Protein 2XU0 (pdb70)

Foldseek 3Di:
DLQLPFDCLALQQVLQQLLVVLLCVVPVDDDPQLVLLAAFALFAAQPCVPPTCPAFQPPFDAPLQPLPQDWAFADPFFAPHDPPDLATFTHRSLRLRQRLVNLLPLPDPQQQGSNSVLVSLLRSLLVRLVRLCVNPPCVPPPAQPQVSLLSLLLSLLQSLCLLLVNHGGHNDPPSSSNVSSVNNLVSSLVPGDVVSVVVQADPVSHGVSNVSSNSSCSSCSQSSSLSNLNTQSQRYKHWHAHPVRDIQIQDGGSHVNPPGDHSGSSNLGRSSSSRVLVLLLSCLQSLVVLLVVLCVLQPFLLVQHHEALVQFGLQQDAVLVPRTHHDDSSVSNVVSLVVSLVVLVVSLSVLVNSLVNLLVVLVCLVPDPDDDSCNSSSVVCVVPVNSDSQSVQVSSCSGSSQVPDPDPQQHAGSVCSCSPSDGRPSHHDRQNGGWDRDNVRHIDRDD

Solvent-accessible surface area: 21600 Å² total

Radius of gyration: 25.0 Å; Cα contacts (8 Å, |Δi|>4): 761; chains: 1; bounding box: 75×64×60 Å

Organism: Plasmodium falciparum (NCBI:txid5833)

Nearest PDB structures (foldseek):
  2xu0-assembly1_A  TM=1.002E+00  e=8.295E-76  Plasmodium falciparum Palo Alto/Uganda
  2yk0-assembly1_A  TM=9.536E-01  e=4.096E-59  Plasmodium falciparum
  7b54-assembly1_X  TM=6.587E-01  e=2.864E-10  Plasmodium falciparum
  7z1h-assembly1_A  TM=6.223E-01  e=7.608E-09  Plasmodium falciparum
  7z12-assembly1_A  TM=6.083E-01  e=5.428E-09  Plasmodium falciparum

Secondary structure (DSSP, 8-state):
-HHHHS-TTSHHHHHHHHHHHHHHHHHHS--TTGGGT----------HHHH----SSTT----TTSTTPPPB-SSTTBTT--TT-S----B-HHHHT-S-GGGG---SSS--SHHHHHHHHHHHHHHHHHHHHHH-TTTT-SS--HHHHHHHHHHHHHHHHHHHT---B--STT-HHHHHHHHHHHHHHHHS-HHHHHHTB-TTS-B-HHHHHHHHHHHHHHHHHHHHTTT--SS---EEE-TT--EEE-SSSGGGTTSSS-S--GGGS-HHHHHHHHHHHHHHHHHHHHHHHHHHHHEETTTTEEB-TTS-BTTS-BGGGTB----SSTHHHHHHHHHHHHHHHHHHHHHHHHHHHHHHHHHHHHH--S--TTHHHHHHHHHTTTTSHHHHHHHHHTSHHHH----STT---TT-HHHHTS--GGGSPPPTT-EEE-TTS-EEE--

Structure (mmCIF, N/CA/C/O backbone):
data_2XU0
#
_entry.id   2XU0
#
_cell.length_a   93.248
_cell.length_b   93.248
_cell.length_c   126.980
_cell.angle_alpha   90.00
_cell.angle_beta   90.00
_cell.angle_gamma   90.00
#
_symmetry.space_group_name_H-M   'P 41 21 2'
#
loop_
_entity.id
_entity.type
_entity.pdbx_description
1 polymer 'ERYTHROCYTE MEMBRANE PROTEIN 1'
2 non-polymer PROLINE
3 non-polymer 'MAGNESIUM ION'
4 non-polymer GLYCEROL
5 water water
#
loop_
_atom_site.group_PDB
_atom_site.id
_atom_site.type_symbol
_atom_site.label_atom_id
_atom_site.label_alt_id
_atom_site.label_comp_id
_atom_site.label_asym_id
_atom_site.label_entity_id
_atom_site.label_seq_id
_atom_site.pdbx_PDB_ins_code
_atom_site.Cartn_x
_atom_site.Cartn_y
_atom_site.Cartn_z
_atom_site.occupancy
_atom_site.B_iso_or_equiv
_atom_site.auth_seq_id
_atom_site.auth_comp_id
_atom_site.auth_asym_id
_atom_site.auth_atom_id
_atom_site.pdbx_PDB_model_num
ATOM 1 N N . SER A 1 12 ? 60.670 10.271 16.715 1.00 53.61 12 SER A N 1
ATOM 2 C CA . SER A 1 12 ? 59.833 11.472 16.639 1.00 53.02 12 SER A CA 1
ATOM 3 C C . SER A 1 12 ? 58.512 11.267 17.401 1.00 54.40 12 SER A C 1
ATOM 4 O O . SER A 1 12 ? 57.709 10.423 16.987 1.00 53.37 12 SER A O 1
ATOM 7 N N . PRO A 1 13 ? 58.244 12.017 18.501 1.00 49.74 13 PRO A N 1
ATOM 8 C CA . PRO A 1 13 ? 56.957 11.831 19.207 1.00 48.33 13 PRO A CA 1
ATOM 9 C C . PRO A 1 13 ? 55.754 12.223 18.340 1.00 45.31 13 PRO A C 1
ATOM 10 O O . PRO A 1 13 ? 54.728 11.549 18.389 1.00 42.58 13 PRO A O 1
ATOM 14 N N . THR A 1 14 ? 55.919 13.255 17.488 1.00 39.69 14 THR A N 1
ATOM 15 C CA . THR A 1 14 ? 54.872 13.708 16.582 1.00 38.96 14 THR A CA 1
ATOM 16 C C . THR A 1 14 ? 54.414 12.604 15.624 1.00 40.44 14 THR A C 1
ATOM 17 O O . THR A 1 14 ? 53.226 12.324 15.537 1.00 39.77 14 THR A O 1
ATOM 21 N N . LEU A 1 15 ? 55.359 11.985 14.913 1.00 36.84 15 LEU A N 1
ATOM 22 C CA . LEU A 1 15 ? 55.086 10.968 13.905 1.00 36.25 15 LEU A CA 1
ATOM 23 C C . LEU A 1 15 ? 54.653 9.646 14.484 1.00 38.10 15 LEU A C 1
ATOM 24 O O . LEU A 1 15 ? 53.940 8.894 13.812 1.00 37.51 15 LEU A O 1
ATOM 29 N N . SER A 1 16 ? 55.148 9.318 15.685 1.00 33.76 16 SER A N 1
ATOM 30 C CA . SER A 1 16 ? 54.835 8.051 16.316 1.00 33.97 16 SER A CA 1
ATOM 31 C C . SER A 1 16 ? 53.538 8.038 17.127 1.00 37.74 16 SER A C 1
ATOM 32 O O . SER A 1 16 ? 53.084 6.961 17.503 1.00 37.53 16 SER A O 1
ATOM 35 N N . GLU A 1 17 ? 52.902 9.217 17.348 1.00 34.43 17 GLU A N 1
ATOM 36 C CA . GLU A 1 17 ? 51.637 9.299 18.078 1.00 32.75 17 GLU A CA 1
ATOM 37 C C . GLU A 1 17 ? 50.618 8.345 17.430 1.00 36.19 17 GLU A C 1
ATOM 38 O O . GLU A 1 17 ? 50.411 8.398 16.213 1.00 35.23 17 GLU A O 1
ATOM 44 N N . SER A 1 18 ? 49.979 7.479 18.252 1.00 31.98 18 SER A N 1
ATOM 45 C CA . SER A 1 18 ? 48.973 6.506 17.803 1.00 29.28 18 SER A CA 1
ATOM 46 C C . SER A 1 18 ? 47.819 7.113 17.007 1.00 34.98 18 SER A C 1
ATOM 47 O O . SER A 1 18 ? 47.217 8.119 17.420 1.00 34.18 18 SER A O 1
ATOM 50 N N . HIS A 1 19 ? 47.434 6.439 15.904 1.00 31.91 19 HIS A N 1
ATOM 51 C CA . HIS A 1 19 ? 46.282 6.887 15.104 1.00 31.07 19 HIS A CA 1
ATOM 52 C C . HIS A 1 19 ? 45.005 6.661 15.955 1.00 34.15 19 HIS A C 1
ATOM 53 O O . HIS A 1 19 ? 43.944 7.159 15.614 1.00 33.47 19 HIS A O 1
ATOM 60 N N . LYS A 1 20 ? 45.135 5.905 17.066 1.00 31.43 20 LYS A N 1
ATOM 61 C CA . LYS A 1 20 ? 44.052 5.645 18.020 1.00 31.55 20 LYS A CA 1
ATOM 62 C C . LYS A 1 20 ? 44.201 6.441 19.326 1.00 34.50 20 LYS A C 1
ATOM 63 O O . LYS A 1 20 ? 43.607 6.070 20.342 1.00 34.02 20 LYS A O 1
ATOM 69 N N . SER A 1 21 ? 44.946 7.574 19.300 1.00 28.59 21 SER A N 1
ATOM 70 C CA . SER A 1 21 ? 45.038 8.474 20.463 1.00 27.70 21 SER A CA 1
ATOM 71 C C . SER A 1 21 ? 43.685 9.169 20.514 1.00 30.97 21 SER A C 1
ATOM 72 O O . SER A 1 21 ? 43.018 9.269 19.461 1.00 30.07 21 SER A O 1
ATOM 75 N N . ALA A 1 22 ? 43.246 9.615 21.713 1.00 26.37 22 ALA A N 1
ATOM 76 C CA . ALA A 1 22 ? 41.947 10.292 21.835 1.00 24.87 22 ALA A CA 1
ATOM 77 C C . ALA A 1 22 ? 41.888 11.499 20.966 1.00 29.41 22 ALA A C 1
ATOM 78 O O . ALA A 1 22 ? 40.866 11.707 20.354 1.00 30.74 22 ALA A O 1
ATOM 80 N N . ARG A 1 23 ? 42.984 12.316 20.900 1.00 27.88 23 ARG A N 1
ATOM 81 C CA . ARG A 1 23 ? 43.027 13.484 20.033 1.00 26.24 23 ARG A CA 1
ATOM 82 C C . ARG A 1 23 ? 42.726 13.114 18.582 1.00 27.20 23 ARG A C 1
ATOM 83 O O . ARG A 1 23 ? 41.906 13.769 17.961 1.00 25.97 23 ARG A O 1
ATOM 91 N N . ASN A 1 24 ? 43.391 12.098 18.039 1.00 23.55 24 ASN A N 1
ATOM 92 C CA . ASN A 1 24 ? 43.167 11.661 16.666 1.00 24.85 24 ASN A CA 1
ATOM 93 C C . ASN A 1 24 ? 41.763 11.140 16.437 1.00 30.28 24 ASN A C 1
ATOM 94 O O . ASN A 1 24 ? 41.121 11.517 15.450 1.00 31.01 24 ASN A O 1
ATOM 99 N N . VAL A 1 25 ? 41.262 10.306 17.358 1.00 27.46 25 VAL A N 1
ATOM 100 C CA . VAL A 1 25 ? 39.900 9.757 17.217 1.00 27.18 25 VAL A CA 1
ATOM 101 C C . VAL A 1 25 ? 38.847 10.885 17.303 1.00 32.28 25 VAL A C 1
ATOM 102 O O . VAL A 1 25 ? 37.937 10.916 16.492 1.00 30.96 25 VAL A O 1
ATOM 106 N N . LEU A 1 26 ? 39.018 11.841 18.226 1.00 28.88 26 LEU A N 1
ATOM 107 C CA . LEU A 1 26 ? 38.034 12.918 18.386 1.00 28.25 26 LEU A CA 1
ATOM 108 C C . LEU A 1 26 ? 38.061 13.858 17.196 1.00 33.41 26 LEU A C 1
ATOM 109 O O . LEU A 1 26 ? 36.998 14.290 16.753 1.00 35.03 26 LEU A O 1
ATOM 114 N N . GLU A 1 27 ? 39.265 14.190 16.689 1.00 30.13 27 GLU A N 1
ATOM 115 C CA . GLU A 1 27 ? 39.466 15.042 15.504 1.00 30.84 27 GLU A CA 1
ATOM 116 C C . GLU A 1 27 ? 38.761 14.400 14.284 1.00 34.62 27 GLU A C 1
ATOM 117 O O . GLU A 1 27 ? 38.128 15.096 13.467 1.00 35.44 27 GLU A O 1
ATOM 123 N N . ASN A 1 28 ? 38.845 13.088 14.189 1.00 29.75 28 ASN A N 1
ATOM 124 C CA . ASN A 1 28 ? 38.187 12.388 13.095 1.00 31.17 28 ASN A CA 1
ATOM 125 C C . ASN A 1 28 ? 36.671 12.458 13.166 1.00 35.34 28 ASN A C 1
ATOM 126 O O . ASN A 1 28 ? 36.021 12.601 12.129 1.00 34.27 28 ASN A O 1
ATOM 131 N N . ILE A 1 29 ? 36.112 12.461 14.375 1.00 30.08 29 ILE A N 1
ATOM 132 C CA . ILE A 1 29 ? 34.662 12.626 14.501 1.00 29.38 29 ILE A CA 1
ATOM 133 C C . ILE A 1 29 ? 34.313 14.099 14.289 1.00 34.42 29 ILE A C 1
ATOM 134 O O . ILE A 1 29 ? 33.330 14.381 13.624 1.00 34.09 29 ILE A O 1
ATOM 139 N N . GLY A 1 30 ? 35.180 15.010 14.762 1.00 31.98 30 GLY A N 1
ATOM 140 C CA . GLY A 1 30 ? 35.037 16.453 14.576 1.00 30.96 30 GLY A CA 1
ATOM 141 C C . GLY A 1 30 ? 34.921 16.869 13.118 1.00 33.06 30 GLY A C 1
ATOM 142 O O . GLY A 1 30 ? 34.142 17.770 12.792 1.00 30.08 30 GLY A O 1
ATOM 143 N N . ILE A 1 31 ? 35.711 16.238 12.237 1.00 33.02 31 ILE A N 1
ATOM 144 C CA . ILE A 1 31 ? 35.694 16.466 10.778 1.00 34.46 31 ILE A CA 1
ATOM 145 C C . ILE A 1 31 ? 34.296 16.159 10.258 1.00 39.03 31 ILE A C 1
ATOM 146 O O . ILE A 1 31 ? 33.770 16.929 9.461 1.00 38.87 31 ILE A O 1
ATOM 151 N N . LYS A 1 32 ? 33.725 14.999 10.664 1.00 36.26 32 LYS A N 1
ATOM 152 C CA . LYS A 1 32 ? 32.395 14.593 10.213 1.00 36.84 32 LYS A CA 1
ATOM 153 C C . LYS A 1 32 ? 31.345 15.606 10.665 1.00 39.66 32 LYS A C 1
ATOM 154 O O . LYS A 1 32 ? 30.534 16.021 9.842 1.00 38.61 32 LYS A O 1
ATOM 160 N N . ILE A 1 33 ? 31.409 16.060 11.941 1.00 33.66 33 ILE A N 1
ATOM 161 C CA . ILE A 1 33 ? 30.485 17.067 12.472 1.00 33.68 33 ILE A CA 1
ATOM 162 C C . ILE A 1 33 ? 30.579 18.395 11.681 1.00 39.37 33 ILE A C 1
ATOM 163 O O . ILE A 1 33 ? 29.555 18.963 11.292 1.00 39.21 33 ILE A O 1
ATOM 168 N N . TYR A 1 34 ? 31.808 18.863 11.439 1.00 36.30 34 TYR A N 1
ATOM 169 C CA . TYR A 1 34 ? 32.062 20.091 10.696 1.00 36.11 34 TYR A CA 1
ATOM 170 C C . TYR A 1 34 ? 31.477 19.960 9.281 1.00 40.13 34 TYR A C 1
ATOM 171 O O . TYR A 1 34 ? 30.815 20.884 8.814 1.00 38.31 34 TYR A O 1
ATOM 180 N N . ASN A 1 35 ? 31.729 18.819 8.620 1.00 38.59 35 ASN A N 1
ATOM 181 C CA . ASN A 1 35 ? 31.222 18.512 7.271 1.00 40.50 35 ASN A CA 1
ATOM 182 C C . ASN A 1 35 ? 29.698 18.548 7.194 1.00 45.78 35 ASN A C 1
ATOM 183 O O . ASN A 1 35 ? 29.165 19.146 6.265 1.00 45.07 35 ASN A O 1
ATOM 188 N N . GLN A 1 36 ? 28.999 17.968 8.188 1.00 45.03 36 GLN A N 1
ATOM 189 C CA . GLN A 1 36 ? 27.528 18.003 8.235 1.00 46.23 36 GLN A CA 1
ATOM 190 C C . GLN A 1 36 ? 27.037 19.437 8.330 1.00 52.51 36 GLN A C 1
ATOM 191 O O . GLN A 1 36 ? 26.069 19.801 7.668 1.00 54.10 36 GLN A O 1
ATOM 197 N N . GLU A 1 37 ? 27.704 20.240 9.163 1.00 48.55 37 GLU A N 1
ATOM 198 C CA . GLU A 1 37 ? 27.360 21.624 9.435 1.00 48.29 37 GLU A CA 1
ATOM 199 C C . GLU A 1 37 ? 27.536 22.575 8.258 1.00 51.72 37 GLU A C 1
ATOM 200 O O . GLU A 1 37 ? 26.816 23.566 8.172 1.00 52.30 37 GLU A O 1
ATOM 210 N N . ILE A 1 38 ? 28.483 22.290 7.368 1.00 45.99 38 ILE A N 1
ATOM 211 C CA . ILE A 1 38 ? 28.745 23.133 6.210 1.00 45.13 38 ILE A CA 1
ATOM 212 C C . ILE A 1 38 ? 28.122 22.547 4.935 1.00 51.78 38 ILE A C 1
ATOM 213 O O . ILE A 1 38 ? 28.278 23.135 3.862 1.00 50.98 38 ILE A O 1
ATOM 218 N N . LYS A 1 39 ? 27.433 21.385 5.053 1.00 50.34 39 LYS A N 1
ATOM 219 C CA . LYS A 1 39 ? 26.826 20.707 3.908 1.00 51.17 39 LYS A CA 1
ATOM 220 C C . LYS A 1 39 ? 25.715 21.540 3.296 1.00 57.82 39 LYS A C 1
ATOM 221 O O . LYS A 1 39 ? 25.704 21.731 2.086 1.00 58.56 39 LYS A O 1
ATOM 227 N N . LYS A 1 40 ? 24.792 22.019 4.131 1.00 56.14 40 LYS A N 1
ATOM 228 C CA . LYS A 1 40 ? 23.656 22.833 3.728 1.00 57.18 40 LYS A CA 1
ATOM 229 C C . LYS A 1 40 ? 24.083 24.271 3.441 1.00 62.41 40 LYS A C 1
ATOM 230 O O . LYS A 1 40 ? 24.807 24.883 4.237 1.00 61.78 40 LYS A O 1
ATOM 236 N N . LYS A 1 41 ? 23.627 24.808 2.305 1.00 59.42 41 LYS A N 1
ATOM 237 C CA . LYS A 1 41 ? 23.941 26.175 1.916 1.00 58.93 41 LYS A CA 1
ATOM 238 C C . LYS A 1 41 ? 23.166 27.167 2.773 1.00 61.79 41 LYS A C 1
ATOM 239 O O . LYS A 1 41 ? 21.976 26.983 3.064 1.00 60.51 41 LYS A O 1
ATOM 245 N N . ASN A 1 42 ? 23.888 28.180 3.240 1.00 58.35 42 ASN A N 1
ATOM 246 C CA . ASN A 1 42 ? 23.326 29.258 4.021 1.00 57.36 42 ASN A CA 1
ATOM 247 C C . ASN A 1 42 ? 23.363 30.487 3.100 1.00 61.02 42 ASN A C 1
ATOM 248 O O . ASN A 1 42 ? 24.446 30.990 2.774 1.00 59.68 42 ASN A O 1
ATOM 253 N N . PRO A 1 43 ? 22.182 30.951 2.633 1.00 58.55 43 PRO A N 1
ATOM 254 C CA . PRO A 1 43 ? 22.160 32.109 1.718 1.00 58.30 43 PRO A CA 1
ATOM 255 C C . PRO A 1 43 ? 22.573 33.417 2.374 1.00 61.57 43 PRO A C 1
ATOM 256 O O . PRO A 1 43 ? 22.915 34.364 1.677 1.00 61.90 43 PRO A O 1
ATOM 260 N N . TYR A 1 44 ? 22.575 33.452 3.708 1.00 57.58 44 TYR A N 1
ATOM 261 C CA . TYR A 1 44 ? 22.819 34.653 4.507 1.00 57.34 44 TYR A CA 1
ATOM 262 C C . TYR A 1 44 ? 24.207 34.805 5.124 1.00 61.02 44 TYR A C 1
ATOM 263 O O . TYR A 1 44 ? 24.442 35.769 5.850 1.00 60.92 44 TYR A O 1
ATOM 272 N N . GLU A 1 45 ? 25.140 33.893 4.768 1.00 57.93 45 GLU A N 1
ATOM 273 C CA . GLU A 1 45 ? 26.531 33.804 5.228 1.00 57.21 45 GLU A CA 1
ATOM 274 C C . GLU A 1 45 ? 27.284 35.121 5.300 1.00 60.22 45 GLU A C 1
ATOM 275 O O . GLU A 1 45 ? 27.885 35.437 6.324 1.00 59.27 45 GLU A O 1
ATOM 281 N N . GLN A 1 46 ? 27.212 35.906 4.227 1.00 57.02 46 GLN A N 1
ATOM 282 C CA . GLN A 1 46 ? 27.909 37.186 4.077 1.00 56.36 46 GLN A CA 1
ATOM 283 C C . GLN A 1 46 ? 27.511 38.254 5.089 1.00 59.05 46 GLN A C 1
ATOM 284 O O . GLN A 1 46 ? 28.315 39.149 5.356 1.00 59.80 46 GLN A O 1
ATOM 294 N N . GLN A 1 47 ? 26.307 38.140 5.688 1.00 54.22 47 GLN A N 1
ATOM 295 C CA . GLN A 1 47 ? 25.810 39.087 6.705 1.00 53.82 47 GLN A CA 1
ATOM 296 C C . GLN A 1 47 ? 26.472 38.833 8.072 1.00 57.40 47 GLN A C 1
ATOM 297 O O . GLN A 1 47 ? 26.436 39.701 8.951 1.00 56.56 47 GLN A O 1
ATOM 307 N N . LEU A 1 48 ? 27.042 37.624 8.249 1.00 53.55 48 LEU A N 1
ATOM 308 C CA . LEU A 1 48 ? 27.720 37.173 9.467 1.00 51.89 48 LEU A CA 1
ATOM 309 C C . LEU A 1 48 ? 29.224 37.190 9.262 1.00 56.70 48 LEU A C 1
ATOM 310 O O . LEU A 1 48 ? 29.978 37.131 10.234 1.00 56.12 48 LEU A O 1
ATOM 315 N N . LYS A 1 49 ? 29.660 37.289 7.994 1.00 54.99 49 LYS A N 1
ATOM 316 C CA . LYS A 1 49 ? 31.066 37.352 7.631 1.00 56.38 49 LYS A CA 1
ATOM 317 C C . LYS A 1 49 ? 31.675 38.659 8.117 1.00 64.05 49 LYS A C 1
ATOM 318 O O . LYS A 1 49 ? 31.136 39.736 7.858 1.00 64.09 49 LYS A O 1
ATOM 324 N N . GLY A 1 50 ? 32.759 38.538 8.867 1.00 63.51 50 GLY A N 1
ATOM 325 C CA . GLY A 1 50 ? 33.467 39.678 9.427 1.00 64.45 50 GLY A CA 1
ATOM 326 C C . GLY A 1 50 ? 34.608 40.149 8.552 1.00 71.46 50 GLY A C 1
ATOM 327 O O . GLY A 1 50 ? 35.441 39.349 8.119 1.00 70.80 50 GLY A O 1
ATOM 328 N N . THR A 1 51 ? 34.653 41.452 8.296 1.00 71.13 51 THR A N 1
ATOM 329 C CA . THR A 1 51 ? 35.693 42.095 7.500 1.00 72.10 51 THR A CA 1
ATOM 330 C C . THR A 1 51 ? 36.316 43.232 8.309 1.00 77.18 51 THR A C 1
ATOM 331 O O . THR A 1 51 ? 35.605 44.146 8.745 1.00 76.92 51 THR A O 1
ATOM 335 N N . LEU A 1 52 ? 37.625 43.103 8.600 1.00 74.23 52 LEU A N 1
ATOM 336 C CA . LEU A 1 52 ? 38.405 44.066 9.386 1.00 103.68 52 LEU A CA 1
ATOM 337 C C . LEU A 1 52 ? 38.708 45.339 8.592 1.00 133.42 52 LEU A C 1
ATOM 338 O O . LEU A 1 52 ? 37.877 46.246 8.532 1.00 90.83 52 LEU A O 1
ATOM 343 N N . ASP A 1 72 ? 61.044 31.122 18.528 0.75 83.98 72 ASP A N 1
ATOM 344 C CA . ASP A 1 72 ? 60.459 31.407 17.220 0.75 83.49 72 ASP A CA 1
ATOM 345 C C . ASP A 1 72 ? 59.027 31.973 17.333 0.75 87.41 72 ASP A C 1
ATOM 346 O O . ASP A 1 72 ? 58.297 31.671 18.286 0.75 86.82 72 ASP A O 1
ATOM 351 N N . GLY A 1 73 ? 58.673 32.801 16.349 0.75 83.60 73 GLY A N 1
ATOM 352 C CA . GLY A 1 73 ? 57.397 33.497 16.215 0.75 83.04 73 GLY A CA 1
ATOM 353 C C . GLY A 1 73 ? 57.519 34.625 15.210 0.75 86.23 73 GLY A C 1
ATOM 354 O O . GLY A 1 73 ? 58.637 35.062 14.918 0.75 86.92 73 GLY A O 1
ATOM 355 N N . ASN A 1 74 ? 56.389 35.099 14.650 0.75 81.00 74 ASN A N 1
ATOM 356 C CA . ASN A 1 74 ? 56.428 36.172 13.642 0.75 80.29 74 ASN A CA 1
ATOM 357 C C . ASN A 1 74 ? 55.523 37.378 13.957 0.75 82.18 74 ASN A C 1
ATOM 358 O O . ASN A 1 74 ? 55.071 37.508 15.098 0.75 81.90 74 ASN A O 1
ATOM 363 N N . SER A 1 75 ? 55.303 38.277 12.960 0.75 76.84 75 SER A N 1
ATOM 364 C CA . SER A 1 75 ? 54.512 39.508 13.098 0.75 75.81 75 SER A CA 1
ATOM 365 C C . SER A 1 75 ? 53.048 39.279 13.458 0.75 76.97 75 SER A C 1
ATOM 366 O O . SER A 1 75 ? 52.385 38.415 12.874 0.75 75.66 75 SER A O 1
ATOM 369 N N . CYS A 1 76 ? 52.556 40.087 14.417 0.75 72.12 76 CYS A N 1
ATOM 370 C CA . CYS A 1 76 ? 51.197 40.043 14.954 0.75 70.96 76 CYS A CA 1
ATOM 371 C C . CYS A 1 76 ? 50.367 41.309 14.716 0.75 75.44 76 CYS A C 1
ATOM 372 O O . CYS A 1 76 ? 49.350 41.500 15.384 0.75 74.61 76 CYS A O 1
ATOM 375 N N . ASN A 1 77 ? 50.773 42.160 13.756 0.75 73.13 77 ASN A N 1
ATOM 376 C CA . ASN A 1 77 ? 50.022 43.373 13.439 0.75 73.18 77 ASN A CA 1
ATOM 377 C C . ASN A 1 77 ? 48.737 42.977 12.716 0.75 78.11 77 ASN A C 1
ATOM 378 O O . ASN A 1 77 ? 48.785 42.435 11.606 0.75 77.88 77 ASN A O 1
ATOM 383 N N . LEU A 1 78 ? 47.594 43.206 13.382 0.75 75.17 78 LEU A N 1
ATOM 384 C CA . LEU A 1 78 ? 46.264 42.884 12.872 0.75 75.41 78 LEU A CA 1
ATOM 385 C C . LEU A 1 78 ? 45.902 43.694 11.635 0.75 80.89 78 LEU A C 1
ATOM 386 O O . LEU A 1 78 ? 45.175 43.192 10.781 0.75 80.49 78 LEU A O 1
ATOM 391 N N . ASP A 1 79 ? 46.424 44.929 11.524 0.75 78.74 79 ASP A N 1
ATOM 392 C CA . ASP A 1 79 ? 46.179 45.811 10.380 0.75 79.23 79 ASP A CA 1
ATOM 393 C C . ASP A 1 79 ? 46.909 45.361 9.093 0.75 84.66 79 ASP A C 1
ATOM 394 O O . ASP A 1 79 ? 46.494 45.751 7.999 0.75 84.35 79 ASP A O 1
ATOM 399 N N . HIS A 1 80 ? 47.983 44.546 9.223 0.75 82.81 80 HIS A N 1
ATOM 400 C CA . HIS A 1 80 ? 48.785 44.060 8.091 0.75 83.40 80 HIS A CA 1
ATOM 401 C C . HIS A 1 80 ? 48.201 42.852 7.370 0.75 87.76 80 HIS A C 1
ATOM 402 O O . HIS A 1 80 ? 48.175 42.849 6.137 0.75 87.49 80 HIS A O 1
ATOM 409 N N . LEU A 1 81 ? 47.762 41.818 8.121 0.75 84.43 81 LEU A N 1
ATOM 410 C CA . LEU A 1 8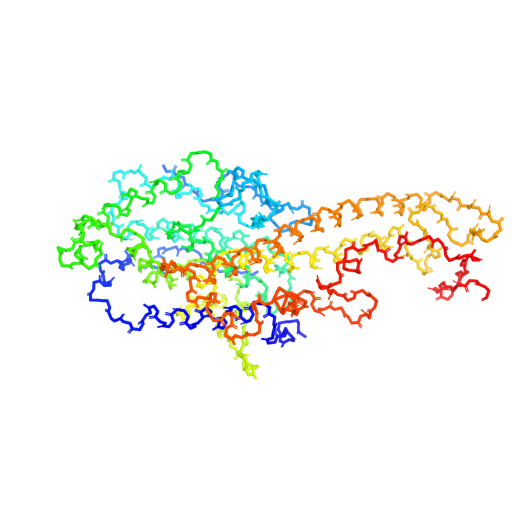1 ? 47.217 40.597 7.518 0.75 83.87 81 LEU A CA 1
ATOM 411 C C . LEU A 1 81 ? 45.705 40.357 7.681 0.75 84.86 81 LEU A C 1
ATOM 412 O O . LEU A 1 81 ? 45.234 39.229 7.502 0.75 84.06 81 LEU A O 1
ATOM 417 N N . PHE A 1 82 ? 44.943 41.436 7.966 0.75 79.71 82 PHE A N 1
ATOM 418 C CA . PHE A 1 82 ? 43.479 41.405 8.088 0.75 74.72 82 PHE A CA 1
ATOM 419 C C . PHE A 1 82 ? 42.852 42.683 7.530 0.75 106.83 82 PHE A C 1
ATOM 420 O O . PHE A 1 82 ? 42.470 42.726 6.361 0.75 66.39 82 PHE A O 1
ATOM 428 N N . GLY A 1 93 ? 36.556 49.608 27.983 1.00 67.45 93 GLY A N 1
ATOM 429 C CA . GLY A 1 93 ? 37.568 48.862 27.238 1.00 66.44 93 GLY A CA 1
ATOM 430 C C . GLY A 1 93 ? 38.680 48.297 28.100 1.00 67.60 93 GLY A C 1
ATOM 431 O O . GLY A 1 93 ? 38.825 48.703 29.260 1.00 68.08 93 GLY A O 1
ATOM 432 N N . ARG A 1 94 ? 39.465 47.335 27.522 1.00 60.96 94 ARG A N 1
ATOM 433 C CA . ARG A 1 94 ? 40.637 46.636 28.094 1.00 59.28 94 ARG A CA 1
ATOM 434 C C . ARG A 1 94 ? 41.268 45.651 27.106 1.00 61.44 94 ARG A C 1
ATOM 435 O O . ARG A 1 94 ? 40.627 45.262 26.132 1.00 62.40 94 ARG A O 1
ATOM 453 N N . LYS A 1 95 ? 42.499 45.196 27.410 1.00 55.31 95 LYS A N 1
ATOM 454 C CA . LYS A 1 95 ? 43.287 44.194 26.670 1.00 54.19 95 LYS A CA 1
ATOM 455 C C . LYS A 1 95 ? 42.855 42.722 27.069 1.00 60.24 95 LYS A C 1
ATOM 456 O O . LYS A 1 95 ? 42.135 42.585 28.072 1.00 59.73 95 LYS A O 1
ATOM 462 N N . PRO A 1 96 ? 43.420 41.626 26.436 1.00 56.71 96 PRO A N 1
ATOM 463 C CA . PRO A 1 96 ? 43.005 40.244 26.777 1.00 54.44 96 PRO A CA 1
ATOM 464 C C . PRO A 1 96 ? 43.638 39.489 27.958 1.00 52.22 96 PRO A C 1
ATOM 465 O O . PRO A 1 96 ? 42.893 38.772 28.629 1.00 49.39 96 PRO A O 1
ATOM 469 N N . CYS A 1 97 ? 44.989 39.569 28.188 1.00 46.55 97 CYS A N 1
ATOM 470 C CA . CYS A 1 97 ? 45.658 38.818 29.282 1.00 45.30 97 CYS A CA 1
ATOM 471 C C . CYS A 1 97 ? 45.731 39.501 30.668 1.00 52.27 97 CYS A C 1
ATOM 472 O O . CYS A 1 97 ? 46.307 38.928 31.601 1.00 53.09 97 CYS A O 1
ATOM 475 N N . TYR A 1 98 ? 45.197 40.709 30.798 1.00 51.13 98 TYR A N 1
ATOM 476 C CA . TYR A 1 98 ? 45.223 41.456 32.058 1.00 52.74 98 TYR A CA 1
ATOM 477 C C . TYR A 1 98 ? 44.373 40.790 33.126 1.00 55.27 98 TYR A C 1
ATOM 478 O O . TYR A 1 98 ? 43.202 40.470 32.890 1.00 52.74 98 TYR A O 1
ATOM 487 N N . GLY A 1 99 ? 44.977 40.627 34.296 1.00 52.53 99 GLY A N 1
ATOM 488 C CA . GLY A 1 99 ? 44.344 40.015 35.454 1.00 52.85 99 GLY A CA 1
ATOM 489 C C . GLY A 1 99 ? 44.490 38.511 35.447 1.00 56.80 99 GLY A C 1
ATOM 490 O O . GLY A 1 99 ? 44.171 37.843 36.434 1.00 56.47 99 GLY A O 1
ATOM 491 N N . ARG A 1 100 ? 45.004 37.968 34.339 1.00 53.51 100 ARG A N 1
ATOM 492 C CA . ARG A 1 100 ? 45.179 36.534 34.219 1.00 52.59 100 ARG A CA 1
ATOM 493 C C . ARG A 1 100 ? 46.526 36.050 34.649 1.00 56.56 100 ARG A C 1
ATOM 494 O O . ARG A 1 100 ? 47.554 36.643 34.318 1.00 56.24 100 ARG A O 1
ATOM 502 N N . GLU A 1 101 ? 46.504 34.965 35.416 1.00 53.36 101 GLU A N 1
ATOM 503 C CA . GLU A 1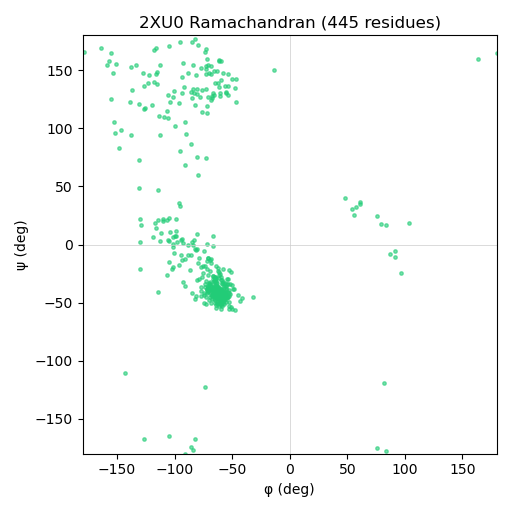 101 ? 47.677 34.280 35.918 1.00 53.85 101 GLU A CA 1
ATOM 504 C C . GLU A 1 101 ? 48.375 33.633 34.732 1.00 59.30 101 GLU A C 1
ATOM 505 O O . GLU A 1 101 ? 47.721 33.232 33.768 1.00 59.69 101 GLU A O 1
ATOM 511 N N . GLN A 1 102 ? 49.696 33.571 34.787 1.00 55.96 102 GLN A N 1
ATOM 512 C CA . GLN A 1 102 ? 50.519 32.928 33.767 1.00 55.94 102 GLN A CA 1
ATOM 513 C C . GLN A 1 102 ? 50.963 31.616 34.385 1.00 57.15 102 GLN A C 1
ATOM 514 O O . GLN A 1 102 ? 50.385 31.224 35.397 1.00 59.48 102 GLN A O 1
ATOM 520 N N . ASN A 1 103 ? 51.966 30.947 33.831 1.00 49.54 103 ASN A N 1
ATOM 521 C CA . ASN A 1 103 ? 52.416 29.647 34.335 1.00 48.90 103 ASN A CA 1
ATOM 522 C C . ASN A 1 103 ? 51.309 28.580 34.271 1.00 48.30 103 ASN A C 1
ATOM 523 O O . ASN A 1 103 ? 51.225 27.695 35.121 1.00 46.35 103 ASN A O 1
ATOM 528 N N . ARG A 1 104 ? 50.490 28.653 33.196 1.00 43.13 104 ARG A N 1
ATOM 529 C CA . ARG A 1 104 ? 49.384 27.729 32.910 1.00 40.49 104 ARG A CA 1
ATOM 530 C C . ARG A 1 104 ? 49.897 26.311 32.781 1.00 40.73 104 ARG A C 1
ATOM 531 O O . ARG A 1 104 ? 49.166 25.370 33.082 1.00 42.67 104 ARG A O 1
ATOM 539 N N . PHE A 1 105 ? 51.162 26.153 32.363 1.00 33.14 105 PHE A N 1
ATOM 540 C CA . PHE A 1 105 ? 51.786 24.853 32.135 1.00 32.39 105 PHE A CA 1
ATOM 541 C C . PHE A 1 105 ? 52.648 24.329 33.244 1.00 36.41 105 PHE A C 1
ATOM 542 O O . PHE A 1 105 ? 53.164 23.223 33.117 1.00 36.68 105 PHE A O 1
ATOM 550 N N . ASP A 1 106 ? 52.749 2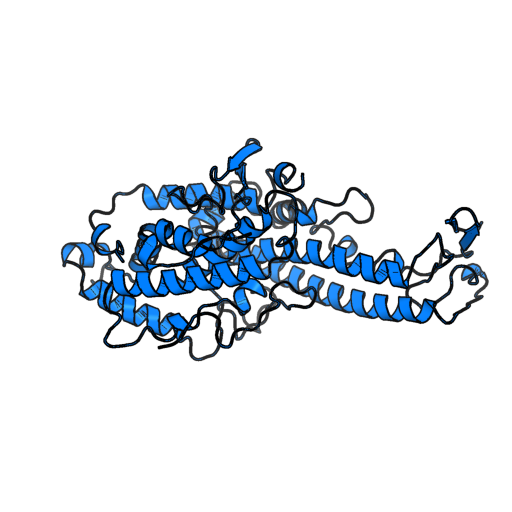5.063 34.370 1.00 35.96 106 ASP A N 1
ATOM 551 C CA . ASP A 1 106 ? 53.561 24.657 35.519 1.00 36.82 106 ASP A CA 1
ATOM 552 C C . ASP A 1 106 ? 53.086 23.329 36.066 1.00 40.16 106 ASP A C 1
ATOM 553 O O . ASP A 1 106 ? 51.885 23.077 36.086 1.00 40.18 106 ASP A O 1
ATOM 558 N N . GLU A 1 107 ? 54.030 22.471 36.493 1.00 36.90 107 GLU A N 1
ATOM 559 C CA . GLU A 1 107 ? 53.765 21.167 37.084 1.00 37.35 107 GLU A CA 1
ATOM 560 C C . GLU A 1 107 ? 52.742 21.181 38.241 1.00 43.31 107 GLU A C 1
ATOM 561 O O . GLU A 1 107 ? 52.102 20.152 38.518 1.00 43.56 107 GLU A O 1
ATOM 567 N N . ASN A 1 108 ? 52.577 22.347 38.901 1.00 38.83 108 ASN A N 1
ATOM 568 C CA . ASN A 1 108 ? 51.643 22.491 40.006 1.00 37.91 108 ASN A CA 1
ATOM 569 C C . ASN A 1 108 ? 50.447 23.392 39.702 1.00 39.43 108 ASN A C 1
ATOM 570 O O . ASN A 1 108 ? 49.670 23.678 40.607 1.00 39.31 108 ASN A O 1
ATOM 575 N N . ALA A 1 109 ? 50.252 23.782 38.420 1.00 33.57 109 ALA A N 1
ATOM 576 C CA . ALA A 1 109 ? 49.067 24.517 37.987 1.00 32.62 109 ALA A CA 1
ATOM 577 C C . ALA A 1 109 ? 47.891 23.519 38.179 1.00 39.53 109 ALA A C 1
ATOM 578 O O . ALA A 1 109 ? 47.981 22.341 37.827 1.00 39.24 109 ALA A O 1
ATOM 580 N N . GLU A 1 110 ? 46.855 23.965 38.857 1.00 37.40 110 GLU A N 1
ATOM 581 C CA . GLU A 1 110 ? 45.749 23.098 39.237 1.00 36.84 110 GLU A CA 1
ATOM 582 C C . GLU A 1 110 ? 44.609 23.114 38.245 1.00 37.74 110 GLU A C 1
ATOM 583 O O . GLU A 1 110 ? 44.253 24.171 37.749 1.00 36.30 110 GLU A O 1
ATOM 593 N N . ALA A 1 111 ? 43.965 21.965 38.041 1.00 36.38 111 ALA A N 1
ATOM 594 C CA . ALA A 1 111 ? 42.724 21.941 37.254 1.00 37.72 111 ALA A CA 1
ATOM 595 C C . ALA A 1 111 ? 41.586 22.316 38.238 1.00 40.67 111 ALA A C 1
ATOM 596 O O . ALA A 1 111 ? 41.733 22.104 39.450 1.00 39.25 111 ALA A O 1
ATOM 598 N N . TYR A 1 112 ? 40.483 22.867 37.728 1.00 37.00 112 TYR A N 1
ATOM 599 C CA . TYR A 1 112 ? 39.304 23.179 38.543 1.00 36.51 112 TYR A CA 1
ATOM 600 C C . TYR A 1 112 ? 38.203 22.146 38.214 1.00 38.34 112 TYR A C 1
ATOM 601 O O . TYR A 1 112 ? 37.707 22.144 37.090 1.00 36.55 112 TYR A O 1
ATOM 610 N N . CYS A 1 113 ? 37.820 21.299 39.200 1.00 34.53 113 CYS A N 1
ATOM 611 C CA . CYS A 1 113 ? 36.816 20.222 39.083 1.00 34.55 113 CYS A CA 1
ATOM 612 C C . CYS A 1 113 ? 35.610 20.425 40.031 1.00 38.85 113 CYS A C 1
ATOM 613 O O . CYS A 1 113 ? 34.763 19.544 40.116 1.00 39.81 113 CYS A O 1
ATOM 616 N N . ASN A 1 114 ? 35.520 21.553 40.726 1.00 36.44 114 ASN A N 1
ATOM 617 C CA . ASN A 1 114 ? 34.401 21.828 41.647 1.00 36.55 114 ASN A CA 1
ATOM 618 C C . ASN A 1 114 ? 33.160 22.394 40.929 1.00 41.86 114 ASN A C 1
ATOM 619 O O . ASN A 1 114 ? 33.159 22.516 39.707 1.00 39.14 114 ASN A O 1
ATOM 624 N N . SER A 1 115 ? 32.102 22.737 41.689 1.00 40.95 115 SER A N 1
ATOM 625 C CA . SER A 1 115 ? 30.830 23.164 41.120 1.00 40.87 115 SER A CA 1
ATOM 626 C C . SER A 1 115 ? 30.526 24.620 40.832 1.00 44.09 115 SER A C 1
ATOM 627 O O . SER A 1 115 ? 29.781 24.869 39.886 1.00 43.22 115 SER A O 1
ATOM 630 N N . ASP A 1 116 ? 30.987 25.572 41.660 1.00 41.53 116 ASP A N 1
ATOM 631 C CA . ASP A 1 116 ? 30.601 26.979 41.460 1.00 41.54 116 ASP A CA 1
ATOM 632 C C . ASP A 1 116 ? 31.047 27.584 40.107 1.00 43.05 116 ASP A C 1
ATOM 633 O O . ASP A 1 116 ? 30.272 28.311 39.469 1.00 40.72 116 ASP A O 1
ATOM 638 N N . LYS A 1 117 ? 32.262 27.226 39.655 1.00 38.11 117 LYS A N 1
ATOM 639 C CA . LYS A 1 117 ? 32.822 27.757 38.405 1.00 37.57 117 LYS A CA 1
ATOM 640 C C . LYS A 1 117 ? 32.567 26.881 37.144 1.00 38.92 117 LYS A C 1
ATOM 641 O O . LYS A 1 117 ? 33.076 27.199 36.063 1.00 38.60 117 LYS A O 1
ATOM 647 N N . ILE A 1 118 ? 31.799 25.791 37.276 1.00 32.07 118 ILE A N 1
ATOM 648 C CA . ILE A 1 118 ? 31.517 24.943 36.114 1.00 31.23 118 ILE A CA 1
ATOM 649 C C . ILE A 1 118 ? 30.052 24.662 36.009 1.00 35.65 118 ILE A C 1
ATOM 650 O O . ILE A 1 118 ? 29.494 24.035 36.909 1.00 35.09 118 ILE A O 1
ATOM 655 N N . ARG A 1 119 ? 29.448 25.057 34.871 1.00 33.15 119 ARG A N 1
ATOM 656 C CA . ARG A 1 119 ? 28.035 24.816 34.544 1.00 33.77 119 ARG A CA 1
ATOM 657 C C . ARG A 1 119 ? 27.850 23.329 34.349 1.00 37.87 119 ARG A C 1
ATOM 658 O O . ARG A 1 119 ? 28.605 22.703 33.608 1.00 37.01 119 ARG A O 1
ATOM 666 N N . GLY A 1 120 ? 26.884 22.750 35.047 1.00 36.86 120 GLY A N 1
ATOM 667 C CA . GLY A 1 120 ? 26.678 21.314 34.966 1.00 36.68 120 GLY A CA 1
ATOM 668 C C . GLY A 1 120 ? 27.354 20.586 36.115 1.00 41.63 120 GLY A C 1
ATOM 669 O O . GLY A 1 120 ? 26.951 19.470 36.448 1.00 42.81 120 GLY A O 1
ATOM 670 N N . ASN A 1 121 ? 28.406 21.180 36.730 1.00 36.38 121 ASN A N 1
ATOM 671 C CA . ASN A 1 121 ? 28.980 20.537 37.916 1.00 36.64 121 ASN A CA 1
ATOM 672 C C . ASN A 1 121 ? 28.120 21.001 39.104 1.00 41.29 121 ASN A C 1
ATOM 673 O O . ASN A 1 121 ? 27.765 22.180 39.183 1.00 38.55 121 ASN A O 1
ATOM 678 N N . GLU A 1 122 ? 27.730 20.064 39.969 1.00 39.85 122 GLU A N 1
ATOM 679 C CA . GLU A 1 122 ? 26.920 20.367 41.151 1.00 39.16 122 GLU A CA 1
ATOM 680 C C . GLU A 1 122 ? 27.509 19.674 42.355 1.00 42.28 122 GLU A C 1
ATOM 681 O O . GLU A 1 122 ? 28.194 18.663 42.210 1.00 41.15 122 GLU A O 1
ATOM 687 N N . ASN A 1 123 ? 27.265 20.214 43.553 1.00 39.66 123 ASN A N 1
ATOM 688 C CA . ASN A 1 123 ? 27.747 19.601 44.797 1.00 39.01 123 ASN A CA 1
ATOM 689 C C . ASN A 1 123 ? 27.089 18.246 45.032 1.00 41.93 123 ASN A C 1
ATOM 690 O O . ASN A 1 123 ? 27.726 17.386 45.622 1.00 43.33 123 ASN A O 1
ATOM 695 N N . ASN A 1 124 ? 25.857 18.030 44.523 1.00 37.66 124 ASN A N 1
ATOM 696 C CA . ASN A 1 124 ? 25.129 16.760 44.701 1.00 38.81 124 ASN A CA 1
ATOM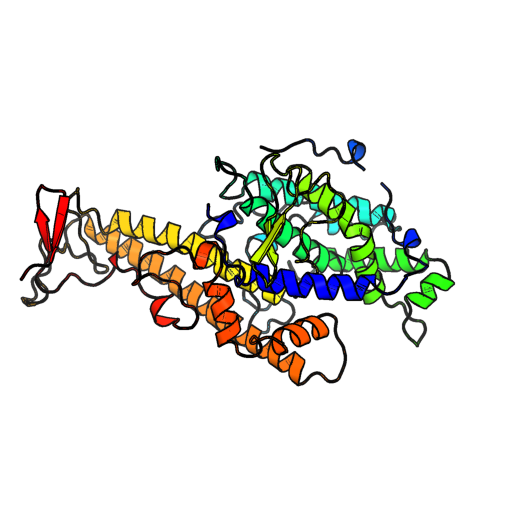 697 C C . ASN A 1 124 ? 25.542 15.631 43.734 1.00 42.95 124 ASN A C 1
ATOM 698 O O . ASN A 1 124 ? 24.865 14.593 43.665 1.00 43.58 124 ASN A O 1
ATOM 703 N N . ALA A 1 125 ? 26.630 15.847 42.977 1.00 36.83 125 ALA A N 1
ATOM 704 C CA . ALA A 1 125 ? 27.134 14.853 42.039 1.00 36.19 125 ALA A CA 1
ATOM 705 C C . ALA A 1 125 ? 28.648 14.721 42.092 1.00 40.04 125 ALA A C 1
ATOM 706 O O . ALA A 1 125 ? 29.373 15.729 42.076 1.00 39.67 125 ALA A O 1
ATOM 708 N N . ASN A 1 126 ? 29.133 13.466 42.157 1.00 36.43 126 ASN A N 1
ATOM 709 C CA . ASN A 1 126 ? 30.580 13.183 42.130 1.00 36.03 126 ASN A CA 1
ATOM 710 C C . ASN A 1 126 ? 31.134 13.381 40.712 1.00 38.73 126 ASN A C 1
ATOM 711 O O . ASN A 1 126 ? 32.232 13.912 40.573 1.00 37.61 126 ASN A O 1
ATOM 716 N N . GLY A 1 127 ? 30.345 13.023 39.695 1.00 33.44 127 GLY A N 1
ATOM 717 C CA . GLY A 1 127 ? 30.715 13.196 38.291 1.00 32.87 127 GLY A CA 1
ATOM 718 C C . GLY A 1 127 ? 30.946 14.657 37.970 1.00 37.52 127 GLY A C 1
ATOM 719 O O . GLY A 1 127 ? 30.104 15.500 38.302 1.00 37.02 127 GLY A O 1
ATOM 720 N N . ALA A 1 128 ? 32.109 14.982 37.367 1.00 33.37 128 ALA A N 1
ATOM 721 C CA . ALA A 1 128 ? 32.459 16.386 37.119 1.00 32.31 128 ALA A CA 1
ATOM 722 C C . ALA A 1 128 ? 33.390 16.604 35.950 1.00 34.79 128 ALA A C 1
ATOM 723 O O . ALA A 1 128 ? 34.264 15.782 35.682 1.00 33.00 128 ALA A O 1
ATOM 725 N N . ALA A 1 129 ? 33.233 17.741 35.277 1.00 32.00 129 ALA A N 1
ATOM 726 C CA . ALA A 1 129 ? 34.154 18.139 34.201 1.00 31.64 129 ALA A CA 1
ATOM 727 C C . ALA A 1 129 ? 35.300 18.925 34.902 1.00 36.23 129 ALA A C 1
ATOM 728 O O . ALA A 1 129 ? 35.062 19.529 35.964 1.00 35.54 129 ALA A O 1
ATOM 730 N N . CYS A 1 130 ? 36.547 18.835 34.376 1.00 33.89 130 CYS A N 1
ATOM 731 C CA . CYS A 1 130 ? 37.720 19.519 34.954 1.00 34.51 130 CYS A CA 1
ATOM 732 C C . CYS A 1 130 ? 38.214 20.564 34.007 1.00 34.67 130 CYS A C 1
ATOM 733 O O . CYS A 1 130 ? 38.750 20.219 32.965 1.00 34.74 130 CYS A O 1
ATOM 736 N N . ALA A 1 131 ? 38.059 21.832 34.363 1.00 30.43 131 ALA A N 1
ATOM 737 C CA . ALA A 1 131 ? 38.573 22.932 33.533 1.00 30.92 131 ALA A CA 1
ATOM 738 C C . ALA A 1 131 ? 40.088 22.922 33.676 1.00 33.57 131 ALA A C 1
ATOM 739 O O . ALA A 1 131 ? 40.573 22.954 34.803 1.00 31.08 131 ALA A O 1
ATOM 741 N N . PRO A 1 132 ? 40.841 22.730 32.561 1.00 30.43 132 PRO A N 1
ATOM 742 C CA . PRO A 1 132 ? 42.308 22.689 32.669 1.00 29.44 132 PRO A CA 1
ATOM 743 C C . PRO A 1 132 ? 42.893 24.069 32.969 1.00 29.46 132 PRO A C 1
ATOM 744 O O . PRO A 1 132 ? 42.266 25.080 32.649 1.00 28.11 132 PRO A O 1
ATOM 748 N N . PRO A 1 133 ? 44.080 24.142 33.589 1.00 28.36 133 PRO A N 1
ATOM 749 C CA . PRO A 1 133 ? 44.687 25.475 33.862 1.00 29.56 133 PRO A CA 1
ATOM 750 C C . PRO A 1 133 ? 44.839 26.364 32.623 1.00 31.99 133 PRO A C 1
ATOM 751 O O . PRO A 1 133 ? 44.642 27.574 32.736 1.00 31.13 133 PRO A O 1
ATOM 755 N N . ARG A 1 134 ? 45.021 25.752 31.396 1.00 29.34 134 ARG A N 1
ATOM 756 C CA . ARG A 1 134 ? 45.072 26.526 30.156 1.00 28.77 134 ARG A CA 1
ATOM 757 C C . ARG A 1 134 ? 43.738 27.270 29.975 1.00 32.72 134 ARG A C 1
ATOM 758 O O . ARG A 1 134 ? 43.741 28.418 29.573 1.00 31.67 134 ARG A O 1
ATOM 766 N N . ARG A 1 135 ? 42.595 26.635 30.318 1.00 30.55 135 ARG A N 1
ATOM 767 C CA . ARG A 1 135 ? 41.293 27.283 30.185 1.00 29.99 135 ARG A CA 1
ATOM 768 C C . ARG A 1 135 ? 41.080 28.314 31.266 1.00 32.50 135 ARG A C 1
ATOM 769 O O . ARG A 1 135 ? 40.576 29.385 30.965 1.00 33.74 135 ARG A O 1
ATOM 777 N N . ARG A 1 136 ? 41.310 27.940 32.525 1.00 32.48 136 ARG A N 1
ATOM 778 C CA . ARG A 1 136 ? 41.086 28.806 33.696 1.00 34.15 136 ARG A CA 1
ATOM 779 C C . ARG A 1 136 ? 41.626 30.241 33.506 1.00 41.06 136 ARG A C 1
ATOM 780 O O . ARG A 1 136 ? 40.934 31.219 33.803 1.00 42.35 136 ARG A O 1
ATOM 788 N N . HIS A 1 137 ? 42.829 30.358 32.954 1.00 36.96 137 HIS A N 1
ATOM 789 C CA . HIS A 1 137 ? 43.485 31.655 32.798 1.00 36.31 137 HIS A CA 1
ATOM 790 C C . HIS A 1 137 ? 43.533 32.194 31.381 1.00 41.00 137 HIS A C 1
ATOM 791 O O . HIS A 1 137 ? 44.330 33.078 31.100 1.00 40.48 137 HIS A O 1
ATOM 798 N N . ILE A 1 138 ? 42.632 31.710 30.503 1.00 38.39 138 ILE A N 1
ATOM 799 C CA . ILE A 1 138 ? 42.515 32.142 29.108 1.00 38.57 138 ILE A CA 1
ATOM 800 C C . ILE A 1 138 ? 42.443 33.683 28.981 1.00 44.70 138 ILE A C 1
ATOM 801 O O . ILE A 1 138 ? 41.815 34.349 29.820 1.00 43.57 138 ILE A O 1
ATOM 806 N N . CYS A 1 139 ? 43.079 34.234 27.934 1.00 40.86 139 CYS A N 1
ATOM 807 C CA . CYS A 1 139 ? 43.105 35.685 27.697 1.00 41.02 139 CYS A CA 1
ATOM 808 C C . CYS A 1 139 ? 41.838 36.201 27.030 1.00 43.58 139 CYS A C 1
ATOM 809 O O . CYS A 1 139 ? 41.867 36.545 25.847 1.00 44.03 139 CYS A O 1
ATOM 812 N N . ASP A 1 140 ? 40.733 36.305 27.805 1.00 39.08 140 ASP A N 1
ATOM 813 C CA . ASP A 1 140 ? 39.397 36.709 27.349 1.00 38.86 140 ASP A CA 1
ATOM 814 C C . ASP A 1 140 ? 38.921 38.074 27.903 1.00 41.93 140 ASP A C 1
ATOM 815 O O . ASP A 1 140 ? 37.786 38.488 27.647 1.00 38.16 140 ASP A O 1
ATOM 820 N N . GLN A 1 141 ? 39.779 38.752 28.671 1.00 43.35 141 GLN A N 1
ATOM 821 C CA . GLN A 1 141 ? 39.471 40.019 29.338 1.00 43.75 141 GLN A CA 1
ATOM 822 C C . GLN A 1 141 ? 38.814 41.129 28.519 1.00 48.45 141 GLN A C 1
ATOM 823 O O . GLN A 1 141 ? 37.875 41.762 29.008 1.00 48.64 141 GLN A O 1
ATOM 829 N N . ASN A 1 142 ? 39.213 41.291 27.244 1.00 44.80 142 ASN A N 1
ATOM 830 C CA . ASN A 1 142 ? 38.650 42.292 26.334 1.00 43.42 142 ASN A CA 1
ATOM 831 C C . ASN A 1 142 ? 37.203 42.021 25.989 1.00 49.46 142 ASN A C 1
ATOM 832 O O . ASN A 1 142 ? 36.451 42.968 25.690 1.00 50.45 142 ASN A O 1
ATOM 837 N N . LEU A 1 143 ? 36.793 40.724 26.035 1.00 46.07 143 LEU A N 1
ATOM 838 C CA . LEU A 1 143 ? 35.415 40.321 25.761 1.00 45.79 143 LEU A CA 1
ATOM 839 C C . LEU A 1 143 ? 34.474 40.680 26.923 1.00 48.65 143 LEU A C 1
ATOM 840 O O . LEU A 1 143 ? 33.266 40.553 26.760 1.00 47.01 143 LEU A O 1
ATOM 845 N N . GLU A 1 144 ? 35.014 41.186 28.063 1.00 47.53 144 GLU A N 1
ATOM 846 C CA . GLU A 1 144 ? 34.200 41.653 29.214 1.00 48.90 144 GLU A CA 1
ATOM 847 C C . GLU A 1 144 ? 33.719 43.106 28.992 1.00 54.73 144 GLU A C 1
ATOM 848 O O . GLU A 1 144 ? 33.060 43.678 29.858 1.00 55.59 144 GLU A O 1
ATOM 854 N N . PHE A 1 145 ? 34.026 43.678 27.806 1.00 51.63 145 PHE A N 1
ATOM 855 C CA . PHE A 1 145 ? 33.745 45.056 27.402 1.00 51.35 145 PHE A CA 1
ATOM 856 C C . PHE A 1 145 ? 33.096 45.110 26.026 1.00 57.17 145 PHE A C 1
ATOM 857 O O . PHE A 1 145 ? 33.502 45.888 25.155 1.00 57.34 145 PHE A O 1
ATOM 865 N N . LEU A 1 146 ? 32.070 44.275 25.841 1.00 54.51 146 LEU A N 1
ATOM 866 C CA . LEU A 1 146 ? 31.319 44.157 24.602 1.00 54.71 146 LEU A CA 1
ATOM 867 C C . LEU A 1 146 ? 29.981 44.883 24.711 1.00 61.53 146 LEU A C 1
ATOM 868 O O . LEU A 1 146 ? 29.392 45.225 23.685 1.00 61.62 146 LEU A O 1
ATOM 873 N N . ASP A 1 147 ? 29.494 45.110 25.945 1.00 59.97 147 ASP A N 1
ATOM 874 C CA . ASP A 1 147 ? 28.239 45.815 26.172 1.00 61.12 147 ASP A CA 1
ATOM 875 C C . ASP A 1 147 ? 28.551 47.315 26.192 1.00 67.44 147 ASP A C 1
ATOM 876 O O . ASP A 1 147 ? 28.860 47.886 27.244 1.00 66.76 147 ASP A O 1
ATOM 881 N N . ASN A 1 148 ? 28.545 47.916 24.989 1.00 66.13 148 ASN A N 1
ATOM 882 C CA . ASN A 1 148 ? 28.815 49.330 24.715 1.00 66.97 148 ASN A CA 1
ATOM 883 C C . ASN A 1 148 ? 28.143 49.766 23.408 1.00 72.87 148 ASN A C 1
ATOM 884 O O . ASN A 1 148 ? 27.753 48.917 22.602 1.00 72.84 148 ASN A O 1
ATOM 889 N N . LYS A 1 149 ? 28.030 51.091 23.195 1.00 70.44 149 LYS A N 1
ATOM 890 C CA . LYS A 1 149 ? 27.384 51.703 22.029 1.00 70.48 149 LYS A CA 1
ATOM 891 C C . LYS A 1 149 ? 28.172 51.533 20.723 1.00 73.71 149 LYS A C 1
ATOM 892 O O . LYS A 1 149 ? 27.630 51.802 19.652 1.00 73.96 149 LYS A O 1
ATOM 898 N N . ASN A 1 150 ? 29.433 51.077 20.810 1.00 69.46 150 ASN A N 1
ATOM 899 C CA . ASN A 1 150 ? 30.338 50.884 19.671 1.00 68.74 150 ASN A CA 1
ATOM 900 C C . ASN A 1 150 ? 30.326 49.474 19.059 1.00 70.88 150 ASN A C 1
ATOM 901 O O . ASN A 1 150 ? 30.552 49.350 17.853 1.00 71.09 150 ASN A O 1
ATOM 906 N N . THR A 1 151 ? 30.091 48.419 19.875 1.00 64.86 151 THR A N 1
ATOM 907 C CA . THR A 1 151 ? 30.086 47.019 19.414 1.00 63.00 151 THR A CA 1
ATOM 908 C C . THR A 1 151 ? 28.669 46.61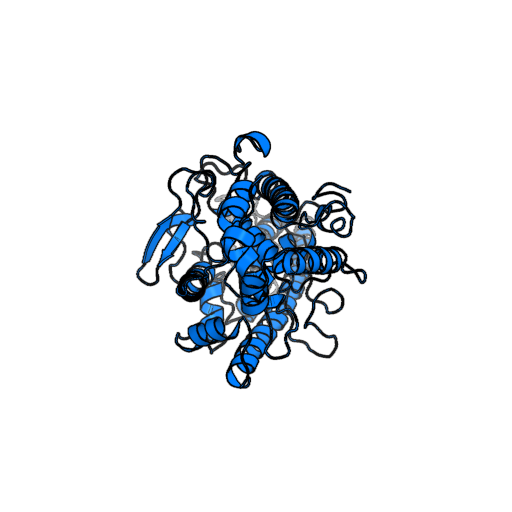8 18.976 1.00 63.47 151 THR A C 1
ATOM 909 O O . THR A 1 151 ? 27.861 46.237 19.821 1.00 63.03 151 THR A O 1
ATOM 913 N N . ASN A 1 152 ? 28.366 46.713 17.658 1.00 57.81 152 ASN A N 1
ATOM 914 C CA . ASN A 1 152 ? 27.025 46.460 17.117 1.00 57.08 152 ASN A CA 1
ATOM 915 C C . ASN A 1 152 ? 26.935 45.508 15.927 1.00 60.27 152 ASN A C 1
ATOM 916 O O . ASN A 1 152 ? 25.838 45.017 15.637 1.00 61.33 152 ASN A O 1
ATOM 921 N N . THR A 1 153 ? 28.028 45.310 15.185 1.00 54.20 153 THR A N 1
ATOM 922 C CA . THR A 1 153 ? 27.993 44.457 13.989 1.00 52.85 153 THR A CA 1
ATOM 923 C C . THR A 1 153 ? 28.885 43.226 14.122 1.00 54.75 153 THR A C 1
ATOM 924 O O . THR A 1 153 ? 29.738 43.165 15.015 1.00 54.07 153 THR A O 1
ATOM 928 N N . ALA A 1 154 ? 28.732 42.287 13.166 1.00 51.32 154 ALA A N 1
ATOM 929 C CA . ALA A 1 154 ? 29.536 41.073 13.018 1.00 50.62 154 ALA A CA 1
ATOM 930 C C . ALA A 1 154 ? 31.011 41.428 12.842 1.00 54.97 154 ALA A C 1
ATOM 931 O O . ALA A 1 154 ? 31.875 40.700 13.337 1.00 54.93 154 ALA A O 1
ATOM 933 N N . HIS A 1 155 ? 31.302 42.570 12.174 1.00 52.34 155 HIS A N 1
ATOM 934 C CA . HIS A 1 155 ? 32.670 43.055 11.969 1.00 52.60 155 HIS A CA 1
ATOM 935 C C . HIS A 1 155 ? 33.240 43.572 13.270 1.00 53.03 155 HIS A C 1
ATOM 936 O O . HIS A 1 155 ? 34.415 43.341 13.542 1.00 51.81 155 HIS A O 1
ATOM 943 N N . ASP A 1 156 ? 32.413 44.264 14.089 1.00 49.11 156 ASP A N 1
ATOM 944 C CA . ASP A 1 156 ? 32.863 44.785 15.390 1.00 48.13 156 ASP A CA 1
ATOM 945 C C . ASP A 1 156 ? 33.233 43.646 16.321 1.00 48.75 156 ASP A C 1
ATOM 946 O O . ASP A 1 156 ? 34.226 43.742 17.023 1.00 48.04 156 ASP A O 1
ATOM 951 N N . LEU A 1 157 ? 32.443 42.563 16.316 1.00 45.24 157 LEU A N 1
ATOM 952 C CA . LEU A 1 157 ? 32.687 41.382 17.147 1.00 43.77 157 LEU A CA 1
ATOM 953 C C . LEU A 1 157 ? 33.954 40.657 16.692 1.00 45.13 157 LEU A C 1
ATOM 954 O O . LEU A 1 157 ? 34.814 40.366 17.523 1.00 44.53 157 LEU A O 1
ATOM 959 N N . LEU A 1 158 ? 34.102 40.432 15.372 1.00 42.14 158 LEU A N 1
ATOM 960 C CA . LEU A 1 158 ? 35.289 39.769 14.834 1.00 42.08 158 LEU A CA 1
ATOM 961 C C . LEU A 1 158 ? 36.550 40.461 15.295 1.00 46.21 158 LEU A C 1
ATOM 962 O O . LEU A 1 158 ? 37.469 39.778 15.754 1.00 47.27 158 LEU A O 1
ATOM 967 N N . GLY A 1 159 ? 36.554 41.802 15.234 1.00 41.47 159 GLY A N 1
ATOM 968 C CA . GLY A 1 159 ? 37.673 42.634 15.666 1.00 40.65 159 GLY A CA 1
ATOM 969 C C . GLY A 1 159 ? 38.130 42.259 17.056 1.00 43.24 159 GLY A C 1
ATOM 970 O O . GLY A 1 159 ? 39.282 41.877 17.238 1.00 43.94 159 GLY A O 1
ATOM 971 N N . ASN A 1 160 ? 37.197 42.273 18.022 1.00 39.59 160 ASN A N 1
ATOM 972 C CA . ASN A 1 160 ? 37.450 41.872 19.416 1.00 39.07 160 ASN A CA 1
ATOM 973 C C . ASN A 1 160 ? 37.970 40.441 19.566 1.00 38.68 160 ASN A C 1
ATOM 974 O O . ASN A 1 160 ? 38.950 40.219 20.277 1.00 37.41 160 ASN A O 1
ATOM 979 N N . VAL A 1 161 ? 37.336 39.482 18.859 1.00 36.91 161 VAL A N 1
ATOM 980 C CA . VAL A 1 161 ? 37.714 38.064 18.885 1.00 36.34 161 VAL A CA 1
ATOM 981 C C . VAL A 1 161 ? 39.107 37.834 18.305 1.00 39.86 161 VAL A C 1
ATOM 982 O O . VAL A 1 161 ? 39.870 37.033 18.841 1.00 39.51 161 VAL A O 1
ATOM 986 N N . LEU A 1 162 ? 39.469 38.576 17.243 1.00 39.61 162 LEU A N 1
ATOM 987 C CA . LEU A 1 162 ? 40.819 38.469 16.655 1.00 39.47 162 LEU A CA 1
ATOM 988 C C . LEU A 1 162 ? 41.851 38.965 17.649 1.00 39.27 162 LEU A C 1
ATOM 989 O O . LEU A 1 162 ? 42.900 38.342 17.797 1.00 38.26 162 LEU A O 1
ATOM 994 N N . VAL A 1 163 ? 41.512 40.034 18.405 1.00 35.56 163 VAL A N 1
ATOM 995 C CA . VAL A 1 163 ? 42.386 40.596 19.461 1.00 34.80 163 VAL A CA 1
ATOM 996 C C . VAL A 1 163 ? 42.591 39.523 20.548 1.00 38.41 163 VAL A C 1
ATOM 997 O O . VAL A 1 163 ? 43.725 39.310 20.983 1.00 37.80 163 VAL A O 1
ATOM 1001 N N . THR A 1 164 ? 41.498 38.792 20.939 1.00 35.51 164 THR A N 1
ATOM 1002 C CA . THR A 1 164 ? 41.593 37.716 21.947 1.00 34.40 164 THR A CA 1
ATOM 1003 C C . THR A 1 164 ? 42.550 36.615 21.430 1.00 37.98 164 THR A C 1
ATOM 1004 O O . THR A 1 164 ? 43.478 36.203 22.136 1.00 38.93 164 THR A O 1
ATOM 1008 N N . ALA A 1 165 ? 42.318 36.161 20.186 1.00 35.18 165 ALA A N 1
ATOM 1009 C CA . ALA A 1 165 ? 43.116 35.114 19.536 1.00 34.87 165 ALA A CA 1
ATOM 1010 C C . ALA A 1 165 ? 44.595 35.463 19.468 1.00 38.90 165 ALA A C 1
ATOM 1011 O O . ALA A 1 165 ? 45.433 34.679 19.930 1.00 37.67 165 ALA A O 1
ATOM 1013 N N . LYS A 1 166 ? 44.924 36.675 18.960 1.00 37.80 166 LYS A N 1
ATOM 1014 C CA . LYS A 1 166 ? 46.313 37.148 18.893 1.00 38.18 166 LYS A CA 1
ATOM 1015 C C . LYS A 1 166 ? 47.015 37.016 20.257 1.00 39.34 166 LYS A C 1
ATOM 1016 O O . LYS A 1 166 ? 48.060 36.346 20.371 1.00 37.30 166 LYS A O 1
ATOM 1022 N N . TYR A 1 167 ? 46.391 37.585 21.305 1.00 35.87 167 TYR A N 1
ATOM 1023 C CA . TYR A 1 167 ? 46.984 37.555 22.643 1.00 36.82 167 TYR A CA 1
ATOM 1024 C C . TYR A 1 167 ? 47.049 36.217 23.272 1.00 38.82 167 TYR A C 1
ATOM 1025 O O . TYR A 1 167 ? 48.115 35.850 23.781 1.00 38.86 167 TYR A O 1
ATOM 1034 N N . GLU A 1 168 ? 45.951 35.428 23.168 1.00 34.12 168 GLU A N 1
ATOM 1035 C CA . GLU A 1 168 ? 45.933 34.052 23.705 1.00 32.64 168 GLU A CA 1
ATOM 1036 C C . GLU A 1 168 ? 47.065 33.216 23.069 1.00 32.46 168 GLU A C 1
ATOM 1037 O O . GLU A 1 168 ? 47.809 32.533 23.782 1.00 31.47 168 GLU A O 1
ATOM 1043 N N . GLY A 1 169 ? 47.176 33.300 21.735 1.00 31.11 169 GLY A N 1
ATOM 1044 C CA . GLY A 1 169 ? 48.223 32.637 20.962 1.00 31.30 169 GLY A CA 1
ATOM 1045 C C . GLY A 1 169 ? 49.604 33.069 21.406 1.00 38.01 169 GLY A C 1
ATOM 1046 O O . GLY A 1 169 ? 50.493 32.234 21.612 1.00 36.60 169 GLY A O 1
ATOM 1047 N N . ASN A 1 170 ? 49.780 34.404 21.600 1.00 37.15 170 ASN A N 1
ATOM 1048 C CA . ASN A 1 170 ? 51.054 34.927 22.090 1.00 36.49 170 ASN A CA 1
ATOM 1049 C C . ASN A 1 170 ? 51.407 34.336 23.425 1.00 39.05 170 ASN A C 1
ATOM 1050 O O . ASN A 1 170 ? 52.529 33.851 23.581 1.00 39.89 170 ASN A O 1
ATOM 1055 N N . TYR A 1 171 ? 50.429 34.245 24.370 1.00 35.81 171 TYR A N 1
ATOM 1056 C CA . TYR A 1 171 ? 50.756 33.630 25.658 1.00 34.66 171 TYR A CA 1
ATOM 1057 C C . TYR A 1 171 ? 51.170 32.189 25.447 1.00 36.76 171 TYR A C 1
ATOM 1058 O O . TYR A 1 171 ? 52.211 31.786 25.957 1.00 33.95 171 TYR A O 1
ATOM 1067 N N . ILE A 1 172 ? 50.313 31.374 24.739 1.00 35.10 172 ILE A N 1
ATOM 1068 C CA . ILE A 1 172 ? 50.595 29.942 24.571 1.00 34.47 172 ILE A CA 1
ATOM 1069 C C . ILE A 1 172 ? 51.974 29.724 24.012 1.00 38.18 172 ILE A C 1
ATOM 1070 O O . ILE A 1 172 ? 52.744 28.938 24.558 1.00 37.88 172 ILE A O 1
ATOM 1075 N N . VAL A 1 173 ? 52.269 30.380 22.887 1.00 38.26 173 VAL A N 1
ATOM 1076 C CA . VAL A 1 173 ? 53.565 30.216 22.205 1.00 37.94 173 VAL A CA 1
ATOM 1077 C C . VAL A 1 173 ? 54.724 30.604 23.114 1.00 43.99 173 VAL A C 1
ATOM 1078 O O . VAL A 1 173 ? 55.739 29.907 23.132 1.00 44.22 173 VAL A O 1
ATOM 1082 N N . ASN A 1 174 ? 54.577 31.702 23.878 1.00 42.73 174 ASN A N 1
ATOM 1083 C CA . ASN A 1 174 ? 55.697 32.159 24.720 1.00 44.09 174 ASN A CA 1
ATOM 1084 C C . ASN A 1 174 ? 55.900 31.500 26.071 1.00 48.72 174 ASN A C 1
ATOM 1085 O O . ASN A 1 174 ? 56.898 31.775 26.736 1.00 48.92 174 ASN A O 1
ATOM 1090 N N . ASP A 1 175 ? 54.998 30.581 26.459 1.00 44.86 175 ASP A N 1
ATOM 1091 C CA . ASP A 1 175 ? 55.140 29.896 27.734 1.00 43.30 175 ASP A CA 1
ATOM 1092 C C . ASP A 1 175 ? 55.029 28.390 27.607 1.00 44.44 175 ASP A C 1
ATOM 1093 O O . ASP A 1 175 ? 55.148 27.668 28.601 1.00 42.44 175 ASP A O 1
ATOM 1098 N N . HIS A 1 176 ? 54.864 27.898 26.360 1.00 40.54 176 HIS A N 1
ATOM 1099 C CA . HIS A 1 176 ? 54.711 26.465 26.101 1.00 38.22 176 HIS A CA 1
ATOM 1100 C C . HIS A 1 176 ? 55.928 25.657 26.521 1.00 41.08 176 HIS A C 1
ATOM 1101 O O . HIS A 1 176 ? 57.032 26.079 26.243 1.00 40.86 176 HIS A O 1
ATOM 1108 N N . PRO A 1 177 ? 55.766 24.466 27.127 1.00 38.54 177 PRO A N 1
ATOM 1109 C CA . PRO A 1 177 ? 56.948 23.664 27.497 1.00 38.99 177 PRO A CA 1
ATOM 1110 C C . PRO A 1 177 ? 57.896 23.291 26.342 1.00 46.72 177 PRO A C 1
ATOM 1111 O O . PRO A 1 177 ? 59.049 22.933 26.588 1.00 47.22 177 PRO A O 1
ATOM 1115 N N . ASP A 1 178 ? 57.412 23.322 25.090 1.00 45.49 178 ASP A N 1
ATOM 1116 C CA . ASP A 1 178 ? 58.218 22.981 23.910 1.00 45.13 178 ASP A CA 1
ATOM 1117 C C . ASP A 1 178 ? 58.770 24.212 23.188 1.00 50.10 178 ASP A C 1
ATOM 1118 O O . ASP A 1 178 ? 59.272 24.075 22.075 1.00 49.11 178 ASP A O 1
ATOM 1123 N N . LYS A 1 179 ? 58.680 25.419 23.812 1.00 49.33 179 LYS A N 1
ATOM 1124 C CA . LYS A 1 179 ? 59.159 26.701 23.251 1.00 49.99 179 LYS A CA 1
ATOM 1125 C C . LYS A 1 179 ? 60.622 26.648 22.776 1.00 55.43 179 LYS A C 1
ATOM 1126 O O . LYS A 1 179 ? 60.953 27.271 21.768 1.00 55.52 179 LYS A O 1
ATOM 1132 N N . ASN A 1 180 ? 61.466 25.865 23.470 1.00 53.22 180 ASN A N 1
ATOM 1133 C CA . ASN A 1 180 ? 62.887 25.737 23.164 1.00 54.18 180 ASN A CA 1
ATOM 1134 C C . ASN A 1 180 ? 63.301 24.385 22.586 1.00 59.41 180 ASN A C 1
ATOM 1135 O O . ASN A 1 180 ? 64.482 24.025 22.624 1.00 59.87 180 ASN A O 1
ATOM 1140 N N . SER A 1 181 ? 62.336 23.655 21.997 1.00 55.88 181 SER A N 1
ATOM 1141 C CA . SER A 1 181 ? 62.611 22.384 21.323 1.00 55.03 181 SER A CA 1
ATOM 1142 C C . SER A 1 181 ? 63.341 22.697 20.000 1.00 57.50 181 SER A C 1
ATOM 1143 O O . SER A 1 181 ? 63.169 23.777 19.421 1.00 56.05 181 SER A O 1
ATOM 1146 N N . ASN A 1 182 ? 64.179 21.763 19.556 1.00 54.44 182 ASN A N 1
ATOM 1147 C CA . ASN A 1 182 ? 64.929 21.883 18.309 1.00 53.64 182 ASN A CA 1
ATOM 1148 C C . ASN A 1 182 ? 64.195 21.207 17.124 1.00 55.19 182 ASN A C 1
ATOM 1149 O O . ASN A 1 182 ? 64.595 21.381 15.970 1.00 54.26 182 ASN A O 1
ATOM 1154 N N . GLY A 1 183 ? 63.119 20.476 17.432 1.00 49.82 183 GLY A N 1
ATOM 1155 C CA . GLY A 1 183 ? 62.266 19.813 16.451 1.00 48.63 183 GLY A CA 1
ATOM 1156 C C . GLY A 1 183 ? 61.127 20.721 16.033 1.00 51.43 183 GLY A C 1
ATOM 1157 O O . GLY A 1 183 ? 61.046 21.856 16.517 1.00 52.09 183 GLY A O 1
ATOM 1158 N N . ASN A 1 184 ? 60.238 20.244 15.118 1.00 44.61 184 ASN A N 1
ATOM 1159 C CA . ASN A 1 184 ? 59.060 21.017 14.719 1.00 43.17 184 ASN A CA 1
ATOM 1160 C C . ASN A 1 184 ? 58.178 21.028 15.983 1.00 44.51 184 ASN A C 1
ATOM 1161 O O . ASN A 1 184 ? 57.909 19.974 16.553 1.00 44.23 184 ASN A O 1
ATOM 1166 N N . LYS A 1 185 ? 57.808 22.211 16.460 1.00 39.28 185 LYS A N 1
ATOM 1167 C CA . LYS A 1 185 ? 57.066 22.365 17.725 1.00 37.25 185 LYS A CA 1
ATOM 1168 C C . LYS A 1 185 ? 55.553 22.076 17.573 1.00 39.16 185 LYS A C 1
ATOM 1169 O O . LYS A 1 185 ? 54.709 22.960 17.779 1.00 38.53 185 LYS A O 1
ATOM 1175 N N . ALA A 1 186 ? 55.224 20.838 17.147 1.00 35.41 186 ALA A N 1
ATOM 1176 C CA . ALA A 1 186 ? 53.844 20.376 16.908 1.00 34.84 186 ALA A CA 1
ATOM 1177 C C . ALA A 1 186 ? 52.995 20.497 18.164 1.00 37.55 186 ALA A C 1
ATOM 1178 O O . ALA A 1 186 ? 51.808 20.787 18.049 1.00 37.27 186 ALA A O 1
ATOM 1180 N N . GLY A 1 187 ? 53.637 20.326 19.332 1.00 34.02 187 GLY A N 1
ATOM 1181 C CA . GLY A 1 187 ? 53.020 20.424 20.656 1.00 33.72 187 GLY A CA 1
ATOM 1182 C C . GLY A 1 187 ? 52.353 21.763 20.905 1.00 36.13 187 GLY A C 1
ATOM 1183 O O . GLY A 1 187 ? 51.312 21.810 21.544 1.00 35.29 187 GLY A O 1
ATOM 1184 N N . ILE A 1 188 ? 52.943 22.855 20.382 1.00 32.39 188 ILE A N 1
ATOM 1185 C CA . ILE A 1 188 ? 52.430 24.225 20.503 1.00 32.68 188 ILE A CA 1
ATOM 1186 C C . ILE A 1 188 ? 51.155 24.365 19.674 1.00 35.09 188 ILE A C 1
ATOM 1187 O O . ILE A 1 188 ? 50.187 24.960 20.143 1.00 34.14 188 ILE A O 1
ATOM 1192 N N . CYS A 1 189 ? 51.173 23.841 18.417 1.00 31.28 189 CYS A N 1
ATOM 1193 C CA . CYS A 1 189 ? 50.016 23.845 17.522 1.00 31.48 189 CYS A CA 1
ATOM 1194 C C . CYS A 1 189 ? 48.818 23.109 18.201 1.00 31.63 189 CYS A C 1
ATOM 1195 O O . CYS A 1 189 ? 47.697 23.592 18.127 1.00 28.40 189 CYS A O 1
ATOM 1198 N N . THR A 1 190 ? 49.080 21.988 18.894 1.00 28.74 190 THR A N 1
ATOM 1199 C CA . THR A 1 190 ? 48.052 21.213 19.655 1.00 30.02 190 THR A CA 1
ATOM 1200 C C . THR A 1 190 ? 47.451 22.107 20.771 1.00 33.98 190 THR A C 1
ATOM 1201 O O . THR A 1 190 ? 46.229 22.174 20.898 1.00 32.11 190 THR A O 1
ATOM 1205 N N . SER A 1 191 ? 48.314 22.822 21.556 1.00 32.30 191 SER A N 1
ATOM 1206 C CA . SER A 1 191 ? 47.804 23.684 22.632 1.00 32.14 191 SER A CA 1
ATOM 1207 C C . SER A 1 191 ? 47.000 24.833 22.085 1.00 33.05 191 SER A C 1
ATOM 1208 O O . SER A 1 191 ? 45.965 25.173 22.662 1.00 33.09 191 SER A O 1
ATOM 1211 N N . LEU A 1 192 ? 47.435 25.400 20.925 1.00 28.69 192 LEU A N 1
ATOM 1212 C CA . LEU A 1 192 ? 46.690 26.436 20.226 1.00 27.87 192 LEU A CA 1
ATOM 1213 C C . LEU A 1 192 ? 45.346 25.895 19.757 1.00 31.53 192 LEU A C 1
ATOM 1214 O O . LEU A 1 192 ? 44.351 26.611 19.830 1.00 33.79 192 LEU A O 1
ATOM 1219 N N . ALA A 1 193 ? 45.300 24.659 19.251 1.00 25.24 193 ALA A N 1
ATOM 1220 C CA . ALA A 1 193 ? 44.016 24.051 18.793 1.00 25.05 193 ALA A CA 1
ATOM 1221 C C . ALA A 1 193 ? 43.054 23.900 19.999 1.00 29.03 193 ALA A C 1
ATOM 1222 O O . ALA A 1 193 ? 41.845 24.098 19.869 1.00 28.46 193 ALA A O 1
ATOM 1224 N N . ARG A 1 194 ? 43.611 23.635 21.188 1.00 26.64 194 ARG A N 1
ATOM 1225 C CA . ARG A 1 194 ? 42.805 23.504 22.401 1.00 26.52 194 ARG A CA 1
ATOM 1226 C C . ARG A 1 194 ? 42.206 24.820 22.830 1.00 29.04 194 ARG A C 1
ATOM 1227 O O . ARG A 1 194 ? 41.054 24.834 23.237 1.00 28.48 194 ARG A O 1
ATOM 1235 N N . SER A 1 195 ? 42.971 25.936 22.712 1.00 26.44 195 SER A N 1
ATOM 1236 C CA . SER A 1 195 ? 42.488 27.275 23.033 1.00 26.19 195 SER A CA 1
ATOM 1237 C C . SER A 1 195 ? 41.501 27.742 21.994 1.00 26.85 195 SER A C 1
ATOM 1238 O O . SER A 1 195 ? 40.509 28.362 22.333 1.00 27.89 195 SER A O 1
ATOM 1241 N N . PHE A 1 196 ? 41.789 27.472 20.707 1.00 25.83 196 PHE A N 1
ATOM 1242 C CA . PHE A 1 196 ? 40.908 27.805 19.576 1.00 24.38 196 PHE A CA 1
ATOM 1243 C C . PHE A 1 196 ? 39.531 27.201 19.830 1.00 28.09 196 PHE A C 1
ATOM 1244 O O . PHE A 1 196 ? 38.498 27.869 19.626 1.00 29.39 196 PHE A O 1
ATOM 1252 N N . ALA A 1 197 ? 39.525 25.934 20.260 1.00 24.23 197 ALA A N 1
ATOM 1253 C CA . ALA A 1 197 ? 38.274 25.200 20.589 1.00 25.79 197 ALA A CA 1
ATOM 1254 C C . ALA A 1 197 ? 37.519 25.823 21.796 1.00 29.91 197 ALA A C 1
ATOM 1255 O O . ALA A 1 197 ? 36.305 25.998 21.725 1.00 28.63 197 ALA A O 1
ATOM 1257 N N . ASP A 1 198 ? 38.244 26.225 22.852 1.00 28.16 198 ASP A N 1
ATOM 1258 C CA . ASP A 1 198 ? 37.626 26.894 24.001 1.00 27.15 198 ASP A CA 1
ATOM 1259 C C . ASP A 1 198 ? 37.045 28.261 23.597 1.00 30.66 198 ASP A C 1
ATOM 1260 O O . ASP A 1 198 ? 35.948 28.603 24.038 1.00 30.01 198 ASP A O 1
ATOM 1265 N N . ILE A 1 199 ? 37.767 29.028 22.726 1.00 27.57 199 ILE A N 1
ATOM 1266 C CA . ILE A 1 199 ? 37.308 30.332 22.215 1.00 25.40 199 ILE A CA 1
ATOM 1267 C C . ILE A 1 199 ? 36.031 30.169 21.440 1.00 29.09 199 ILE A C 1
ATOM 1268 O O . ILE A 1 199 ? 35.082 30.939 21.635 1.00 30.81 199 ILE A O 1
ATOM 1273 N N . GLY A 1 200 ? 35.998 29.173 20.572 1.00 25.87 200 GLY A N 1
ATOM 1274 C CA . GLY A 1 200 ? 34.785 28.848 19.813 1.00 26.65 200 GLY A CA 1
ATOM 1275 C C . GLY A 1 200 ? 33.617 28.537 20.731 1.00 31.40 200 GLY A C 1
ATOM 1276 O O . GLY A 1 200 ? 32.497 29.001 20.485 1.00 29.10 200 GLY A O 1
ATOM 1277 N N . ASP A 1 201 ? 33.882 27.781 21.832 1.00 28.68 201 ASP A N 1
ATOM 1278 C CA . ASP A 1 201 ? 32.798 27.508 22.792 1.00 29.63 201 ASP A CA 1
ATOM 1279 C C . ASP A 1 201 ? 32.359 28.737 23.568 1.00 32.82 201 ASP A C 1
ATOM 1280 O O . ASP A 1 201 ? 31.176 28.865 23.857 1.00 32.10 201 ASP A O 1
ATOM 1285 N N . ILE A 1 202 ? 33.294 29.682 23.841 1.00 30.11 202 ILE A N 1
ATOM 1286 C CA . ILE A 1 202 ? 32.958 30.928 24.542 1.00 29.54 202 ILE A CA 1
ATOM 1287 C C . ILE A 1 202 ? 32.078 31.776 23.609 1.00 33.95 202 ILE A C 1
ATOM 1288 O O . ILE A 1 202 ? 31.000 32.213 24.003 1.00 33.96 202 ILE A O 1
ATOM 1293 N N . VAL A 1 203 ? 32.539 31.958 22.364 1.00 30.08 203 VAL A N 1
ATOM 1294 C CA . VAL A 1 203 ? 31.826 32.697 21.337 1.00 31.00 203 VAL A CA 1
ATOM 1295 C C . VAL A 1 203 ? 30.428 32.127 21.155 1.00 34.41 203 VAL A C 1
ATOM 1296 O O . VAL A 1 203 ? 29.473 32.895 21.107 1.00 35.20 203 VAL A O 1
ATOM 1300 N N . ARG A 1 204 ? 30.299 30.799 21.083 1.00 30.29 204 ARG A N 1
ATOM 1301 C CA . ARG A 1 204 ? 28.999 30.130 20.855 1.00 30.25 204 ARG A CA 1
ATOM 1302 C C . ARG A 1 204 ? 28.100 30.013 22.081 1.00 35.09 204 ARG A C 1
ATOM 1303 O O . ARG A 1 204 ? 26.944 29.627 21.948 1.00 35.02 204 ARG A O 1
ATOM 1311 N N . GLY A 1 205 ? 28.637 30.300 23.260 1.00 32.72 205 GLY A N 1
ATOM 1312 C CA . GLY A 1 205 ? 27.892 30.174 24.504 1.00 32.98 205 GLY A CA 1
ATOM 1313 C C . GLY A 1 205 ? 27.726 28.742 24.984 1.00 39.16 205 GLY A C 1
ATOM 1314 O O . GLY A 1 205 ? 26.815 28.456 25.763 1.00 39.54 205 GLY A O 1
ATOM 1315 N N . ARG A 1 206 ? 28.647 27.839 24.567 1.00 35.51 206 ARG A N 1
ATOM 1316 C CA . ARG A 1 206 ? 28.661 26.419 24.927 1.00 33.69 206 ARG A CA 1
ATOM 1317 C C . ARG A 1 206 ? 29.686 26.152 26.027 1.00 34.80 206 ARG A C 1
ATOM 1318 O O . ARG A 1 206 ? 29.590 25.132 26.696 1.00 33.87 206 ARG A O 1
ATOM 1326 N N . ASP A 1 207 ? 30.665 27.076 26.222 1.00 27.54 207 ASP A N 1
ATOM 1327 C CA . ASP A 1 207 ? 31.706 26.926 27.220 1.00 26.27 207 ASP A CA 1
ATOM 1328 C C . ASP A 1 207 ? 31.130 26.718 28.624 1.00 30.40 207 ASP A C 1
ATOM 1329 O O . ASP A 1 207 ? 30.157 27.386 28.986 1.00 29.67 207 ASP A O 1
ATOM 1334 N N . MET A 1 208 ? 31.702 25.780 29.385 1.00 30.66 208 MET A N 1
ATOM 1335 C CA . MET A 1 208 ? 31.222 25.379 30.730 1.00 34.53 208 MET A CA 1
ATOM 1336 C C . MET A 1 208 ? 31.865 26.176 31.878 1.00 37.65 208 MET A C 1
ATOM 1337 O O . MET A 1 208 ? 31.433 26.048 33.020 1.00 35.80 208 MET A O 1
ATOM 1342 N N . PHE A 1 209 ? 32.930 26.941 31.604 1.00 36.40 209 PHE A N 1
ATOM 1343 C CA . PHE A 1 209 ? 33.616 27.641 32.692 1.00 35.28 209 PHE A CA 1
ATOM 1344 C C . PHE A 1 209 ? 32.965 28.955 33.080 1.00 42.82 209 PHE A C 1
ATOM 1345 O O . PHE A 1 209 ? 32.628 29.770 32.226 1.00 43.87 209 PHE A O 1
ATOM 1353 N N . LEU A 1 210 ? 32.730 29.132 34.377 1.00 40.17 210 LEU A N 1
ATOM 1354 C CA . LEU A 1 210 ? 32.121 30.338 34.893 1.00 40.40 210 LEU A CA 1
ATOM 1355 C C . LEU A 1 210 ? 33.197 31.057 35.720 1.00 44.52 210 LEU A C 1
ATOM 1356 O O . LEU A 1 210 ? 33.413 30.687 36.872 1.00 44.43 210 LEU A O 1
ATOM 1361 N N . PRO A 1 211 ? 33.947 32.020 35.117 1.00 43.15 211 PRO A N 1
ATOM 1362 C CA . PRO A 1 211 ? 35.063 32.674 35.853 1.00 43.06 211 PRO A CA 1
ATOM 1363 C C . PRO A 1 211 ? 34.676 33.255 37.210 1.00 46.61 211 PRO A C 1
ATOM 1364 O O . PRO A 1 211 ? 35.426 33.123 38.171 1.00 46.70 211 PRO A O 1
ATOM 1368 N N . ASN A 1 212 ? 33.484 33.861 37.285 1.00 43.11 212 ASN A N 1
ATOM 1369 C CA . ASN A 1 212 ? 32.896 34.455 38.503 1.00 41.89 212 ASN A CA 1
ATOM 1370 C C . ASN A 1 212 ? 31.391 34.673 38.280 1.00 44.13 212 ASN A C 1
ATOM 1371 O O . ASN A 1 212 ? 30.921 34.600 37.138 1.00 40.84 212 ASN A O 1
ATOM 1376 N N . LYS A 1 213 ? 30.654 34.997 39.357 1.00 41.99 213 LYS A N 1
ATOM 1377 C CA . LYS A 1 213 ? 29.200 35.232 39.346 1.00 41.68 213 LYS A CA 1
ATOM 1378 C C . LYS A 1 213 ? 28.705 36.256 38.310 1.00 44.76 213 LYS A C 1
ATOM 1379 O O . LYS A 1 213 ? 27.521 36.258 37.984 1.00 46.04 213 LYS A O 1
ATOM 1385 N N . ASP A 1 214 ? 29.572 37.153 37.835 1.00 38.82 214 ASP A N 1
ATOM 1386 C CA . ASP A 1 214 ? 29.150 38.200 36.900 1.00 38.42 214 ASP A CA 1
ATOM 1387 C C . ASP A 1 214 ? 28.909 37.783 35.440 1.00 41.06 214 ASP A C 1
ATOM 1388 O O . ASP A 1 214 ? 28.096 38.417 34.760 1.00 39.29 214 ASP A O 1
ATOM 1393 N N . ASP A 1 215 ? 29.604 36.720 34.956 1.00 37.34 215 ASP A N 1
ATOM 1394 C CA . ASP A 1 215 ? 29.462 36.187 33.586 1.00 37.12 215 ASP A CA 1
ATOM 1395 C C . ASP A 1 215 ? 29.513 37.282 32.511 1.00 38.91 215 ASP A C 1
ATOM 1396 O O . ASP A 1 215 ? 28.751 37.230 31.534 1.00 36.97 215 ASP A O 1
ATOM 1401 N N . LYS A 1 216 ? 30.420 38.274 32.703 1.00 36.03 216 LYS A N 1
ATOM 1402 C CA . LYS A 1 216 ? 30.552 39.441 31.813 1.00 35.99 216 LYS A CA 1
ATOM 1403 C C . LYS A 1 216 ? 30.789 39.125 30.357 1.00 35.86 216 LYS A C 1
ATOM 1404 O O . LYS A 1 216 ? 30.159 39.749 29.500 1.00 36.40 216 LYS A O 1
ATOM 1410 N N . VAL A 1 217 ? 31.685 38.148 30.063 1.00 30.53 217 VAL A N 1
ATOM 1411 C CA . VAL A 1 217 ? 31.975 37.766 28.666 1.00 28.49 217 VAL A CA 1
ATOM 1412 C C . VAL A 1 217 ? 30.699 37.329 27.996 1.00 33.02 217 VAL A C 1
ATOM 1413 O O . VAL A 1 217 ? 30.372 37.859 26.947 1.00 36.03 217 VAL A O 1
ATOM 1417 N N . GLN A 1 218 ? 29.931 36.417 28.633 1.00 31.01 218 GLN A N 1
ATOM 1418 C CA . GLN A 1 218 ? 28.675 35.896 28.073 1.00 30.93 218 GLN A CA 1
ATOM 1419 C C . GLN A 1 218 ? 27.585 36.930 27.930 1.00 38.70 218 GLN A C 1
ATOM 1420 O O . GLN A 1 218 ? 26.883 36.956 26.908 1.00 38.91 218 GLN A O 1
ATOM 1426 N N . LYS A 1 219 ? 27.445 37.791 28.947 1.00 37.23 219 LYS A N 1
ATOM 1427 C CA . LYS A 1 219 ? 26.439 38.854 28.929 1.00 38.19 219 LYS A CA 1
ATOM 1428 C C . LYS A 1 219 ? 26.719 39.860 27.821 1.00 43.84 219 LYS A C 1
ATOM 1429 O O . LYS A 1 219 ? 25.785 40.248 27.123 1.00 43.74 219 LYS A O 1
ATOM 1435 N N . GLY A 1 220 ? 28.005 40.184 27.611 1.00 41.56 220 GLY A N 1
ATOM 1436 C CA . GLY A 1 220 ? 28.439 41.060 26.530 1.00 41.34 220 GLY A CA 1
ATOM 1437 C C . GLY A 1 220 ? 28.138 40.454 25.178 1.00 44.83 220 GLY A C 1
ATOM 1438 O O . GLY A 1 220 ? 27.564 41.117 24.309 1.00 45.21 220 GLY A O 1
ATOM 1439 N N . LEU A 1 221 ? 28.445 39.153 25.028 1.00 40.27 221 LEU A N 1
ATOM 1440 C CA . LEU A 1 221 ? 28.203 38.398 23.793 1.00 38.68 221 LEU A CA 1
ATOM 1441 C C . LEU A 1 221 ? 26.732 38.309 23.443 1.00 42.62 221 LEU A C 1
ATOM 1442 O O . LEU A 1 221 ? 26.392 38.498 22.283 1.00 41.59 221 LEU A O 1
ATOM 1447 N N . GLN A 1 222 ? 25.853 38.075 24.428 1.00 41.56 222 GLN A N 1
ATOM 1448 C CA . GLN A 1 222 ? 24.416 38.053 24.138 1.00 43.14 222 GLN A CA 1
ATOM 1449 C C . GLN A 1 222 ? 23.828 39.414 23.719 1.00 47.80 222 GLN A C 1
ATOM 1450 O O . GLN A 1 222 ? 22.912 39.436 22.895 1.00 46.69 222 GLN A O 1
ATOM 1456 N N . VAL A 1 223 ? 24.447 40.534 24.175 1.00 45.45 223 VAL A N 1
ATOM 1457 C CA . VAL A 1 223 ? 24.073 41.907 23.804 1.00 45.93 223 VAL A CA 1
ATOM 1458 C C . VAL A 1 223 ? 24.524 42.152 22.349 1.00 49.84 223 VAL A C 1
ATOM 1459 O O . VAL A 1 223 ? 23.706 42.556 21.514 1.00 48.84 223 VAL A O 1
ATOM 1463 N N . VAL A 1 224 ? 25.810 41.858 22.038 1.00 47.28 224 VAL A N 1
ATOM 1464 C CA . VAL A 1 224 ? 26.368 42.012 20.678 1.00 47.13 224 VAL A CA 1
ATOM 1465 C C . VAL A 1 224 ? 25.580 41.180 19.664 1.00 49.92 224 VAL A C 1
ATOM 1466 O O . VAL A 1 224 ? 25.229 41.686 18.596 1.00 50.10 224 VAL A O 1
ATOM 1470 N N . PHE A 1 225 ? 25.264 39.924 20.017 1.00 44.84 225 PHE A N 1
ATOM 1471 C CA . PHE A 1 225 ? 24.513 39.030 19.134 1.00 43.01 225 PHE A CA 1
ATOM 1472 C C . PHE A 1 225 ? 23.041 39.402 18.914 1.00 49.65 225 PHE A C 1
ATOM 1473 O O . PHE A 1 225 ? 22.475 39.041 17.879 1.00 49.09 225 PHE A O 1
ATOM 1481 N N . LYS A 1 226 ? 22.438 40.169 19.855 1.00 49.24 226 LYS A N 1
ATOM 1482 C CA . LYS A 1 226 ? 21.064 40.694 19.745 1.00 49.02 226 LYS A CA 1
ATOM 1483 C C . LYS A 1 226 ? 21.063 41.832 18.685 1.00 51.18 226 LYS A C 1
ATOM 1484 O O . LYS A 1 226 ? 20.220 41.847 17.786 1.00 50.95 226 LYS A O 1
ATOM 1490 N N . LYS A 1 227 ? 22.071 42.726 18.762 1.00 46.71 227 LYS A N 1
ATOM 1491 C CA . LYS A 1 227 ? 22.329 43.806 17.810 1.00 45.88 227 LYS A CA 1
ATOM 1492 C C . LYS A 1 227 ? 22.546 43.235 16.414 1.00 49.81 227 LYS A C 1
ATOM 1493 O O . LYS A 1 227 ? 21.881 43.679 15.479 1.00 50.48 227 LYS A O 1
ATOM 1499 N N . ILE A 1 228 ? 23.427 42.209 16.274 1.00 46.06 228 ILE A N 1
ATOM 1500 C CA . ILE A 1 228 ? 23.710 41.543 14.988 1.00 44.90 228 ILE A CA 1
ATOM 1501 C C . ILE A 1 228 ? 22.412 41.017 14.388 1.00 50.41 228 ILE A C 1
ATOM 1502 O O . ILE A 1 228 ? 22.146 41.305 13.228 1.00 50.94 228 ILE A O 1
ATOM 1507 N N . TYR A 1 229 ? 21.581 40.309 15.191 1.00 47.83 229 TYR A N 1
ATOM 1508 C CA . TYR A 1 229 ? 20.303 39.756 14.747 1.00 48.83 229 TYR A CA 1
ATOM 1509 C C . TYR A 1 229 ? 19.358 40.825 14.221 1.00 58.07 229 TYR A C 1
ATOM 1510 O O . TYR A 1 229 ? 18.726 40.604 13.187 1.00 58.47 229 TYR A O 1
ATOM 1519 N N . LYS A 1 230 ? 19.241 41.961 14.944 1.00 57.29 230 LYS A N 1
ATOM 1520 C CA . LYS A 1 230 ? 18.383 43.084 14.553 1.00 58.36 230 LYS A CA 1
ATOM 1521 C C . LYS A 1 230 ? 18.894 43.727 13.256 1.00 64.06 230 LYS A C 1
ATOM 1522 O O . LYS A 1 230 ? 18.087 44.112 12.410 1.00 64.36 230 LYS A O 1
ATOM 1528 N N . SER A 1 231 ? 20.231 43.782 13.082 1.00 61.37 231 SER A N 1
ATOM 1529 C CA . SER A 1 231 ? 20.881 44.357 11.902 1.00 61.87 231 SER A CA 1
ATOM 1530 C C . SER A 1 231 ? 20.743 43.506 10.632 1.00 68.99 231 SER A C 1
ATOM 1531 O O . SER A 1 231 ? 21.051 44.003 9.547 1.00 69.17 231 SER A O 1
ATOM 1534 N N . LEU A 1 232 ? 20.317 42.231 10.756 1.00 67.26 232 LEU A N 1
ATOM 1535 C CA . LEU A 1 232 ? 20.172 41.335 9.603 1.00 67.66 232 LEU A CA 1
ATOM 1536 C C . LEU A 1 232 ? 18.974 41.738 8.751 1.00 73.38 232 LEU A C 1
ATOM 1537 O O . LEU A 1 232 ? 18.078 42.413 9.258 1.00 74.07 232 LEU A O 1
ATOM 1542 N N . THR A 1 233 ? 18.945 41.302 7.466 1.00 69.85 233 THR A N 1
ATOM 1543 C CA . THR A 1 233 ? 17.827 41.550 6.546 1.00 69.82 233 THR A CA 1
ATOM 1544 C C . THR A 1 233 ? 16.643 40.693 7.034 1.00 75.94 233 THR A C 1
ATOM 1545 O O . THR A 1 233 ? 16.898 39.615 7.574 1.00 76.48 233 THR A O 1
ATOM 1549 N N . PRO A 1 234 ? 15.362 41.113 6.877 1.00 72.88 234 PRO A N 1
ATOM 1550 C CA . PRO A 1 234 ? 14.248 40.285 7.398 1.00 72.07 234 PRO A CA 1
ATOM 1551 C C . PRO A 1 234 ? 14.259 38.800 7.018 1.00 72.89 234 PRO A C 1
ATOM 1552 O O . PRO A 1 234 ? 13.853 37.969 7.830 1.00 71.81 234 PRO A O 1
ATOM 1556 N N . GLU A 1 235 ? 14.727 38.473 5.799 1.00 68.13 235 GLU A N 1
ATOM 1557 C CA . GLU A 1 235 ? 14.811 37.101 5.279 1.00 67.25 235 GLU A CA 1
ATOM 1558 C C . GLU A 1 235 ? 15.880 36.279 6.020 1.00 68.40 235 GLU A C 1
ATOM 1559 O O . GLU A 1 235 ? 15.701 35.072 6.199 1.00 68.24 235 GLU A O 1
ATOM 1565 N N . ALA A 1 236 ? 16.981 36.929 6.442 1.00 62.67 236 ALA A N 1
ATOM 1566 C CA . ALA A 1 236 ? 18.048 36.301 7.229 1.00 61.83 236 ALA A CA 1
ATOM 1567 C C . ALA A 1 236 ? 17.530 36.116 8.663 1.00 65.04 236 ALA A C 1
ATOM 1568 O O . ALA A 1 236 ? 17.729 35.053 9.261 1.00 64.81 236 ALA A O 1
ATOM 1570 N N . ARG A 1 237 ? 16.814 37.144 9.187 1.00 60.54 237 ARG A N 1
ATOM 1571 C CA . ARG A 1 237 ? 16.202 37.140 10.517 1.00 59.67 237 ARG A CA 1
ATOM 1572 C C . ARG A 1 237 ? 15.240 35.973 10.682 1.00 63.37 237 ARG A C 1
ATOM 1573 O O . ARG A 1 237 ? 15.151 35.442 11.783 1.00 63.85 237 ARG A O 1
ATOM 1581 N N . LYS A 1 238 ? 14.537 35.560 9.606 1.00 59.85 238 LYS A N 1
ATOM 1582 C CA . LYS A 1 238 ? 13.604 34.433 9.684 1.00 60.20 238 LYS A CA 1
ATOM 1583 C C . LYS A 1 238 ? 14.318 33.093 9.611 1.00 63.83 238 LYS A C 1
ATOM 1584 O O . LYS A 1 238 ? 13.862 32.127 10.221 1.00 64.21 238 LYS A O 1
ATOM 1590 N N . HIS A 1 239 ? 15.463 33.044 8.893 1.00 58.72 239 HIS A N 1
ATOM 1591 C CA . HIS A 1 239 ? 16.312 31.856 8.800 1.00 56.87 239 HIS A CA 1
ATOM 1592 C C . HIS A 1 239 ? 16.857 31.545 10.209 1.00 57.72 239 HIS A C 1
ATOM 1593 O O . HIS A 1 239 ? 16.909 30.381 10.603 1.00 57.79 239 HIS A O 1
ATOM 1600 N N . TYR A 1 240 ? 17.208 32.603 10.973 1.00 51.10 240 TYR A N 1
ATOM 1601 C CA . TYR A 1 240 ? 17.703 32.503 12.342 1.00 49.44 240 TYR A CA 1
ATOM 1602 C C . TYR A 1 240 ? 16.595 32.714 13.375 1.00 53.52 240 TYR A C 1
ATOM 1603 O O . TYR A 1 240 ? 16.825 33.274 14.442 1.00 53.41 240 TYR A O 1
ATOM 1612 N N . ALA A 1 241 ? 15.394 32.246 13.070 1.00 51.04 241 ALA A N 1
ATOM 1613 C CA . ALA A 1 241 ? 14.285 32.419 13.995 1.00 50.77 241 ALA A CA 1
ATOM 1614 C C . ALA A 1 241 ? 13.666 31.113 14.398 1.00 51.87 241 ALA A C 1
ATOM 1615 O O . ALA A 1 241 ? 13.564 30.206 13.576 1.00 50.64 241 ALA A O 1
ATOM 1617 N N . HIS A 1 242 ? 13.197 31.038 15.654 1.00 48.15 242 HIS A N 1
ATOM 1618 C CA . HIS A 1 242 ? 12.422 29.915 16.172 1.00 48.13 242 HIS A CA 1
ATOM 1619 C C . HIS A 1 242 ? 11.010 30.014 15.517 1.00 52.29 242 HIS A C 1
ATOM 1620 O O . HIS A 1 242 ? 10.687 31.032 14.891 1.00 50.23 242 HIS A O 1
ATOM 1627 N N . GLY A 1 243 ? 10.194 28.969 15.652 1.00 51.22 243 GLY A N 1
ATOM 1628 C CA . GLY A 1 243 ? 8.843 28.938 15.089 1.00 50.99 243 GLY A CA 1
ATOM 1629 C C . GLY A 1 243 ? 7.977 30.119 15.498 1.00 54.83 243 GLY A C 1
ATOM 1630 O O . GLY A 1 243 ? 7.295 30.708 14.655 1.00 53.84 243 GLY A O 1
ATOM 1631 N N . ASP A 1 244 ? 8.072 30.532 16.785 1.00 51.66 244 ASP A N 1
ATOM 1632 C CA . ASP A 1 244 ? 7.325 31.671 17.348 1.00 52.00 244 ASP A CA 1
ATOM 1633 C C . ASP A 1 244 ? 7.806 33.063 16.878 1.00 57.30 244 ASP A C 1
ATOM 1634 O O . ASP A 1 244 ? 7.264 34.074 17.324 1.00 58.32 244 ASP A O 1
ATOM 1639 N N . GLY A 1 245 ? 8.829 33.101 16.024 1.00 52.79 245 GLY A N 1
ATOM 1640 C CA . GLY A 1 245 ? 9.395 34.340 15.507 1.00 51.81 245 GLY A CA 1
ATOM 1641 C C . GLY A 1 245 ? 10.550 34.887 16.328 1.00 54.91 245 GLY A C 1
ATOM 1642 O O . GLY A 1 245 ? 11.223 35.821 15.884 1.00 54.02 245 GLY A O 1
ATOM 1643 N N . SER A 1 246 ? 10.791 34.326 17.535 1.00 51.00 246 SER A N 1
ATOM 1644 C CA . SER A 1 246 ? 11.901 34.770 18.383 1.00 50.56 246 SER A CA 1
ATOM 1645 C C . SER A 1 246 ? 13.259 34.314 17.817 1.00 54.75 246 SER A C 1
ATOM 1646 O O . SER A 1 246 ? 13.340 33.276 17.156 1.00 53.69 246 SER A O 1
ATOM 1649 N N . GLY A 1 247 ? 14.285 35.141 18.031 1.00 51.86 247 GLY A N 1
ATOM 1650 C CA . GLY A 1 247 ? 15.643 34.915 17.552 1.00 50.96 247 GLY A CA 1
ATOM 1651 C C . GLY A 1 247 ? 16.286 33.642 18.077 1.00 52.15 247 GLY A C 1
ATOM 1652 O O . GLY A 1 247 ? 16.230 33.352 19.281 1.00 49.25 247 GLY A O 1
ATOM 1653 N N . ASN A 1 248 ? 16.859 32.851 17.148 1.00 48.19 248 ASN A N 1
ATOM 1654 C CA . ASN A 1 248 ? 17.556 31.603 17.475 1.00 47.81 248 ASN A CA 1
ATOM 1655 C C . ASN A 1 248 ? 19.027 31.990 17.568 1.00 50.01 248 ASN A C 1
ATOM 1656 O O . ASN A 1 248 ? 19.796 31.858 16.609 1.00 49.97 248 ASN A O 1
ATOM 1661 N N . TYR A 1 249 ? 19.379 32.553 18.724 1.00 45.10 249 TYR A N 1
ATOM 1662 C CA . TYR A 1 249 ? 20.705 33.052 19.021 1.00 44.62 249 TYR A CA 1
ATOM 1663 C C . TYR A 1 249 ? 21.731 31.953 19.073 1.00 46.08 249 TYR A C 1
ATOM 1664 O O . TYR A 1 249 ? 22.853 32.181 18.645 1.00 45.00 249 TYR A O 1
ATOM 1673 N N . ALA A 1 250 ? 21.332 30.737 19.487 1.00 41.31 250 ALA A N 1
ATOM 1674 C CA . ALA A 1 250 ? 22.238 29.590 19.519 1.00 40.60 250 ALA A CA 1
ATOM 1675 C C . ALA A 1 250 ? 22.714 29.225 18.099 1.00 42.76 250 ALA A C 1
ATOM 1676 O O . ALA A 1 250 ? 23.914 29.039 17.897 1.00 42.81 250 ALA A O 1
ATOM 1678 N N . LYS A 1 251 ? 21.796 29.214 17.116 1.00 38.72 251 LYS A N 1
ATOM 1679 C CA . LYS A 1 251 ? 22.096 28.907 15.720 1.00 38.64 251 LYS A CA 1
ATOM 1680 C C . LYS A 1 251 ? 22.900 30.056 15.090 1.00 43.11 251 LYS A C 1
ATOM 1681 O O . LYS A 1 251 ? 23.865 29.825 14.364 1.00 42.46 251 LYS A O 1
ATOM 1687 N N . LEU A 1 252 ? 22.518 31.289 15.414 1.00 41.18 252 LEU A N 1
ATOM 1688 C CA . LEU A 1 252 ? 23.188 32.499 14.947 1.00 40.72 252 LEU A CA 1
ATOM 1689 C C . LEU A 1 252 ? 24.661 32.550 15.396 1.00 42.71 252 LEU A C 1
ATOM 1690 O O . LEU A 1 252 ? 25.530 32.915 14.595 1.00 42.98 252 LEU A O 1
ATOM 1695 N N . ARG A 1 253 ? 24.935 32.196 16.666 1.00 36.32 253 ARG A N 1
ATOM 1696 C CA . ARG A 1 253 ? 26.307 32.196 17.187 1.00 35.43 253 ARG A CA 1
ATOM 1697 C C . ARG A 1 253 ? 27.152 31.059 16.604 1.00 37.20 253 ARG A C 1
ATOM 1698 O O . ARG A 1 253 ? 28.334 31.266 16.346 1.00 37.13 253 ARG A O 1
ATOM 1706 N N . GLU A 1 254 ? 26.536 29.870 16.380 1.00 33.68 254 GLU A N 1
ATOM 1707 C CA . GLU A 1 254 ? 27.145 28.681 15.767 1.00 34.19 254 GLU A CA 1
ATOM 1708 C C . GLU A 1 254 ? 27.646 29.001 14.367 1.00 36.86 254 GLU A C 1
ATOM 1709 O O . GLU A 1 254 ? 28.737 28.560 13.991 1.00 36.68 254 GLU A O 1
ATOM 1715 N N . ASP A 1 255 ? 26.770 29.651 13.550 1.00 32.34 255 ASP A N 1
ATOM 1716 C CA . ASP A 1 255 ? 27.070 30.008 12.162 1.00 32.24 255 ASP A CA 1
ATOM 1717 C C . ASP A 1 255 ? 28.070 31.126 12.129 1.00 37.99 255 ASP A C 1
ATOM 1718 O O . ASP A 1 255 ? 28.989 31.078 11.327 1.00 38.38 255 ASP A O 1
ATOM 1723 N N . TRP A 1 256 ? 27.960 32.090 13.051 1.00 35.74 256 TRP A N 1
ATOM 1724 C CA . TRP A 1 256 ? 28.961 33.134 13.116 1.00 35.79 256 TRP A CA 1
ATOM 1725 C C . TRP A 1 256 ? 30.333 32.493 13.320 1.00 37.86 256 TRP A C 1
ATOM 1726 O O . TRP A 1 256 ? 31.268 32.846 12.613 1.00 36.53 256 TRP A O 1
ATOM 1737 N N . TRP A 1 257 ? 30.450 31.528 14.266 1.00 33.38 257 TRP A N 1
ATOM 1738 C CA . TRP A 1 257 ? 31.724 30.869 14.528 1.00 30.94 257 TRP A CA 1
ATOM 1739 C C . TRP A 1 257 ? 32.237 30.180 13.275 1.00 34.29 257 TRP A C 1
ATOM 1740 O O . TRP A 1 257 ? 33.360 30.423 12.841 1.00 33.24 257 TRP A O 1
ATOM 1751 N N . THR A 1 258 ? 31.408 29.308 12.712 1.00 31.38 258 THR A N 1
ATOM 1752 C CA . THR A 1 258 ? 31.710 28.544 11.513 1.00 30.96 258 THR A CA 1
ATOM 1753 C C . THR A 1 258 ? 32.188 29.426 10.375 1.00 33.49 258 THR A C 1
ATOM 1754 O O . THR A 1 258 ? 33.156 29.067 9.707 1.00 31.36 258 THR A O 1
ATOM 1758 N N . ILE A 1 259 ? 31.533 30.586 10.189 1.00 31.36 259 ILE A N 1
ATOM 1759 C CA . ILE A 1 259 ? 31.850 31.522 9.125 1.00 32.37 259 ILE A CA 1
ATOM 1760 C C . ILE A 1 259 ? 33.178 32.236 9.338 1.00 38.61 259 ILE A C 1
ATOM 1761 O O . ILE A 1 259 ? 33.945 32.390 8.385 1.00 39.90 259 ILE A O 1
ATOM 1766 N N . ASN A 1 260 ? 33.482 32.620 10.585 1.00 34.72 260 ASN A N 1
ATOM 1767 C CA . ASN A 1 260 ? 34.692 33.376 10.871 1.00 34.81 260 ASN A CA 1
ATOM 1768 C C . ASN A 1 260 ? 35.841 32.590 11.438 1.00 38.12 260 ASN A C 1
ATOM 1769 O O . ASN A 1 260 ? 36.892 33.180 11.678 1.00 39.22 260 ASN A O 1
ATOM 1774 N N . ARG A 1 261 ? 35.668 31.278 11.679 1.00 34.26 261 ARG A N 1
ATOM 1775 C CA . ARG A 1 261 ? 36.708 30.450 12.317 1.00 33.87 261 ARG A CA 1
ATOM 1776 C C . ARG A 1 261 ? 38.069 30.485 11.639 1.00 35.47 261 ARG A C 1
ATOM 1777 O O . ARG A 1 261 ? 39.081 30.419 12.318 1.00 34.09 261 ARG A O 1
ATOM 1785 N N . GLU A 1 262 ? 38.090 30.614 10.301 1.00 33.53 262 GLU A N 1
ATOM 1786 C CA . GLU A 1 262 ? 39.321 30.644 9.525 1.00 33.00 262 GLU A CA 1
ATOM 1787 C C . GLU A 1 262 ? 40.201 31.841 9.867 1.00 34.34 262 GLU A C 1
ATOM 1788 O O . GLU A 1 262 ? 41.377 31.635 10.116 1.00 33.65 262 GLU A O 1
ATOM 1794 N N . GLN A 1 263 ? 39.643 33.068 9.883 1.00 33.42 263 GLN A N 1
ATOM 1795 C CA . GLN A 1 263 ? 40.353 34.317 10.252 1.00 35.02 263 GLN A CA 1
ATOM 1796 C C . GLN A 1 263 ? 40.761 34.261 11.721 1.00 38.67 263 GLN A C 1
ATOM 1797 O O . GLN A 1 263 ? 41.888 34.645 12.073 1.00 39.94 263 GLN A O 1
ATOM 1803 N N . ILE A 1 264 ? 39.860 33.747 12.584 1.00 33.60 264 ILE A N 1
ATOM 1804 C CA . ILE A 1 264 ? 40.156 33.580 14.012 1.00 31.85 264 ILE A CA 1
ATOM 1805 C C . ILE A 1 264 ? 41.414 32.691 14.190 1.00 35.37 264 ILE A C 1
ATOM 1806 O O . ILE A 1 264 ? 42.323 33.061 14.944 1.00 36.20 264 ILE A O 1
ATOM 1811 N N . TRP A 1 265 ? 41.497 31.563 13.444 1.00 30.69 265 TRP A N 1
ATOM 1812 C CA . TRP A 1 265 ? 42.669 30.661 13.507 1.00 28.70 265 TRP A CA 1
ATOM 1813 C C . TRP A 1 265 ? 43.926 31.407 13.051 1.00 33.54 265 TRP A C 1
ATOM 1814 O O . TRP A 1 265 ? 44.999 31.164 13.603 1.00 32.91 265 TRP A O 1
ATOM 1825 N N . LYS A 1 266 ? 43.790 32.260 11.986 1.00 31.79 266 LYS A N 1
ATOM 1826 C CA . LYS A 1 266 ? 44.890 33.071 11.433 1.00 31.39 266 LYS A CA 1
ATOM 1827 C C . LYS A 1 266 ? 45.399 34.018 12.522 1.00 36.66 266 LYS A C 1
ATOM 1828 O O . LYS A 1 266 ? 46.577 34.003 12.816 1.00 37.83 266 LYS A O 1
ATOM 1834 N N . ALA A 1 267 ? 44.503 34.762 13.202 1.00 34.86 267 ALA A N 1
ATOM 1835 C CA . ALA A 1 267 ? 44.920 35.632 14.308 1.00 34.00 267 ALA A CA 1
ATOM 1836 C C . ALA A 1 267 ? 45.602 34.834 15.444 1.00 38.24 267 ALA A C 1
ATOM 1837 O O . ALA A 1 267 ? 46.683 35.206 15.916 1.00 37.01 267 ALA A O 1
ATOM 1839 N N . LEU A 1 268 ? 44.994 33.702 15.848 1.00 34.36 268 LEU A N 1
ATOM 1840 C CA . LEU A 1 268 ? 45.537 32.864 16.911 1.00 34.42 268 LEU A CA 1
ATOM 1841 C C . LEU A 1 268 ? 46.967 32.413 16.661 1.00 38.48 268 LEU A C 1
ATOM 1842 O O . LEU A 1 268 ? 47.737 32.256 17.614 1.00 36.37 268 LEU A O 1
ATOM 1847 N N . THR A 1 269 ? 47.305 32.153 15.384 1.00 36.97 269 THR A N 1
ATOM 1848 C CA . THR A 1 269 ? 48.637 31.680 14.991 1.00 37.55 269 THR A CA 1
ATOM 1849 C C . THR A 1 269 ? 49.609 32.811 14.551 1.00 42.82 269 THR A C 1
ATOM 1850 O O . THR A 1 269 ? 50.727 32.488 14.155 1.00 42.12 269 THR A O 1
ATOM 1854 N N . CYS A 1 270 ? 49.210 34.107 14.643 1.00 42.15 270 CYS A N 1
ATOM 1855 C CA . CYS A 1 270 ? 50.075 35.279 14.316 1.00 42.94 270 CYS A CA 1
ATOM 1856 C C . CYS A 1 270 ? 51.522 35.103 14.833 1.00 46.53 270 CYS A C 1
ATOM 1857 O O . CYS A 1 270 ? 52.475 35.320 14.086 1.00 46.97 270 CYS A O 1
ATOM 1861 N N . SER A 1 271 ? 51.672 34.667 16.100 1.00 42.11 271 SER A N 1
ATOM 1862 C CA . SER A 1 271 ? 52.968 34.484 16.774 1.00 41.80 271 SER A CA 1
ATOM 1863 C C . SER A 1 271 ? 53.458 33.058 16.796 1.00 44.72 271 SER A C 1
ATOM 1864 O O . SER A 1 271 ? 54.436 32.768 17.487 1.00 44.34 271 SER A O 1
ATOM 1867 N N . ALA A 1 272 ? 52.773 32.147 16.099 1.00 41.99 272 ALA A N 1
ATOM 1868 C CA . ALA A 1 272 ? 53.168 30.740 16.141 1.00 41.89 272 ALA A CA 1
ATOM 1869 C C . ALA A 1 272 ? 54.547 30.584 15.514 1.00 45.06 272 ALA A C 1
ATOM 1870 O O . ALA A 1 272 ? 54.834 31.282 14.536 1.00 44.31 272 ALA A O 1
ATOM 1872 N N . PRO A 1 273 ? 55.444 29.755 16.095 1.00 41.41 273 PRO A N 1
ATOM 1873 C CA . PRO A 1 273 ? 56.785 29.603 15.504 1.00 41.33 273 PRO A CA 1
ATOM 1874 C C . PRO A 1 273 ? 56.701 29.133 14.066 1.00 47.84 273 PRO A C 1
ATOM 1875 O O . PRO A 1 273 ? 55.776 28.378 13.726 1.00 47.61 273 PRO A O 1
ATOM 1879 N N . TYR A 1 274 ? 57.662 29.571 13.220 1.00 45.10 274 TYR A N 1
ATOM 1880 C CA . TYR A 1 274 ? 57.710 29.137 11.819 1.00 44.94 274 TYR A CA 1
ATOM 1881 C C . TYR A 1 274 ? 57.795 27.624 11.702 1.00 45.44 274 TYR A C 1
ATOM 1882 O O . TYR A 1 274 ? 57.057 27.037 10.931 1.00 45.75 274 TYR A O 1
ATOM 1891 N N . TYR A 1 275 ? 58.676 27.004 12.468 1.00 41.07 275 TYR A N 1
ATOM 1892 C CA . TYR A 1 275 ? 58.872 25.568 12.437 1.00 41.13 275 TYR A CA 1
ATOM 1893 C C . TYR A 1 275 ? 57.965 24.888 13.461 1.00 43.19 275 TYR A C 1
ATOM 1894 O O . TYR A 1 275 ? 58.399 24.403 14.511 1.00 41.88 275 TYR A O 1
ATOM 1903 N N . ALA A 1 276 ? 56.667 24.941 13.166 1.00 39.95 276 ALA A N 1
ATOM 1904 C CA . ALA A 1 276 ? 55.592 24.347 13.973 1.00 38.12 276 ALA A CA 1
ATOM 1905 C C . ALA A 1 276 ? 54.414 24.088 13.060 1.00 39.68 276 ALA A C 1
ATOM 1906 O O . ALA A 1 276 ? 53.947 24.983 12.353 1.00 39.24 276 ALA A O 1
ATOM 1908 N N . ASP A 1 277 ? 53.954 22.852 13.042 1.00 34.94 277 ASP A N 1
ATOM 1909 C CA . ASP A 1 277 ? 52.811 22.500 12.200 1.00 34.88 277 ASP A CA 1
ATOM 1910 C C . ASP A 1 277 ? 51.869 21.586 12.957 1.00 37.47 277 ASP A C 1
ATOM 1911 O O . ASP A 1 277 ? 52.312 20.868 13.858 1.00 36.51 277 ASP A O 1
ATOM 1916 N N . TYR A 1 278 ? 50.577 21.619 12.610 1.00 34.99 278 TYR A N 1
ATOM 1917 C CA . TYR A 1 278 ? 49.610 20.734 13.272 1.00 34.41 278 TYR A CA 1
ATOM 1918 C C . TYR A 1 278 ? 49.604 19.383 12.566 1.00 39.79 278 TYR A C 1
ATOM 1919 O O . TYR A 1 278 ? 49.504 19.326 11.336 1.00 38.74 278 TYR A O 1
ATOM 1928 N N . PHE A 1 279 ? 49.698 18.305 13.334 1.00 34.87 279 PHE A N 1
ATOM 1929 C CA . PHE A 1 279 ? 49.671 16.976 12.745 1.00 34.44 279 PHE A CA 1
ATOM 1930 C C . PHE A 1 279 ? 48.552 16.166 13.354 1.00 36.01 279 PHE A C 1
ATOM 1931 O O . PHE A 1 279 ? 48.364 16.182 14.576 1.00 34.28 279 PHE A O 1
ATOM 1939 N N . ARG A 1 280 ? 47.855 15.400 12.516 1.00 33.00 280 ARG A N 1
ATOM 1940 C CA . ARG A 1 280 ? 46.796 14.479 12.944 1.00 33.38 280 ARG A CA 1
ATOM 1941 C C . ARG A 1 280 ? 46.722 13.316 11.974 1.00 36.09 280 ARG A C 1
ATOM 1942 O O . ARG A 1 280 ? 47.183 13.449 10.835 1.00 37.56 280 ARG A O 1
ATOM 1950 N N . LYS A 1 281 ? 46.216 12.162 12.435 1.00 29.18 281 LYS A N 1
ATOM 1951 C CA . LYS A 1 281 ? 46.112 10.956 11.618 1.00 30.14 281 LYS A CA 1
ATOM 1952 C C . LYS A 1 281 ? 44.687 10.549 11.400 1.00 35.77 281 LYS A C 1
ATOM 1953 O O . LYS A 1 281 ? 43.851 10.747 12.274 1.00 35.52 281 LYS A O 1
ATOM 1959 N N . GLY A 1 282 ? 44.422 9.976 10.232 1.00 33.02 282 GLY A N 1
ATOM 1960 C CA . GLY A 1 282 ? 43.126 9.403 9.914 1.00 31.90 282 GLY A CA 1
ATOM 1961 C C . GLY A 1 282 ? 43.020 8.033 10.541 1.00 35.65 282 GLY A C 1
ATOM 1962 O O . GLY A 1 282 ? 44.008 7.482 11.035 1.00 33.69 282 GLY A O 1
ATOM 1963 N N . SER A 1 283 ? 41.831 7.452 10.476 1.00 35.73 283 SER A N 1
ATOM 1964 C CA . SER A 1 283 ? 41.526 6.122 10.998 1.00 37.19 283 SER A CA 1
ATOM 1965 C C . SER A 1 283 ? 42.373 5.034 10.330 1.00 42.48 283 SER A C 1
ATOM 1966 O O . SER A 1 283 ? 42.605 3.990 10.929 1.00 42.18 283 SER A O 1
ATOM 1969 N N . ASP A 1 284 ? 42.842 5.288 9.094 1.00 38.02 284 ASP A N 1
ATOM 1970 C CA . ASP A 1 284 ? 43.680 4.352 8.354 1.00 37.09 284 ASP A CA 1
ATOM 1971 C C . ASP A 1 284 ? 45.183 4.616 8.573 1.00 38.09 284 ASP A C 1
ATOM 1972 O O . ASP A 1 284 ? 46.022 3.884 8.042 1.00 36.36 284 ASP A O 1
ATOM 1977 N N . GLY A 1 285 ? 45.507 5.608 9.407 1.00 32.95 285 GLY A N 1
ATOM 1978 C CA . GLY A 1 285 ? 46.895 5.964 9.690 1.00 31.78 285 GLY A CA 1
ATOM 1979 C C . GLY A 1 285 ? 47.475 7.030 8.780 1.00 34.59 285 GLY A C 1
ATOM 1980 O O . GLY A 1 285 ? 48.576 7.512 9.038 1.00 35.31 285 GLY A O 1
ATOM 1981 N N . THR A 1 286 ? 46.728 7.459 7.750 1.00 30.28 286 THR A N 1
ATOM 1982 C CA . THR A 1 286 ? 47.137 8.527 6.825 1.00 31.15 286 THR A CA 1
ATOM 1983 C C . THR A 1 286 ? 47.460 9.784 7.636 1.00 36.81 286 THR A C 1
ATOM 1984 O O . THR A 1 286 ? 46.682 10.163 8.509 1.00 36.86 286 THR A O 1
ATOM 1988 N N . LEU A 1 287 ? 48.625 10.397 7.364 1.00 33.66 287 LEU A N 1
ATOM 1989 C CA . LEU A 1 287 ? 49.098 11.617 8.034 1.00 33.00 287 LEU A CA 1
ATOM 1990 C C . LEU A 1 287 ? 48.525 12.880 7.384 1.00 37.95 287 LEU A C 1
ATOM 1991 O O . LEU A 1 287 ? 48.634 13.042 6.165 1.00 37.81 287 LEU A O 1
ATOM 1996 N N . HIS A 1 288 ? 47.887 13.755 8.201 1.00 33.50 288 HIS A N 1
ATOM 1997 C CA . HIS A 1 288 ? 47.334 15.056 7.793 1.00 34.31 288 HIS A CA 1
ATOM 1998 C C . HIS A 1 288 ? 48.118 16.148 8.540 1.00 39.25 288 HIS A C 1
ATOM 1999 O O . HIS A 1 288 ? 48.533 15.948 9.691 1.00 38.27 288 HIS A O 1
ATOM 2006 N N . PHE A 1 289 ? 48.454 17.232 7.843 1.00 35.71 289 PHE A N 1
ATOM 2007 C CA . PHE A 1 289 ? 49.350 18.237 8.419 1.00 35.60 289 PHE A CA 1
ATOM 2008 C C . PHE A 1 289 ? 49.222 19.568 7.752 1.00 39.56 289 PHE A C 1
ATOM 2009 O O . PHE A 1 289 ? 48.919 19.613 6.571 1.00 36.80 289 PHE A O 1
ATOM 2017 N N . SER A 1 290 ? 49.562 20.654 8.484 1.00 36.38 290 SER A N 1
ATOM 2018 C CA . SER A 1 290 ? 49.666 21.989 7.893 1.00 36.39 290 SER A CA 1
ATOM 2019 C C . SER A 1 290 ? 51.021 21.965 7.157 1.00 39.40 290 SER A C 1
ATOM 2020 O O . SER A 1 290 ? 51.890 21.183 7.545 1.00 37.97 290 SER A O 1
ATOM 2023 N N . SER A 1 291 ? 51.184 22.752 6.078 1.00 36.99 291 SER A N 1
ATOM 2024 C CA . SER A 1 291 ? 52.359 22.675 5.203 1.00 37.14 291 SER A CA 1
ATOM 2025 C C . SER A 1 291 ? 53.391 23.796 5.281 1.00 43.18 291 SER A C 1
ATOM 2026 O O . SER A 1 291 ? 54.524 23.593 4.842 1.00 42.35 291 SER A O 1
ATOM 2029 N N . HIS A 1 292 ? 52.980 24.998 5.681 1.00 41.05 292 HIS A N 1
ATOM 2030 C CA . HIS A 1 292 ? 53.858 26.164 5.600 1.00 41.99 292 HIS A CA 1
ATOM 2031 C C . HIS A 1 292 ? 54.268 26.782 6.926 1.00 44.90 292 HIS A C 1
ATOM 2032 O O . HIS A 1 292 ? 54.710 27.934 6.976 1.00 45.80 292 HIS A O 1
ATOM 2039 N N . GLY A 1 293 ? 54.175 25.988 7.984 1.00 38.84 293 GLY A N 1
ATOM 2040 C CA . GLY A 1 293 ? 54.590 26.408 9.314 1.00 37.21 293 GLY A CA 1
ATOM 2041 C C . GLY A 1 293 ? 53.616 27.344 9.996 1.00 38.07 293 GLY A C 1
ATOM 2042 O O . GLY A 1 293 ? 52.513 27.607 9.495 1.00 33.39 293 GLY A O 1
ATOM 2043 N N . LYS A 1 294 ? 54.016 27.841 11.177 1.00 36.50 294 LYS A N 1
ATOM 2044 C CA . LYS A 1 294 ? 53.144 28.725 11.967 1.00 36.71 294 LYS A CA 1
ATOM 2045 C C . LYS A 1 294 ? 51.742 28.067 12.228 1.00 39.01 294 LYS A C 1
ATOM 2046 O O . LYS A 1 294 ? 50.716 28.763 12.266 1.00 40.42 294 LYS A O 1
ATOM 2052 N N . CYS A 1 295 ? 51.711 26.716 12.322 1.00 32.21 295 CYS A N 1
ATOM 2053 C CA . CYS A 1 295 ? 50.497 25.916 12.571 1.00 33.09 295 CYS A CA 1
ATOM 2054 C 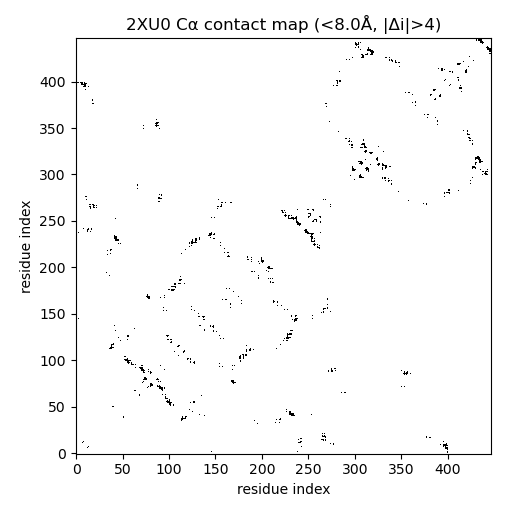C . CYS A 1 295 ? 49.402 26.141 11.521 1.00 37.71 295 CYS A C 1
ATOM 2055 O O . CYS A 1 295 ? 48.213 26.067 11.861 1.00 37.35 295 CYS A O 1
ATOM 2058 N N . GLY A 1 296 ? 49.799 26.417 10.266 1.00 32.67 296 GLY A N 1
ATOM 2059 C CA . GLY A 1 296 ? 48.853 26.671 9.186 1.00 31.15 296 GLY A CA 1
ATOM 2060 C C . GLY A 1 296 ? 48.337 28.088 9.087 1.00 36.10 296 GLY A C 1
ATOM 2061 O O . GLY A 1 296 ? 47.342 28.337 8.397 1.00 36.19 296 GLY A O 1
ATOM 2062 N N . HIS A 1 297 ? 49.027 29.035 9.742 1.00 36.19 297 HIS A N 1
ATOM 2063 C CA . HIS A 1 297 ? 48.707 30.470 9.745 1.00 37.84 297 HIS A CA 1
ATOM 2064 C C . HIS A 1 297 ? 48.486 31.022 8.334 1.00 43.65 297 HIS A C 1
ATOM 2065 O O . HIS A 1 297 ? 47.614 31.878 8.126 1.00 44.74 297 HIS A O 1
ATOM 2072 N N . ASN A 1 298 ? 49.274 30.553 7.369 1.00 40.68 298 ASN A N 1
ATOM 2073 C CA . ASN A 1 298 ? 49.197 31.104 6.001 1.00 41.58 298 ASN A CA 1
ATOM 2074 C C . ASN A 1 298 ? 48.364 30.288 5.031 1.00 44.61 298 ASN A C 1
ATOM 2075 O O . ASN A 1 298 ? 48.355 30.630 3.857 1.00 45.67 298 ASN A O 1
ATOM 2080 N N . GLU A 1 299 ? 47.651 29.240 5.507 1.00 40.70 299 GLU A N 1
ATOM 2081 C CA . GLU A 1 299 ? 46.964 28.243 4.683 1.00 40.44 299 GLU A CA 1
ATOM 2082 C C . GLU A 1 299 ? 45.446 28.234 4.525 1.00 45.14 299 GLU A C 1
ATOM 2083 O O . GLU A 1 299 ? 44.916 27.337 3.864 1.00 44.08 299 GLU A O 1
ATOM 2089 N N . GLY A 1 300 ? 44.754 29.208 5.089 1.00 42.59 300 GLY A N 1
ATOM 2090 C CA . GLY A 1 300 ? 43.302 29.231 4.977 1.00 42.49 300 GLY A CA 1
ATOM 2091 C C . GLY A 1 300 ? 42.673 28.313 6.010 1.00 46.21 300 GLY A C 1
ATOM 2092 O O . GLY A 1 300 ? 42.877 28.529 7.211 1.00 46.48 300 GLY A O 1
ATOM 2093 N N . ALA A 1 301 ? 41.922 27.269 5.550 1.00 40.76 301 ALA A N 1
ATOM 2094 C CA . ALA A 1 301 ? 41.193 26.321 6.403 1.00 40.11 301 ALA A CA 1
ATOM 2095 C C . ALA A 1 301 ? 42.002 25.786 7.575 1.00 37.40 301 ALA A C 1
ATOM 2096 O O . ALA A 1 301 ? 43.060 25.202 7.367 1.00 35.92 301 ALA A O 1
ATOM 2098 N N . PRO A 1 302 ? 41.525 25.968 8.826 1.00 31.76 302 PRO A N 1
ATOM 2099 C CA . PRO A 1 302 ? 42.295 25.473 9.982 1.00 30.03 302 PRO A CA 1
ATOM 2100 C C . PRO A 1 302 ? 42.655 23.989 9.874 1.00 34.30 302 PRO A C 1
ATOM 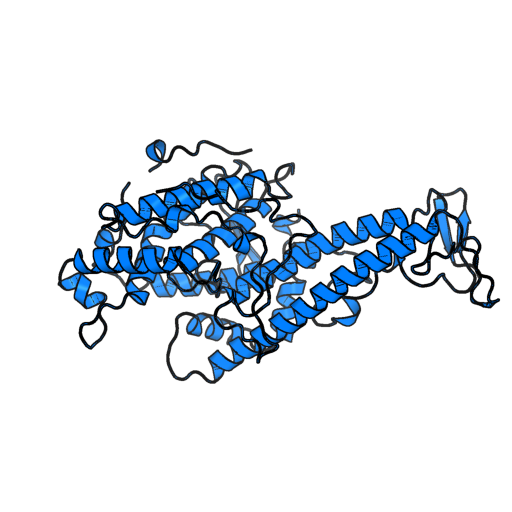2101 O O . PRO A 1 302 ? 41.882 23.200 9.324 1.00 34.07 302 PRO A O 1
ATOM 2105 N N . PRO A 1 303 ? 43.808 23.543 10.389 1.00 32.33 303 PRO A N 1
ATOM 2106 C CA . PRO A 1 303 ? 44.118 22.102 10.284 1.00 32.48 303 PRO A CA 1
ATOM 2107 C C . PRO A 1 303 ? 43.404 21.290 11.368 1.00 33.83 303 PRO A C 1
ATOM 2108 O O . PRO A 1 303 ? 43.541 20.077 11.406 1.00 31.47 303 PRO A O 1
ATOM 2112 N N . THR A 1 304 ? 42.687 21.979 12.272 1.00 29.61 304 THR A N 1
ATOM 2113 C CA . THR A 1 304 ? 42.011 21.352 13.400 1.00 29.19 304 THR A CA 1
ATOM 2114 C C . THR A 1 304 ? 40.501 21.434 13.277 1.00 32.47 304 THR A C 1
ATOM 2115 O O . THR A 1 304 ? 39.942 22.380 12.695 1.00 30.41 304 THR A O 1
ATOM 2119 N N . TYR A 1 305 ? 39.854 20.468 13.929 1.00 30.38 305 TYR A N 1
ATOM 2120 C CA . TYR A 1 305 ? 38.403 20.353 14.061 1.00 29.91 305 TYR A CA 1
ATOM 2121 C C . TYR A 1 305 ? 38.031 20.136 15.534 1.00 33.32 305 TYR A C 1
ATOM 2122 O O . TYR A 1 305 ? 36.939 19.676 15.825 1.00 33.73 305 TYR A O 1
ATOM 2131 N N . LEU A 1 306 ? 38.919 20.532 16.470 1.00 30.22 306 LEU A N 1
ATOM 2132 C CA . LEU A 1 306 ? 38.653 20.398 17.906 1.00 29.62 306 LEU A CA 1
ATOM 2133 C C . LEU A 1 306 ? 37.494 21.279 18.322 1.00 31.43 306 LEU A C 1
ATOM 2134 O O . LEU A 1 306 ? 36.744 20.905 19.221 1.00 30.70 306 LEU A O 1
ATOM 2139 N N . ASP A 1 307 ? 37.276 22.405 17.605 1.00 26.44 307 ASP A N 1
ATOM 2140 C CA . ASP A 1 307 ? 36.137 23.284 17.881 1.00 26.54 307 ASP A CA 1
ATOM 2141 C C . ASP A 1 307 ? 34.773 22.597 17.562 1.00 32.11 307 ASP A C 1
ATOM 2142 O O . ASP A 1 307 ? 33.712 23.185 17.774 1.00 33.42 307 ASP A O 1
ATOM 2147 N N . TYR A 1 308 ? 34.811 21.344 17.072 1.00 27.39 308 TYR A N 1
ATOM 2148 C CA . TYR A 1 308 ? 33.594 20.551 16.818 1.00 26.78 308 TYR A CA 1
ATOM 2149 C C . TYR A 1 308 ? 33.565 19.312 17.711 1.00 28.90 308 TYR A C 1
ATOM 2150 O O . TYR A 1 308 ? 32.773 18.394 17.493 1.00 26.50 308 TYR A O 1
ATOM 2159 N N . VAL A 1 309 ? 34.429 19.306 18.725 1.00 26.56 309 VAL A N 1
ATOM 2160 C CA . VAL A 1 309 ? 34.513 18.204 19.700 1.00 27.26 309 VAL A CA 1
ATOM 2161 C C . VAL A 1 309 ? 33.883 18.684 21.012 1.00 29.81 309 VAL A C 1
ATOM 2162 O O . VAL A 1 309 ? 34.296 19.746 21.493 1.00 30.31 309 VAL A O 1
ATOM 2166 N N . PRO A 1 310 ? 32.920 17.939 21.636 1.00 24.83 310 PRO A N 1
ATOM 2167 C CA . PRO A 1 310 ? 32.397 18.384 22.934 1.00 23.44 310 PRO A CA 1
ATOM 2168 C C . PRO A 1 310 ? 33.514 18.765 23.897 1.00 25.41 310 PRO A C 1
ATOM 2169 O O . PRO A 1 310 ? 34.510 18.048 24.041 1.00 24.85 310 PRO A O 1
ATOM 2173 N N . GLN A 1 311 ? 33.331 19.894 24.562 1.00 23.55 311 GLN A N 1
ATOM 2174 C CA . GLN A 1 311 ? 34.296 20.487 25.496 1.00 25.68 311 GLN A CA 1
ATOM 2175 C C . GLN A 1 311 ? 34.782 19.548 26.604 1.00 30.16 311 GLN A C 1
ATOM 2176 O O . GLN A 1 311 ? 35.985 19.502 26.874 1.00 30.15 311 GLN A O 1
ATOM 2182 N N . PHE A 1 312 ? 33.856 18.798 27.237 1.00 27.39 312 PHE A N 1
ATOM 2183 C CA . PHE A 1 312 ? 34.196 17.844 28.288 1.00 26.37 312 PHE A CA 1
ATOM 2184 C C . PHE A 1 312 ? 35.219 16.807 27.764 1.00 27.17 312 PHE A C 1
ATOM 2185 O O . PHE A 1 312 ? 36.155 16.462 28.471 1.00 28.05 312 PHE A O 1
ATOM 2193 N N . LEU A 1 313 ? 35.010 16.279 26.548 1.00 23.83 313 LEU A N 1
ATOM 2194 C CA . LEU A 1 313 ? 35.926 15.298 25.947 1.00 24.51 313 LEU A CA 1
ATOM 2195 C C . LEU A 1 313 ? 37.321 15.905 25.680 1.00 29.26 313 LEU A C 1
ATOM 2196 O O . LEU A 1 313 ? 38.344 15.244 25.891 1.00 29.29 313 LEU A O 1
ATOM 2201 N N . ARG A 1 314 ? 37.350 17.145 25.212 1.00 25.59 314 ARG A N 1
ATOM 2202 C CA . ARG A 1 314 ? 38.594 17.885 24.970 1.00 26.07 314 ARG A CA 1
ATOM 2203 C C . ARG A 1 314 ? 39.314 18.104 26.292 1.00 29.46 314 ARG A C 1
ATOM 2204 O O . ARG A 1 314 ? 40.502 17.904 26.345 1.00 30.41 314 ARG A O 1
ATOM 2212 N N . TRP A 1 315 ? 38.590 18.493 27.359 1.00 25.35 315 TRP A N 1
ATOM 2213 C CA . TRP A 1 315 ? 39.217 18.737 28.657 1.00 26.26 315 TRP A CA 1
ATOM 2214 C C . TRP A 1 315 ? 39.770 17.496 29.308 1.00 28.68 315 TRP A C 1
ATOM 2215 O O . TRP A 1 315 ? 40.823 17.569 29.930 1.00 26.67 315 TRP A O 1
ATOM 2226 N N . PHE A 1 316 ? 39.068 16.355 29.164 1.00 25.78 316 PHE A N 1
ATOM 2227 C CA . PHE A 1 316 ? 39.498 15.096 29.733 1.00 24.83 316 PHE A CA 1
ATOM 2228 C C . PHE A 1 316 ? 40.739 14.604 28.954 1.00 26.39 316 PHE A C 1
ATOM 2229 O O . PHE A 1 316 ? 41.653 14.060 29.559 1.00 26.24 316 PHE A O 1
ATOM 2237 N N . GLU A 1 317 ? 40.779 14.810 27.623 1.00 21.88 317 GLU A N 1
ATOM 2238 C CA . GLU A 1 317 ? 41.934 14.410 26.805 1.00 22.21 317 GLU A CA 1
ATOM 2239 C C . GLU A 1 317 ? 43.155 15.273 27.216 1.00 26.44 317 GLU A C 1
ATOM 2240 O O . GLU A 1 317 ? 44.252 14.751 27.363 1.00 25.39 317 GLU A O 1
ATOM 2246 N N . GLU A 1 318 ? 42.958 16.567 27.436 1.00 25.05 318 GLU A N 1
ATOM 2247 C CA . GLU A 1 318 ? 44.066 17.431 27.884 1.00 26.18 318 GLU A CA 1
ATOM 2248 C C . GLU A 1 318 ? 44.459 17.089 29.325 1.00 31.57 318 GLU A C 1
ATOM 2249 O O . GLU A 1 318 ? 45.645 17.127 29.677 1.00 31.63 318 GLU A O 1
ATOM 2255 N N . TRP A 1 319 ? 43.468 16.696 30.154 1.00 30.00 319 TRP A N 1
ATOM 2256 C CA . TRP A 1 319 ? 43.748 16.318 31.539 1.00 27.74 319 TRP A CA 1
ATOM 2257 C C . TRP A 1 319 ? 44.722 15.156 31.541 1.00 30.85 319 TRP A C 1
ATOM 2258 O O . TRP A 1 319 ? 45.718 15.184 32.264 1.00 30.57 319 TRP A O 1
ATOM 2269 N N . SER A 1 320 ? 44.413 14.122 30.763 1.00 28.99 320 SER A N 1
ATOM 2270 C CA . SER A 1 320 ? 45.219 12.899 30.703 1.00 29.64 320 SER A CA 1
ATOM 2271 C C . SER A 1 320 ? 46.629 13.103 30.135 1.00 31.00 320 SER A C 1
ATOM 2272 O O . SER A 1 320 ? 47.587 12.543 30.674 1.00 28.33 320 SER A O 1
ATOM 2275 N N . GLU A 1 321 ? 46.749 13.913 29.078 1.00 27.66 321 GLU A N 1
ATOM 2276 C CA . GLU A 1 321 ? 48.036 14.236 28.446 1.00 27.82 321 GLU A CA 1
ATOM 2277 C C . GLU A 1 321 ? 48.945 15.027 29.385 1.00 30.78 321 GLU A C 1
ATOM 2278 O O . GLU A 1 321 ? 50.135 14.702 29.522 1.00 30.78 321 GLU A O 1
ATOM 2284 N N . GLU A 1 322 ? 48.374 16.023 30.049 1.00 25.89 322 GLU A N 1
ATOM 2285 C CA . GLU A 1 322 ? 49.072 16.877 31.019 1.00 25.46 322 GLU A CA 1
ATOM 2286 C C . GLU A 1 322 ? 49.409 16.125 32.270 1.00 31.51 322 GLU A C 1
ATOM 2287 O O . GLU A 1 322 ? 50.451 16.401 32.851 1.00 32.93 322 GLU A O 1
ATOM 2293 N N . PHE A 1 323 ? 48.555 15.148 32.683 1.00 29.19 323 PHE A N 1
ATOM 2294 C CA . PHE A 1 323 ? 48.812 14.285 33.843 1.00 28.66 323 PHE A CA 1
ATOM 2295 C C . PHE A 1 323 ? 50.062 13.445 33.534 1.00 33.56 323 PHE A C 1
ATOM 2296 O O . PHE A 1 323 ? 50.988 13.397 34.346 1.00 34.36 323 PHE A O 1
ATOM 2304 N N . CYS A 1 324 ? 50.075 12.756 32.372 1.00 27.78 324 CYS A N 1
ATOM 2305 C CA . CYS A 1 324 ? 51.196 11.889 31.959 1.00 27.58 324 CYS A CA 1
ATOM 2306 C C . CYS A 1 324 ? 52.493 12.697 31.783 1.00 34.74 324 CYS A C 1
ATOM 2307 O O . CYS A 1 324 ? 53.569 12.226 32.167 1.00 35.66 324 CYS A O 1
ATOM 2310 N N . ARG A 1 325 ? 52.389 13.896 31.198 1.00 32.55 325 ARG A N 1
ATOM 2311 C CA . ARG A 1 325 ? 53.541 14.772 30.962 1.00 32.99 325 ARG A CA 1
ATOM 2312 C C . ARG A 1 325 ? 54.146 15.194 32.304 1.00 37.78 325 ARG A C 1
ATOM 2313 O O . ARG A 1 325 ? 55.319 14.935 32.518 1.00 36.57 325 ARG A O 1
ATOM 2321 N N . ILE A 1 326 ? 53.320 15.769 33.213 1.00 35.49 326 ILE A N 1
ATOM 2322 C CA . ILE A 1 326 ? 53.702 16.202 34.559 1.00 34.19 326 ILE A CA 1
ATOM 2323 C C . ILE A 1 326 ? 54.203 15.048 35.433 1.00 39.09 326 ILE A C 1
ATOM 2324 O O . ILE A 1 326 ? 55.155 15.249 36.188 1.00 39.67 326 ILE A O 1
ATOM 2329 N N . LYS A 1 327 ? 53.576 13.863 35.346 1.00 34.72 327 LYS A N 1
ATOM 2330 C CA . LYS A 1 327 ? 53.990 12.680 36.101 1.00 34.98 327 LYS A CA 1
ATOM 2331 C C . LYS A 1 327 ? 55.467 12.345 35.824 1.00 41.76 327 LYS A C 1
ATOM 2332 O O . LYS A 1 327 ? 56.205 12.021 36.762 1.00 41.77 327 LYS A O 1
ATOM 2338 N N . LYS A 1 328 ? 55.894 12.432 34.546 1.00 37.80 328 LYS A N 1
ATOM 2339 C CA . LYS A 1 328 ? 57.289 12.179 34.174 1.00 38.49 328 LYS A CA 1
ATOM 2340 C C . LYS A 1 328 ? 58.227 13.177 34.870 1.00 42.64 328 LYS A C 1
ATOM 2341 O O . LYS A 1 328 ? 59.242 12.757 35.434 1.00 41.17 328 LYS A O 1
ATOM 2347 N N . ILE A 1 329 ? 57.838 14.466 34.913 1.00 39.15 329 ILE A N 1
ATOM 2348 C CA . ILE A 1 329 ? 58.617 15.496 35.600 1.00 39.87 329 ILE A CA 1
ATOM 2349 C C . ILE A 1 329 ? 58.733 15.200 37.107 1.00 45.79 329 ILE A C 1
ATOM 2350 O O . ILE A 1 329 ? 59.828 15.314 37.683 1.00 46.50 329 ILE A O 1
ATOM 2355 N N . LYS A 1 330 ? 57.611 14.805 37.732 1.00 41.03 330 LYS A N 1
ATOM 2356 C CA . LYS A 1 330 ? 57.568 14.529 39.163 1.00 39.62 330 LYS A CA 1
ATOM 2357 C C . LYS A 1 330 ? 58.329 13.274 39.537 1.00 43.93 330 LYS A C 1
ATOM 2358 O O . LYS A 1 330 ? 59.007 13.296 40.553 1.00 44.66 330 LYS A O 1
ATOM 2364 N N . ILE A 1 331 ? 58.270 12.207 38.714 1.00 41.29 331 ILE A N 1
ATOM 2365 C CA . ILE A 1 331 ? 59.002 10.956 38.970 1.00 42.25 331 ILE A CA 1
ATOM 2366 C C . ILE A 1 331 ? 60.524 11.204 38.985 1.00 48.13 331 ILE A C 1
ATOM 2367 O O . ILE A 1 331 ? 61.222 10.661 39.843 1.00 45.72 331 ILE A O 1
ATOM 2372 N N . ASP A 1 332 ? 61.010 12.034 38.037 1.00 47.99 332 ASP A N 1
ATOM 2373 C CA . ASP A 1 332 ? 62.415 12.433 37.903 1.00 49.38 332 ASP A CA 1
ATOM 2374 C C . ASP A 1 332 ? 62.936 13.156 39.143 1.00 52.04 332 ASP A C 1
ATOM 2375 O O . ASP A 1 332 ? 64.058 12.872 39.571 1.00 52.18 332 ASP A O 1
ATOM 2380 N N . LYS A 1 333 ? 62.103 14.032 39.751 1.00 46.39 333 LYS A N 1
ATOM 2381 C CA . LYS A 1 333 ? 62.458 14.751 40.976 1.00 46.08 333 LYS A CA 1
ATOM 2382 C C . LYS A 1 333 ? 62.490 13.794 42.162 1.00 50.16 333 LYS A C 1
ATOM 2383 O O . LYS A 1 333 ? 63.337 13.939 43.053 1.00 50.14 333 LYS A O 1
ATOM 2389 N N . VAL A 1 334 ? 61.583 12.801 42.171 1.00 45.90 334 VAL A N 1
ATOM 2390 C CA . VAL A 1 334 ? 61.549 11.773 43.220 1.00 45.63 334 VAL A CA 1
ATOM 2391 C C . VAL A 1 334 ? 62.806 10.893 43.086 1.00 48.93 334 VAL A C 1
ATOM 2392 O O . VAL A 1 334 ? 63.484 10.632 44.089 1.00 48.09 334 VAL A O 1
ATOM 2396 N N . LYS A 1 335 ? 63.146 10.512 41.844 1.00 43.47 335 LYS A N 1
ATOM 2397 C CA . LYS A 1 335 ? 64.321 9.701 41.582 1.00 44.06 335 LYS A CA 1
ATOM 2398 C C . LYS A 1 335 ? 65.610 10.396 42.073 1.00 51.14 335 LYS A C 1
ATOM 2399 O O . LYS A 1 335 ? 66.406 9.740 42.743 1.00 51.74 335 LYS A O 1
ATOM 2405 N N . LYS A 1 336 ? 65.795 11.706 41.804 1.00 48.47 336 LYS A N 1
ATOM 2406 C CA . LYS A 1 336 ? 67.007 12.404 42.268 1.00 49.43 336 LYS A CA 1
ATOM 2407 C C . LYS A 1 336 ? 67.185 12.450 43.793 1.00 55.40 336 LYS A C 1
ATOM 2408 O O . LYS A 1 336 ? 68.318 12.487 44.262 1.00 57.43 336 LYS A O 1
ATOM 2414 N N . GLU A 1 337 ? 66.078 12.377 44.556 1.00 50.37 337 GLU A N 1
ATOM 2415 C CA . GLU A 1 337 ? 66.100 12.353 46.016 1.00 49.88 337 GLU A CA 1
ATOM 2416 C C . GLU A 1 337 ? 66.094 10.923 46.593 1.00 50.20 337 GLU A C 1
ATOM 2417 O O . GLU A 1 337 ? 66.332 10.773 47.791 1.00 49.94 337 GLU A O 1
ATOM 2423 N N . CYS A 1 338 ? 65.791 9.891 45.767 1.00 43.66 338 CYS A N 1
ATOM 2424 C CA . CYS A 1 338 ? 65.650 8.505 46.234 1.00 42.51 338 CYS A CA 1
ATOM 2425 C C . CYS A 1 338 ? 66.665 7.506 45.734 1.00 48.94 338 CYS A C 1
ATOM 2426 O O . CYS A 1 338 ? 66.995 6.570 46.465 1.00 48.36 338 CYS A O 1
ATOM 2429 N N . ARG A 1 339 ? 67.027 7.602 44.452 1.00 47.59 339 ARG A N 1
ATOM 2430 C CA . ARG A 1 339 ? 67.901 6.632 43.810 1.00 48.74 339 ARG A CA 1
ATOM 2431 C C . ARG A 1 339 ? 68.910 7.312 42.909 1.00 56.28 339 ARG A C 1
ATOM 2432 O O . ARG A 1 339 ? 68.546 8.049 41.985 1.00 54.44 339 ARG A O 1
ATOM 2440 N N . ASP A 1 340 ? 70.187 7.054 43.204 1.00 56.40 340 ASP A N 1
ATOM 2441 C CA . ASP A 1 340 ? 71.364 7.472 42.441 1.00 57.61 340 ASP A CA 1
ATOM 2442 C C . ASP A 1 340 ? 72.388 6.342 42.674 1.00 62.75 340 ASP A C 1
ATOM 2443 O O . ASP A 1 340 ? 73.185 6.404 43.620 1.00 61.88 340 ASP A O 1
ATOM 2448 N N . GLU A 1 341 ? 72.268 5.258 41.876 1.00 59.89 341 GLU A N 1
ATOM 2449 C CA . GLU A 1 341 ? 73.111 4.060 41.994 1.00 60.11 341 GLU A CA 1
ATOM 2450 C C . GLU A 1 341 ? 74.619 4.337 41.892 1.00 65.19 341 GLU A C 1
ATOM 2451 O O . GLU A 1 341 ? 75.387 3.797 42.691 1.00 64.65 341 GLU A O 1
ATOM 2457 N N . GLN A 1 342 ? 75.017 5.221 40.947 1.00 63.22 342 GLN A N 1
ATOM 2458 C CA . GLN A 1 342 ? 76.396 5.656 40.689 1.00 63.52 342 GLN A CA 1
ATOM 2459 C C . GLN A 1 342 ? 77.013 6.321 41.924 1.00 67.37 342 GLN A C 1
ATOM 2460 O O . GLN A 1 342 ? 78.199 6.118 42.201 1.00 67.59 342 GLN A O 1
ATOM 2466 N N . ASN A 1 343 ? 76.201 7.108 42.658 1.00 63.05 343 ASN A N 1
ATOM 2467 C CA . ASN A 1 343 ? 76.600 7.805 43.879 1.00 61.85 343 ASN A CA 1
ATOM 2468 C C . ASN A 1 343 ? 76.168 7.058 45.156 1.00 62.80 343 ASN A C 1
ATOM 2469 O O . ASN A 1 343 ? 76.081 7.660 46.233 1.00 62.54 343 ASN A O 1
ATOM 2474 N N . LYS A 1 344 ? 75.921 5.730 45.027 1.00 56.76 344 LYS A N 1
ATOM 2475 C CA . LYS A 1 344 ? 75.563 4.809 46.118 1.00 55.55 344 LYS A CA 1
ATOM 2476 C C . LYS A 1 344 ? 74.324 5.194 46.961 1.00 55.58 344 LYS A C 1
ATOM 2477 O O . LYS A 1 344 ? 74.209 4.783 48.117 1.00 55.59 344 LYS A O 1
ATOM 2483 N N . LYS A 1 345 ? 73.400 5.970 46.375 1.00 49.90 345 LYS A N 1
ATOM 2484 C CA . LYS A 1 345 ? 72.156 6.393 47.018 1.00 47.79 345 LYS A CA 1
ATOM 2485 C C . LYS A 1 345 ? 71.021 5.453 46.616 1.00 50.47 345 LYS A C 1
ATOM 2486 O O . LYS A 1 345 ? 70.705 5.316 45.427 1.00 50.42 345 LYS A O 1
ATOM 2492 N N . TYR A 1 346 ? 70.406 4.833 47.622 1.00 45.91 346 TYR A N 1
ATOM 2493 C CA . TYR A 1 346 ? 69.268 3.929 47.495 1.00 45.80 346 TYR A CA 1
ATOM 2494 C C . TYR A 1 346 ? 68.481 4.032 48.792 1.00 49.24 346 TYR A C 1
ATOM 2495 O O . TYR A 1 346 ? 68.792 3.382 49.803 1.00 49.13 346 TYR A O 1
ATOM 2504 N N . CYS A 1 347 ? 67.459 4.883 48.746 1.00 43.99 347 CYS A N 1
ATOM 2505 C CA . CYS A 1 347 ? 66.576 5.166 49.863 1.00 43.65 347 CYS A CA 1
ATOM 2506 C C . CYS A 1 347 ? 65.220 4.475 49.655 1.00 46.73 347 CYS A C 1
ATOM 2507 O O . CYS A 1 347 ? 64.927 3.961 48.563 1.00 43.10 347 CYS A O 1
ATOM 2510 N N . SER A 1 348 ? 64.385 4.502 50.698 1.00 44.09 348 SER A N 1
ATOM 2511 C CA . SER A 1 348 ? 63.011 4.010 50.671 1.00 43.78 348 SER A CA 1
ATOM 2512 C C . SER A 1 348 ? 62.087 5.211 50.964 1.00 48.93 348 SER A C 1
ATOM 2513 O O . SER A 1 348 ? 62.569 6.260 51.432 1.00 47.84 348 SER A O 1
ATOM 2516 N N . GLY A 1 349 ? 60.782 5.028 50.730 1.00 45.15 349 GLY A N 1
ATOM 2517 C CA . GLY A 1 349 ? 59.761 6.034 51.006 1.00 44.51 349 GLY A CA 1
ATOM 2518 C C . GLY A 1 349 ? 59.678 6.398 52.478 1.00 48.91 349 GLY A C 1
ATOM 2519 O O . GLY A 1 349 ? 59.227 7.501 52.807 1.00 48.62 349 GLY A O 1
ATOM 2520 N N . ASP A 1 350 ? 60.125 5.474 53.376 1.00 44.63 350 ASP A N 1
ATOM 2521 C CA . ASP A 1 350 ? 60.152 5.685 54.838 1.00 45.63 350 ASP A CA 1
ATOM 2522 C C . ASP A 1 350 ? 61.441 6.430 55.306 1.00 50.22 350 ASP A C 1
ATOM 2523 O O . ASP A 1 350 ? 61.630 6.645 56.507 1.00 51.30 350 ASP A O 1
ATOM 2528 N N . GLY A 1 351 ? 62.295 6.808 54.363 1.00 46.55 351 GLY A N 1
ATOM 2529 C CA . GLY A 1 351 ? 63.556 7.492 54.632 1.00 47.65 351 GLY A CA 1
ATOM 2530 C C . GLY A 1 351 ? 64.679 6.577 55.102 1.00 52.87 351 GLY A C 1
ATOM 2531 O O . GLY A 1 351 ? 65.671 7.052 55.668 1.00 52.64 351 GLY A O 1
ATOM 2532 N N . HIS A 1 352 ? 64.540 5.252 54.876 1.00 48.54 352 HIS A N 1
ATOM 2533 C CA . HIS A 1 352 ? 65.579 4.286 55.254 1.00 48.13 352 HIS A CA 1
ATOM 2534 C C . HIS A 1 352 ? 66.668 4.251 54.197 1.00 50.97 352 HIS A C 1
ATOM 2535 O O . HIS A 1 352 ? 66.380 4.398 52.999 1.00 49.57 352 HIS A O 1
ATOM 2542 N N . ASP A 1 353 ? 67.921 4.039 54.638 1.00 46.76 353 ASP A N 1
ATOM 2543 C CA . ASP A 1 353 ? 69.042 3.881 53.724 1.00 46.35 353 ASP A CA 1
ATOM 2544 C C . ASP A 1 353 ? 69.123 2.375 53.471 1.00 50.59 353 ASP A C 1
ATOM 2545 O O . ASP A 1 353 ? 69.542 1.615 54.354 1.00 50.78 353 ASP A O 1
ATOM 2550 N N . CYS A 1 354 ? 68.685 1.945 52.273 1.00 46.24 354 CYS A N 1
ATOM 2551 C CA . CYS A 1 354 ? 68.635 0.533 51.887 1.00 46.14 354 CYS A CA 1
ATOM 2552 C C . CYS A 1 354 ? 70.006 -0.163 51.840 1.00 50.01 354 CYS A C 1
ATOM 2553 O O . CYS A 1 354 ? 70.074 -1.390 51.996 1.00 49.62 354 CYS A O 1
ATOM 2556 N N . THR A 1 355 ? 71.095 0.633 51.727 1.00 45.40 355 THR A N 1
ATOM 2557 C CA . THR A 1 355 ? 72.478 0.144 51.745 1.00 45.71 355 THR A CA 1
ATOM 2558 C C . THR A 1 355 ? 72.918 -0.270 53.170 1.00 50.83 355 THR A C 1
ATOM 2559 O O . THR A 1 355 ? 73.897 -1.011 53.323 1.00 50.62 355 THR A O 1
ATOM 2563 N N . GLN A 1 356 ? 72.194 0.202 54.202 1.00 47.92 356 GLN A N 1
ATOM 2564 C CA . GLN A 1 356 ? 72.485 -0.110 55.609 1.00 47.74 356 GLN A CA 1
ATOM 2565 C C . GLN A 1 356 ? 71.243 -0.604 56.381 1.00 52.69 356 GLN A C 1
ATOM 2566 O O . GLN A 1 356 ? 71.257 -0.622 57.618 1.00 50.60 356 GLN A O 1
ATOM 2572 N N . THR A 1 357 ? 70.178 -1.014 55.650 1.00 51.11 357 THR A N 1
ATOM 2573 C CA . THR A 1 357 ? 68.912 -1.482 56.235 1.00 51.39 357 THR A CA 1
ATOM 2574 C C . THR A 1 357 ? 68.632 -2.931 55.866 1.00 58.16 357 THR A C 1
ATOM 2575 O O . THR A 1 357 ? 68.864 -3.347 54.725 1.00 57.72 357 THR A O 1
ATOM 2579 N N . ASN A 1 358 ? 68.125 -3.688 56.844 1.00 56.96 358 ASN A N 1
ATOM 2580 C CA . ASN A 1 358 ? 67.729 -5.080 56.691 1.00 58.15 358 ASN A CA 1
ATOM 2581 C C . ASN A 1 358 ? 66.410 -5.273 57.438 1.00 64.72 358 ASN A C 1
ATOM 2582 O O . ASN A 1 358 ? 66.408 -5.480 58.656 1.00 63.35 358 ASN A O 1
ATOM 2587 N N . LEU A 1 359 ? 65.283 -5.155 56.701 1.00 63.99 359 LEU A N 1
ATOM 2588 C CA . LEU A 1 359 ? 63.933 -5.284 57.257 1.00 65.33 359 LEU A CA 1
ATOM 2589 C C . LEU A 1 359 ? 63.622 -6.692 57.804 1.00 72.13 359 LEU A C 1
ATOM 2590 O O . LEU A 1 359 ? 62.851 -6.819 58.762 1.00 71.79 359 LEU A O 1
ATOM 2595 N N . ALA A 1 360 ? 64.270 -7.730 57.229 1.00 70.59 360 ALA A N 1
ATOM 2596 C CA . ALA A 1 360 ? 64.150 -9.139 57.618 1.00 71.34 360 ALA A CA 1
ATOM 2597 C C . ALA A 1 360 ? 64.656 -9.407 59.039 1.00 77.87 360 ALA A C 1
ATOM 2598 O O . ALA A 1 360 ? 64.162 -10.321 59.697 1.00 78.17 360 ALA A O 1
ATOM 2600 N N . HIS A 1 361 ? 65.661 -8.636 59.491 1.00 75.90 361 HIS A N 1
ATOM 2601 C CA . HIS A 1 361 ? 66.261 -8.742 60.823 1.00 76.35 361 HIS A CA 1
ATOM 2602 C C . HIS A 1 361 ? 65.792 -7.591 61.721 1.00 79.66 361 HIS A C 1
ATOM 2603 O O . HIS A 1 361 ? 66.224 -7.491 62.875 1.00 80.14 361 HIS A O 1
ATOM 2610 N N . ASN A 1 362 ? 64.895 -6.736 61.185 1.00 74.74 362 ASN A N 1
ATOM 2611 C CA . ASN A 1 362 ? 64.358 -5.526 61.812 1.00 73.92 362 ASN A CA 1
ATOM 2612 C C . ASN A 1 362 ? 65.467 -4.496 62.135 1.00 75.20 362 ASN A C 1
ATOM 2613 O O . ASN A 1 362 ? 65.394 -3.771 63.133 1.00 75.02 362 ASN A O 1
ATOM 2618 N N . GLN A 1 363 ? 66.493 -4.432 61.264 1.00 69.34 363 GLN A N 1
ATOM 2619 C CA . GLN A 1 363 ? 67.600 -3.484 61.399 1.00 67.84 363 GLN A CA 1
ATOM 2620 C C . GLN A 1 363 ? 67.366 -2.287 60.458 1.00 68.94 363 GLN A C 1
ATOM 2621 O O . GLN A 1 363 ? 67.579 -2.377 59.243 1.00 67.94 363 GLN A O 1
ATOM 2627 N N . ILE A 1 364 ? 66.911 -1.176 61.038 1.00 63.47 364 ILE A N 1
ATOM 2628 C CA . ILE A 1 364 ? 66.597 0.047 60.313 1.00 62.22 364 ILE A CA 1
ATOM 2629 C C . ILE A 1 364 ? 67.730 1.074 60.465 1.00 64.93 364 ILE A C 1
ATOM 2630 O O . ILE A 1 364 ? 68.095 1.424 61.591 1.00 65.82 364 ILE A O 1
ATOM 2635 N N . PHE A 1 365 ? 68.241 1.601 59.342 1.00 58.01 365 PHE A N 1
ATOM 2636 C CA . PHE A 1 365 ? 69.220 2.677 59.390 1.00 55.65 365 PHE A CA 1
ATOM 2637 C C . PHE A 1 365 ? 68.772 3.849 58.546 1.00 58.08 365 PHE A C 1
ATOM 2638 O O . PHE A 1 365 ? 68.623 3.742 57.321 1.00 57.53 365 PHE A O 1
ATOM 2646 N N . VAL A 1 366 ? 68.550 4.976 59.222 1.00 53.29 366 VAL A N 1
ATOM 2647 C CA . VAL A 1 366 ? 68.132 6.224 58.600 1.00 52.15 366 VAL A CA 1
ATOM 2648 C C . VAL A 1 366 ? 69.355 7.131 58.602 1.00 56.29 366 VAL A C 1
ATOM 2649 O O . VAL A 1 366 ? 69.763 7.587 59.667 1.00 57.13 366 VAL A O 1
ATOM 2653 N N . ASP A 1 367 ? 69.949 7.379 57.420 1.00 51.87 367 ASP A N 1
ATOM 2654 C CA . ASP A 1 367 ? 71.071 8.303 57.257 1.00 50.69 367 ASP A CA 1
ATOM 2655 C C . ASP A 1 367 ? 70.486 9.734 57.164 1.00 55.20 367 ASP A C 1
ATOM 2656 O O . ASP A 1 367 ? 69.303 9.942 57.457 1.00 54.79 367 ASP A O 1
ATOM 2661 N N . LEU A 1 368 ? 71.288 10.708 56.752 1.00 52.54 368 LEU A N 1
ATOM 2662 C CA . LEU A 1 368 ? 70.796 12.079 56.690 1.00 53.19 368 LEU A CA 1
ATOM 2663 C C . LEU A 1 368 ? 70.299 12.489 55.311 1.00 57.06 368 LEU A C 1
ATOM 2664 O O . LEU A 1 368 ? 69.521 13.438 55.216 1.00 56.69 368 LEU A O 1
ATOM 2669 N N . ASP A 1 369 ? 70.689 11.743 54.255 1.00 52.83 369 ASP A N 1
ATOM 2670 C CA . ASP A 1 369 ? 70.218 12.021 52.899 1.00 51.88 369 ASP A CA 1
ATOM 2671 C C . ASP A 1 369 ? 68.814 11.438 52.634 1.00 54.81 369 ASP A C 1
ATOM 2672 O O . ASP A 1 369 ? 67.967 12.131 52.069 1.00 54.42 369 ASP A O 1
ATOM 2677 N N . CYS A 1 370 ? 68.565 10.176 53.055 1.00 50.07 370 CYS A N 1
ATOM 2678 C CA . CYS A 1 370 ? 67.289 9.481 52.829 1.00 48.27 370 CYS A CA 1
ATOM 2679 C C . CYS A 1 370 ? 66.003 10.093 53.388 1.00 52.16 370 CYS A C 1
ATOM 2680 O O . CYS A 1 370 ? 64.999 10.005 52.678 1.00 51.06 370 CYS A O 1
ATOM 2683 N N . PRO A 1 371 ? 65.994 10.845 54.531 1.00 49.39 371 PRO A N 1
ATOM 2684 C CA . PRO A 1 371 ? 64.758 11.561 54.918 1.00 48.59 371 PRO A CA 1
ATOM 2685 C C . PRO A 1 371 ? 64.216 12.452 53.791 1.00 49.55 371 PRO A C 1
ATOM 2686 O O . PRO A 1 371 ? 63.008 12.585 53.704 1.00 50.61 371 PRO A O 1
ATOM 2690 N N . ARG A 1 372 ? 65.081 12.994 52.896 1.00 43.98 372 ARG A N 1
ATOM 2691 C CA . ARG A 1 372 ? 64.667 13.801 51.735 1.00 44.14 372 ARG A CA 1
ATOM 2692 C C . ARG A 1 372 ? 63.853 12.970 50.703 1.00 48.08 372 ARG A C 1
ATOM 2693 O O . ARG A 1 372 ? 63.014 13.536 49.995 1.00 46.62 372 ARG A O 1
ATOM 2701 N N . CYS A 1 373 ? 64.132 11.639 50.598 1.00 44.38 373 CYS A N 1
ATOM 2702 C CA . CYS A 1 373 ? 63.371 10.721 49.745 1.00 43.03 373 CYS A CA 1
ATOM 2703 C C . CYS A 1 373 ? 61.969 10.641 50.320 1.00 46.56 373 CYS A C 1
ATOM 2704 O O . CYS A 1 373 ? 61.013 10.801 49.573 1.00 45.65 373 CYS A O 1
ATOM 2707 N N . GLN A 1 374 ? 61.857 10.458 51.656 1.00 43.83 374 GLN A N 1
ATOM 2708 C CA . GLN A 1 374 ? 60.586 10.440 52.384 1.00 43.71 374 GLN A CA 1
ATOM 2709 C C . GLN A 1 374 ? 59.749 11.704 52.071 1.00 47.12 374 GLN A C 1
ATOM 2710 O O . GLN A 1 374 ? 58.595 11.568 51.676 1.00 46.93 374 GLN A O 1
ATOM 2716 N N . ASP A 1 375 ? 60.355 12.901 52.168 1.00 44.16 375 ASP A N 1
ATOM 2717 C CA . ASP A 1 375 ? 59.705 14.191 51.895 1.00 44.71 375 ASP A CA 1
ATOM 2718 C C . ASP A 1 375 ? 59.215 14.333 50.437 1.00 48.34 375 ASP A C 1
ATOM 2719 O O . ASP A 1 375 ? 58.129 14.878 50.211 1.00 47.66 375 ASP A O 1
ATOM 2724 N N . GLN A 1 376 ? 60.018 13.858 49.457 1.00 44.01 376 GLN A N 1
ATOM 2725 C CA . GLN A 1 376 ? 59.663 13.914 48.042 1.00 44.07 376 GLN A CA 1
ATOM 2726 C C . GLN A 1 376 ? 58.543 12.908 47.730 1.00 47.37 376 GLN A C 1
ATOM 2727 O O . GLN A 1 376 ? 57.621 13.220 46.978 1.00 47.88 376 GLN A O 1
ATOM 2733 N N . CYS A 1 377 ? 58.598 11.731 48.360 1.00 43.00 377 CYS A N 1
ATOM 2734 C CA . CYS A 1 377 ? 57.601 10.673 48.210 1.00 42.49 377 CYS A CA 1
ATOM 2735 C C . CYS A 1 377 ? 56.239 11.095 48.750 1.00 44.95 377 CYS A C 1
ATOM 2736 O O . CYS A 1 377 ? 55.243 10.894 48.057 1.00 43.13 377 CYS A O 1
ATOM 2739 N N . ILE A 1 378 ? 56.217 11.768 49.930 1.00 41.14 378 ILE A N 1
ATOM 2740 C CA . ILE A 1 378 ? 55.022 12.311 50.592 1.00 41.08 378 ILE A CA 1
ATOM 2741 C C . ILE A 1 378 ? 54.354 13.322 49.653 1.00 43.46 378 ILE A C 1
ATOM 2742 O O . ILE A 1 378 ? 53.159 13.197 49.393 1.00 42.19 378 ILE A O 1
ATOM 2747 N N . LYS A 1 379 ? 55.138 14.292 49.132 1.00 39.52 379 LYS A N 1
ATOM 2748 C CA . LYS A 1 379 ? 54.705 15.312 48.189 1.00 40.49 379 LYS A CA 1
ATOM 2749 C C . LYS A 1 379 ? 54.169 14.707 46.860 1.00 43.89 379 LYS A C 1
ATOM 2750 O O . LYS A 1 379 ? 53.126 15.153 46.352 1.00 42.67 379 LYS A O 1
ATOM 2756 N N . TYR A 1 380 ? 54.885 13.715 46.304 1.00 38.47 380 TYR A N 1
ATOM 2757 C CA . TYR A 1 380 ? 54.485 13.030 45.071 1.00 37.14 380 TYR A CA 1
ATOM 2758 C C . TYR A 1 380 ? 53.173 12.275 45.320 1.00 39.36 380 TYR A C 1
ATOM 2759 O O . TYR A 1 380 ? 52.274 12.333 44.492 1.00 38.60 380 TYR A O 1
ATOM 2768 N N . ASN A 1 381 ? 53.058 11.586 46.448 1.00 36.45 381 ASN A N 1
ATOM 2769 C CA . ASN A 1 381 ? 51.823 10.853 46.747 1.00 37.81 381 ASN A CA 1
ATOM 2770 C C . ASN A 1 381 ? 50.618 11.791 46.915 1.00 42.68 381 ASN A C 1
ATOM 2771 O O . ASN A 1 381 ? 49.524 11.380 46.546 1.00 42.18 381 ASN A O 1
ATOM 2776 N N . GLU A 1 382 ? 50.801 13.031 47.441 1.00 38.92 382 GLU A N 1
ATOM 2777 C CA . GLU A 1 382 ? 49.646 13.934 47.582 1.00 38.75 382 GLU A CA 1
ATOM 2778 C C . GLU A 1 382 ? 49.110 14.358 46.204 1.00 41.92 382 GLU A C 1
ATOM 2779 O O . GLU A 1 382 ? 47.886 14.351 45.991 1.00 40.76 382 GLU A O 1
ATOM 2789 N N . TRP A 1 383 ? 50.041 14.672 45.260 1.00 36.12 383 TRP A N 1
ATOM 2790 C CA . TRP A 1 383 ? 49.671 15.027 43.889 1.00 34.41 383 TRP A CA 1
ATOM 2791 C C . TRP A 1 383 ? 48.941 13.876 43.220 1.00 34.39 383 TRP A C 1
ATOM 2792 O O . TRP A 1 383 ? 47.894 14.113 42.647 1.00 34.16 383 TRP A O 1
ATOM 2803 N N . ILE A 1 384 ? 49.469 12.634 43.326 1.00 31.85 384 ILE A N 1
ATOM 2804 C CA . ILE A 1 384 ? 48.898 11.439 42.697 1.00 34.46 384 ILE A CA 1
ATOM 2805 C C . ILE A 1 384 ? 47.499 11.157 43.231 1.00 38.04 384 ILE A C 1
ATOM 2806 O O . ILE A 1 384 ? 46.630 10.708 42.479 1.00 37.93 384 ILE A O 1
ATOM 2811 N N . VAL A 1 385 ? 47.294 11.414 44.540 1.00 33.11 385 VAL A N 1
ATOM 2812 C CA . VAL A 1 385 ? 46.011 11.209 45.208 1.00 32.87 385 VAL A CA 1
ATOM 2813 C C . VAL A 1 385 ? 44.976 12.191 44.696 1.00 32.62 385 VAL A C 1
ATOM 2814 O O . VAL A 1 385 ? 43.832 11.798 44.463 1.00 31.35 385 VAL A O 1
ATOM 2818 N N . LYS A 1 386 ? 45.393 13.437 44.465 1.00 27.31 386 LYS A N 1
ATOM 2819 C CA . LYS A 1 386 ? 44.538 14.482 43.921 1.00 28.96 386 LYS A CA 1
ATOM 2820 C C . LYS A 1 386 ? 44.169 14.159 42.433 1.00 32.39 386 LYS A C 1
ATOM 2821 O O . LYS A 1 386 ? 43.041 14.439 42.013 1.00 29.27 386 LYS A O 1
ATOM 2827 N N . LYS A 1 387 ? 45.142 13.617 41.648 1.00 28.10 387 LYS A N 1
ATOM 2828 C CA . LYS A 1 387 ? 44.954 13.303 40.218 1.00 26.52 387 LYS A CA 1
ATOM 2829 C C . LYS A 1 387 ? 44.015 12.107 40.090 1.00 32.43 387 LYS A C 1
ATOM 2830 O O . LYS A 1 387 ? 43.098 12.133 39.275 1.00 32.65 387 LYS A O 1
ATOM 2836 N N . LEU A 1 388 ? 44.151 11.130 40.998 1.00 29.38 388 LEU A N 1
ATOM 2837 C CA . LEU A 1 388 ? 43.253 9.984 41.030 1.00 28.53 388 LEU A CA 1
ATOM 2838 C C . LEU A 1 388 ? 41.818 10.457 41.207 1.00 32.06 388 LEU A C 1
ATOM 2839 O O . LEU A 1 388 ? 40.940 9.908 40.547 1.00 33.01 388 LEU A O 1
ATOM 2844 N N . GLU A 1 389 ? 41.566 11.424 42.127 1.00 27.53 389 GLU A N 1
ATOM 2845 C CA . GLU A 1 389 ? 40.212 11.904 42.381 1.00 27.55 389 GLU A CA 1
ATOM 2846 C C . GLU A 1 389 ? 39.649 12.599 41.144 1.00 30.28 389 GLU A C 1
ATOM 2847 O O . GLU A 1 389 ? 38.535 12.294 40.732 1.00 28.84 389 GLU A O 1
ATOM 2853 N N . GLU A 1 390 ? 40.436 13.497 40.544 1.00 26.75 390 GLU A N 1
ATOM 2854 C CA . GLU A 1 390 ? 40.104 14.183 39.298 1.00 26.44 390 GLU A CA 1
ATOM 2855 C C . GLU A 1 390 ? 39.741 13.182 38.220 1.00 27.43 390 GLU A C 1
ATOM 2856 O O . GLU A 1 390 ? 38.818 13.432 37.447 1.00 25.35 390 GLU A O 1
ATOM 2862 N N . PHE A 1 391 ? 40.496 12.075 38.146 1.00 24.26 391 PHE A N 1
ATOM 2863 C CA . PHE A 1 391 ? 40.299 10.985 37.208 1.00 23.34 391 PHE A CA 1
ATOM 2864 C C . PHE A 1 391 ? 38.930 10.307 37.406 1.00 27.20 391 PHE A C 1
ATOM 2865 O O . PHE A 1 391 ? 38.169 10.181 36.440 1.00 26.74 391 PHE A O 1
ATOM 2873 N N . TYR A 1 392 ? 38.595 9.904 38.655 1.00 23.83 392 TYR A N 1
ATOM 2874 C CA . TYR A 1 392 ? 37.296 9.243 38.915 1.00 24.50 392 TYR A CA 1
ATOM 2875 C C . TYR A 1 392 ? 36.134 10.179 38.610 1.00 28.75 392 TYR A C 1
ATOM 2876 O O . TYR A 1 392 ? 35.121 9.728 38.072 1.00 28.47 392 TYR A O 1
ATOM 2885 N N . LYS A 1 393 ? 36.302 11.487 38.894 1.00 24.91 393 LYS A N 1
ATOM 2886 C CA . LYS A 1 393 ? 35.247 12.486 38.652 1.00 25.45 393 LYS A CA 1
ATOM 2887 C C . LYS A 1 393 ? 34.926 12.611 37.179 1.00 29.25 393 LYS A C 1
ATOM 2888 O O . LYS A 1 393 ? 33.771 12.771 36.829 1.00 27.75 393 LYS A O 1
ATOM 2895 N N . GLN A 1 394 ? 35.949 12.539 36.320 1.00 27.19 394 GLN A N 1
ATOM 2896 C CA . GLN A 1 394 ? 35.794 12.654 34.862 1.00 26.38 394 GLN A CA 1
ATOM 2897 C C . GLN A 1 394 ? 35.301 11.356 34.258 1.00 29.48 394 GLN A C 1
ATOM 2898 O O . GLN A 1 394 ? 34.558 11.345 33.282 1.00 29.58 394 GLN A O 1
ATOM 2904 N N . ASN A 1 395 ? 35.660 10.259 34.899 1.00 28.36 395 ASN A N 1
ATOM 2905 C CA . ASN A 1 395 ? 35.258 8.907 34.568 1.00 28.77 395 ASN A CA 1
ATOM 2906 C C . ASN A 1 395 ? 33.743 8.829 34.709 1.00 31.95 395 ASN A C 1
ATOM 2907 O O . ASN A 1 395 ? 33.061 8.315 33.823 1.00 31.60 395 ASN A O 1
ATOM 2912 N N . LEU A 1 396 ? 33.216 9.366 35.810 1.00 29.28 396 LEU A N 1
ATOM 2913 C CA . LEU A 1 396 ? 31.780 9.419 36.068 1.00 28.41 396 LEU A CA 1
ATOM 2914 C C . LEU A 1 396 ? 31.077 10.361 35.076 1.00 30.53 396 LEU A C 1
ATOM 2915 O O . LEU A 1 396 ? 30.017 10.013 34.551 1.00 31.40 396 LEU A O 1
ATOM 2920 N N . LYS A 1 397 ? 31.654 11.536 34.831 1.00 25.71 397 LYS A N 1
ATOM 2921 C CA . LYS A 1 397 ? 31.075 12.507 33.910 1.00 25.97 397 LYS A CA 1
ATOM 2922 C C . LYS A 1 397 ? 30.946 11.917 32.513 1.00 30.65 397 LYS A C 1
ATOM 2923 O O . LYS A 1 397 ? 29.976 12.226 31.833 1.00 32.73 397 LYS A O 1
ATOM 2929 N N . TYR A 1 398 ? 31.939 11.113 32.075 1.00 27.08 398 TYR A N 1
ATOM 2930 C CA . TYR A 1 398 ? 31.948 10.446 30.780 1.00 27.79 398 TYR A CA 1
ATOM 2931 C C . TYR A 1 398 ? 30.731 9.527 30.671 1.00 34.28 398 TYR A C 1
ATOM 2932 O O . TYR A 1 398 ? 29.965 9.622 29.707 1.00 32.35 398 TYR A O 1
ATOM 2941 N N . SER A 1 399 ? 30.549 8.652 31.670 1.00 32.16 399 SER A N 1
ATOM 2942 C CA . SER A 1 399 ? 29.406 7.746 31.727 1.00 31.91 399 SER A CA 1
ATOM 2943 C C . SER A 1 399 ? 28.073 8.544 31.632 1.00 33.41 399 SER A C 1
ATOM 2944 O O . SER A 1 399 ? 27.207 8.200 30.837 1.00 33.91 399 SER A O 1
ATOM 2947 N N . MET A 1 400 ? 27.958 9.634 32.394 1.00 29.29 400 MET A N 1
ATOM 2948 C CA . MET A 1 400 ? 26.807 10.525 32.423 1.00 30.53 400 MET A CA 1
ATOM 2949 C C . MET A 1 400 ? 26.527 11.165 31.055 1.00 38.80 400 MET A C 1
ATOM 2950 O O . MET A 1 400 ? 25.372 11.213 30.668 1.00 38.33 400 MET A O 1
ATOM 2955 N N . GLU A 1 401 ? 27.586 11.634 30.319 1.00 36.25 401 GLU A N 1
ATOM 2956 C CA . GLU A 1 401 ? 27.437 12.217 28.976 1.00 35.43 401 GLU A CA 1
ATOM 2957 C C . GLU A 1 401 ? 26.935 11.166 27.988 1.00 39.91 401 GLU A C 1
ATOM 2958 O O . GLU A 1 401 ? 26.035 11.458 27.210 1.00 39.91 401 GLU A O 1
ATOM 2964 N N . ILE A 1 402 ? 27.490 9.944 28.050 1.00 37.97 402 ILE A N 1
ATOM 2965 C CA . ILE A 1 402 ? 27.081 8.802 27.235 1.00 40.54 402 ILE A CA 1
ATOM 2966 C C . ILE A 1 402 ? 25.592 8.436 27.538 1.00 49.27 402 ILE A C 1
ATOM 2967 O O . ILE A 1 402 ? 24.816 8.229 26.599 1.00 50.17 402 ILE A O 1
ATOM 2972 N N . GLN A 1 403 ? 25.211 8.380 28.842 1.00 46.97 403 GLN A N 1
ATOM 2973 C CA . GLN A 1 403 ? 23.840 8.061 29.314 1.00 47.76 403 GLN A CA 1
ATOM 2974 C C . GLN A 1 403 ? 22.834 9.124 28.897 1.00 52.92 403 GLN A C 1
ATOM 2975 O O . GLN A 1 403 ? 21.692 8.792 28.552 1.00 52.45 403 GLN A O 1
ATOM 2981 N N . LYS A 1 404 ? 23.258 10.400 28.935 1.00 49.57 404 LYS A N 1
ATOM 2982 C CA . LYS A 1 404 ? 22.451 11.530 28.504 1.00 51.08 404 LYS A CA 1
ATOM 2983 C C . LYS A 1 404 ? 22.103 11.313 27.014 1.00 60.91 404 LYS A C 1
ATOM 2984 O O . LYS A 1 404 ? 20.949 11.484 26.644 1.00 61.56 404 LYS A O 1
ATOM 2990 N N . TRP A 1 405 ? 23.075 10.847 26.194 1.00 60.66 405 TRP A N 1
ATOM 2991 C CA . TRP A 1 405 ? 22.865 10.580 24.772 1.00 62.63 405 TRP A CA 1
ATOM 2992 C C . TRP A 1 405 ? 21.835 9.478 24.530 1.00 67.45 405 TRP A C 1
ATOM 2993 O O . TRP A 1 405 ? 20.966 9.640 23.670 1.00 67.15 405 TRP A O 1
ATOM 3004 N N . LYS A 1 406 ? 21.967 8.350 25.258 1.00 64.66 406 LYS A N 1
ATOM 3005 C CA . LYS A 1 406 ? 21.092 7.183 25.154 1.00 65.27 406 LYS A CA 1
ATOM 3006 C C . LYS A 1 406 ? 19.645 7.523 25.502 1.00 71.20 406 LYS A C 1
ATOM 3007 O O . LYS A 1 406 ? 18.732 7.127 24.772 1.00 70.39 406 LYS A O 1
ATOM 3013 N N . LYS A 1 407 ? 19.452 8.290 26.595 1.00 68.87 407 LYS A N 1
ATOM 3014 C CA . LYS A 1 407 ? 18.141 8.666 27.126 1.00 69.43 407 LYS A CA 1
ATOM 3015 C C . LYS A 1 407 ? 17.514 9.918 26.513 1.00 73.96 407 LYS A C 1
ATOM 3016 O O . LYS A 1 407 ? 16.297 10.070 26.607 1.00 73.24 407 LYS A O 1
ATOM 3022 N N . THR A 1 408 ? 18.313 10.815 25.910 1.00 71.37 408 THR A N 1
ATOM 3023 C CA . THR A 1 408 ? 17.745 12.042 25.356 1.00 71.88 408 THR A CA 1
ATOM 3024 C C . THR A 1 408 ? 17.020 11.830 24.030 1.00 78.55 408 THR A C 1
ATOM 3025 O O . THR A 1 408 ? 17.638 11.438 23.037 1.00 77.70 408 THR A O 1
ATOM 3029 N N . LYS A 1 409 ? 15.684 12.047 24.055 1.00 77.22 409 LYS A N 1
ATOM 3030 C CA . LYS A 1 409 ? 14.780 11.921 22.905 1.00 77.83 409 LYS A CA 1
ATOM 3031 C C . LYS A 1 409 ? 14.941 13.148 22.004 1.00 82.94 409 LYS A C 1
ATOM 3032 O O . LYS A 1 409 ? 15.013 13.003 20.780 1.00 82.98 409 LYS A O 1
ATOM 3038 N N . ASN A 1 410 ? 15.001 14.356 22.629 1.00 79.74 410 ASN A N 1
ATOM 3039 C CA . ASN A 1 410 ? 15.170 15.659 21.975 1.00 79.26 410 ASN A CA 1
ATOM 3040 C C . ASN A 1 410 ? 16.608 15.862 21.470 1.00 82.49 410 ASN A C 1
ATOM 3041 O O . ASN A 1 410 ? 17.511 15.115 21.859 1.00 82.64 410 ASN A O 1
ATOM 3046 N N . ASN A 1 411 ? 16.816 16.868 20.601 1.00 77.44 411 ASN A N 1
ATOM 3047 C CA . ASN A 1 411 ? 18.130 17.170 20.031 1.00 75.92 411 ASN A CA 1
ATOM 3048 C C . ASN A 1 411 ? 18.897 18.234 20.851 1.00 77.05 411 ASN A C 1
ATOM 3049 O O . ASN A 1 411 ? 18.289 19.013 21.594 1.00 77.95 411 ASN A O 1
ATOM 3054 N N . TYR A 1 412 ? 20.238 18.228 20.731 1.00 69.17 412 TYR A N 1
ATOM 3055 C CA . TYR A 1 412 ? 21.193 19.160 21.347 1.00 66.29 412 TYR A CA 1
ATOM 3056 C C . TYR A 1 412 ? 22.485 19.144 20.515 1.00 61.72 412 TYR A C 1
ATOM 3057 O O . TYR A 1 412 ? 22.687 18.198 19.742 1.00 59.78 412 TYR A O 1
ATOM 3066 N N . TYR A 1 413 ? 23.317 20.213 20.606 1.00 53.21 413 TYR A N 1
ATOM 3067 C CA . TYR A 1 413 ? 24.539 20.366 19.793 1.00 50.45 413 TYR A CA 1
ATOM 3068 C C . TYR A 1 413 ? 25.551 19.199 19.826 1.00 48.96 413 TYR A C 1
ATOM 3069 O O . TYR A 1 413 ? 26.186 18.917 18.801 1.00 48.32 413 TYR A O 1
ATOM 3078 N N . ASP A 1 414 ? 25.673 18.512 20.979 1.00 41.41 414 ASP A N 1
ATOM 3079 C CA . ASP A 1 414 ? 26.617 17.397 21.156 1.00 40.45 414 ASP A CA 1
ATOM 3080 C C . ASP A 1 414 ? 26.074 16.018 20.776 1.00 45.45 414 ASP A C 1
ATOM 3081 O O . ASP A 1 414 ? 26.848 15.054 20.777 1.00 45.50 414 ASP A O 1
ATOM 3086 N N . LYS A 1 415 ? 24.754 15.904 20.492 1.00 42.09 415 LYS A N 1
ATOM 3087 C CA . LYS A 1 415 ? 24.085 14.627 20.178 1.00 41.26 415 LYS A CA 1
ATOM 3088 C C . LYS A 1 415 ? 24.740 13.822 19.056 1.00 43.51 415 LYS A C 1
ATOM 3089 O O . LYS A 1 415 ? 25.114 12.685 19.310 1.00 44.14 415 LYS A O 1
ATOM 3095 N N . GLU A 1 416 ? 24.931 14.407 17.847 1.00 38.64 416 GLU A N 1
ATOM 3096 C CA . GLU A 1 416 ? 25.560 13.690 16.721 1.00 37.24 416 GLU A CA 1
ATOM 3097 C C . GLU A 1 416 ? 26.943 13.165 17.066 1.00 40.66 416 GLU A C 1
ATOM 3098 O O . GLU A 1 416 ? 27.294 12.075 16.602 1.00 40.73 416 GLU A O 1
ATOM 3104 N N . PHE A 1 417 ? 27.746 13.937 17.859 1.00 35.57 417 PHE A N 1
ATOM 3105 C CA . PHE A 1 417 ? 29.103 13.486 18.227 1.00 33.55 417 PHE A CA 1
ATOM 3106 C C . PHE A 1 417 ? 29.054 12.210 19.063 1.00 36.57 417 PHE A C 1
ATOM 3107 O O . PHE A 1 417 ? 29.744 11.244 18.747 1.00 36.96 417 PHE A O 1
ATOM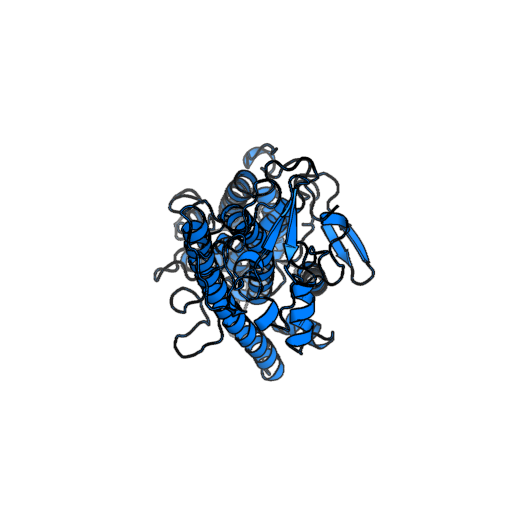 3115 N N . TYR A 1 418 ? 28.240 12.212 20.123 1.00 35.96 418 TYR A N 1
ATOM 3116 C CA . TYR A 1 418 ? 28.077 11.046 20.994 1.00 36.90 418 TYR A CA 1
ATOM 3117 C C . TYR A 1 418 ? 27.454 9.869 20.205 1.00 44.21 418 TYR A C 1
ATOM 3118 O O . TYR A 1 418 ? 27.825 8.730 20.472 1.00 43.80 418 TYR A O 1
ATOM 3127 N N . GLU A 1 419 ? 26.633 10.156 19.147 1.00 42.79 419 GLU A N 1
ATOM 3128 C CA . GLU A 1 419 ? 26.066 9.126 18.246 1.00 43.78 419 GLU A CA 1
ATOM 3129 C C . GLU A 1 419 ? 27.257 8.406 17.561 1.00 47.21 419 GLU A C 1
ATOM 3130 O O . GLU A 1 419 ? 27.312 7.183 17.561 1.00 47.24 419 GLU A O 1
ATOM 3140 N N . ASN A 1 420 ? 28.238 9.178 17.047 1.00 43.29 420 ASN A N 1
ATOM 3141 C CA . ASN A 1 420 ? 29.440 8.649 16.401 1.00 42.52 420 ASN A CA 1
ATOM 3142 C C . ASN A 1 420 ? 30.360 7.859 17.320 1.00 46.09 420 ASN A C 1
ATOM 3143 O O . ASN A 1 420 ? 30.950 6.896 16.856 1.00 45.49 420 ASN A O 1
ATOM 3148 N N . LEU A 1 421 ? 30.521 8.273 18.597 1.00 44.15 421 LEU A N 1
ATOM 3149 C CA . LEU A 1 421 ? 31.347 7.558 19.586 1.00 43.72 421 LEU A CA 1
ATOM 3150 C C . LEU A 1 421 ? 30.765 6.177 19.832 1.00 49.82 421 LEU A C 1
ATOM 3151 O O . LEU A 1 421 ? 31.509 5.205 19.971 1.00 49.41 421 LEU A O 1
ATOM 3156 N N . ASP A 1 422 ? 29.436 6.119 19.930 1.00 50.00 422 ASP A N 1
ATOM 3157 C CA . ASP A 1 422 ? 28.650 4.903 20.129 1.00 52.59 422 ASP A CA 1
ATOM 3158 C C . ASP A 1 422 ? 28.800 3.944 18.957 1.00 58.27 422 ASP A C 1
ATOM 3159 O O . ASP A 1 422 ? 29.012 2.760 19.200 1.00 58.71 422 ASP A O 1
ATOM 3164 N N . LYS A 1 423 ? 28.703 4.449 17.699 1.00 54.96 423 LYS A N 1
ATOM 3165 C CA . LYS A 1 423 ? 28.861 3.674 16.463 1.00 55.33 423 LYS A CA 1
ATOM 3166 C C . LYS A 1 423 ? 30.199 2.948 16.463 1.00 61.47 423 LYS A C 1
ATOM 3167 O O . LYS A 1 423 ? 30.269 1.792 16.046 1.00 61.33 423 LYS A O 1
ATOM 3173 N N . LYS A 1 424 ? 31.247 3.613 16.992 1.00 58.59 424 LYS A N 1
ATOM 3174 C CA . LYS A 1 424 ? 32.577 3.045 17.184 1.00 58.17 424 LYS A CA 1
ATOM 3175 C C . LYS A 1 424 ? 32.557 2.317 18.558 1.00 63.63 424 LYS A C 1
ATOM 3176 O O . LYS A 1 424 ? 31.482 2.171 19.137 1.00 63.67 424 LYS A O 1
ATOM 3182 N N . SER A 1 425 ? 33.667 1.800 19.065 1.00 61.49 425 SER A N 1
ATOM 3183 C CA . SER A 1 425 ? 33.556 1.055 20.341 1.00 62.00 425 SER A CA 1
ATOM 3184 C C . SER A 1 425 ? 33.275 1.862 21.659 1.00 62.34 425 SER A C 1
ATOM 3185 O O . SER A 1 425 ? 32.860 1.277 22.671 1.00 62.08 425 SER A O 1
ATOM 3188 N N . TYR A 1 426 ? 33.391 3.195 21.591 1.00 54.53 426 TYR A N 1
ATOM 3189 C CA . TYR A 1 426 ? 33.433 4.148 22.699 1.00 51.74 426 TYR A CA 1
ATOM 3190 C C . TYR A 1 426 ? 32.239 4.425 23.626 1.00 59.06 426 TYR A C 1
ATOM 3191 O O . TYR A 1 426 ? 32.392 5.221 24.547 1.00 58.90 426 TYR A O 1
ATOM 3200 N N . SER A 1 427 ? 31.136 3.666 23.527 1.00 59.06 427 SER A N 1
ATOM 3201 C CA . SER A 1 427 ? 30.038 3.814 24.502 1.00 60.11 427 SER A CA 1
ATOM 3202 C C . SER A 1 427 ? 30.485 3.241 25.863 1.00 63.43 427 SER A C 1
ATOM 3203 O O . SER A 1 427 ? 30.002 3.660 26.913 1.00 63.86 427 SER A O 1
ATOM 3206 N N . THR A 1 428 ? 31.427 2.288 25.819 1.00 58.65 428 THR A N 1
ATOM 3207 C CA . THR A 1 428 ? 32.069 1.646 26.965 1.00 57.22 428 THR A CA 1
ATOM 3208 C C . THR A 1 428 ? 33.148 2.617 27.448 1.00 56.38 428 THR A C 1
ATOM 3209 O O . THR A 1 428 ? 33.937 3.096 26.626 1.00 56.43 428 THR A O 1
ATOM 3213 N N . ILE A 1 429 ? 33.178 2.935 28.765 1.00 48.77 429 ILE A N 1
ATOM 3214 C CA . ILE A 1 429 ? 34.193 3.828 29.336 1.00 46.48 429 ILE A CA 1
ATOM 3215 C C . ILE A 1 429 ? 35.577 3.212 29.136 1.00 44.20 429 ILE A C 1
ATOM 3216 O O . ILE A 1 429 ? 36.514 3.929 28.809 1.00 42.27 429 ILE A O 1
ATOM 3221 N N . ASP A 1 430 ? 35.671 1.879 29.258 1.00 38.39 430 ASP A N 1
ATOM 3222 C CA . ASP A 1 430 ? 36.888 1.098 29.074 1.00 37.94 430 ASP A CA 1
ATOM 3223 C C . ASP A 1 430 ? 37.492 1.353 27.686 1.00 39.67 430 ASP A C 1
ATOM 3224 O O . ASP A 1 430 ? 38.696 1.573 27.612 1.00 39.13 430 ASP A O 1
ATOM 3229 N N . LYS A 1 431 ? 36.668 1.376 26.598 1.00 34.22 431 LYS A N 1
ATOM 3230 C CA . LYS A 1 431 ? 37.186 1.650 25.248 1.00 32.85 431 LYS A CA 1
ATOM 3231 C C . LYS A 1 431 ? 37.668 3.100 25.110 1.00 34.05 431 LYS A C 1
ATOM 3232 O O . LYS A 1 431 ? 38.661 3.345 24.444 1.00 33.04 431 LYS A O 1
ATOM 3238 N N . PHE A 1 432 ? 36.978 4.050 25.749 1.00 30.77 432 PHE A N 1
ATOM 3239 C CA . PHE A 1 432 ? 37.389 5.447 25.729 1.00 29.69 432 PHE A CA 1
ATOM 3240 C C . PHE A 1 432 ? 38.685 5.643 26.538 1.00 33.09 432 PHE A C 1
ATOM 3241 O O . PHE A 1 432 ? 39.516 6.458 26.142 1.00 31.82 432 PHE A O 1
ATOM 3249 N N . LEU A 1 433 ? 38.865 4.892 27.654 1.00 28.76 433 LEU A N 1
ATOM 3250 C CA . LEU A 1 433 ? 40.067 4.972 28.470 1.00 30.11 433 LEU A CA 1
ATOM 3251 C C . LEU A 1 433 ? 41.318 4.475 27.729 1.00 34.04 433 LEU A C 1
ATOM 3252 O O . LEU A 1 433 ? 42.393 5.039 27.939 1.00 32.34 433 LEU A O 1
ATOM 3257 N N . ASN A 1 434 ? 41.151 3.501 26.813 1.00 31.38 434 ASN A N 1
ATOM 3258 C CA . ASN A 1 434 ? 42.212 2.976 25.940 1.00 32.70 434 ASN A CA 1
ATOM 3259 C C . ASN A 1 434 ? 42.719 4.092 25.041 1.00 33.98 434 ASN A C 1
ATOM 3260 O O . ASN A 1 434 ? 43.907 4.147 24.782 1.00 34.52 434 ASN A O 1
ATOM 3265 N N . LEU A 1 435 ? 41.833 4.990 24.579 1.00 29.12 435 LEU A N 1
ATOM 3266 C CA . LEU A 1 435 ? 42.230 6.139 23.745 1.00 28.49 435 LEU A CA 1
ATOM 3267 C C . LEU A 1 435 ? 43.142 7.088 24.551 1.00 31.86 435 LEU A C 1
ATOM 3268 O O . LEU A 1 435 ? 44.115 7.621 24.001 1.00 32.35 435 LEU A O 1
ATOM 3273 N N . LEU A 1 436 ? 42.834 7.276 25.854 1.00 27.10 436 LEU A N 1
ATOM 3274 C CA . LEU A 1 436 ? 43.637 8.125 26.732 1.00 26.94 436 LEU A CA 1
ATOM 3275 C C . LEU A 1 436 ? 45.017 7.510 26.923 1.00 31.31 436 LEU A C 1
ATOM 3276 O O . LEU A 1 436 ? 46.009 8.239 26.858 1.00 34.09 436 LEU A O 1
ATOM 3281 N N . ASN A 1 437 ? 45.082 6.180 27.094 1.00 25.77 437 ASN A N 1
ATOM 3282 C CA . ASN A 1 437 ? 46.344 5.403 27.171 1.00 27.86 437 ASN A CA 1
ATOM 3283 C C . ASN A 1 437 ? 47.205 5.636 25.936 1.00 32.60 437 ASN A C 1
ATOM 3284 O O . ASN A 1 437 ? 48.429 5.625 26.019 1.00 31.80 437 ASN A O 1
ATOM 3289 N N . ASN A 1 438 ? 46.551 5.843 24.794 1.00 30.17 438 ASN A N 1
ATOM 3290 C CA . ASN A 1 438 ? 47.208 5.981 23.493 1.00 30.55 438 ASN A CA 1
ATOM 3291 C C . ASN A 1 438 ? 47.708 7.357 23.164 1.00 33.95 438 ASN A C 1
ATOM 3292 O O . ASN A 1 438 ? 48.229 7.530 22.074 1.00 34.40 438 ASN A O 1
ATOM 3297 N N . GLY A 1 439 ? 47.512 8.329 24.053 1.00 30.94 439 GLY A N 1
ATOM 3298 C CA . GLY A 1 439 ? 47.929 9.705 23.797 1.00 31.06 439 GLY A CA 1
ATOM 3299 C C . GLY A 1 439 ? 49.418 9.875 23.601 1.00 33.28 439 GLY A C 1
ATOM 3300 O O . GLY A 1 439 ? 50.196 9.035 24.050 1.00 33.01 439 GLY A O 1
ATOM 3301 N N . LYS A 1 440 ? 49.838 10.959 22.940 1.00 31.19 440 LYS A N 1
ATOM 3302 C CA . LYS A 1 440 ? 51.267 11.229 22.699 1.00 31.32 440 LYS A CA 1
ATOM 3303 C C . LYS A 1 440 ? 52.123 11.050 23.989 1.00 35.45 440 LYS A C 1
ATOM 3304 O O . LYS A 1 440 ? 53.055 10.229 24.021 1.00 35.58 440 LYS A O 1
ATOM 3310 N N . HIS A 1 441 ? 51.761 11.771 25.046 1.00 30.87 441 HIS A N 1
ATOM 3311 C CA . HIS A 1 441 ? 52.485 11.748 26.319 1.00 30.85 441 HIS A CA 1
ATOM 3312 C C . HIS A 1 441 ? 52.222 10.467 27.077 1.00 36.23 441 HIS A C 1
ATOM 3313 O O . HIS A 1 441 ? 53.162 9.858 27.573 1.00 36.24 441 HIS A O 1
ATOM 3320 N N . CYS A 1 442 ? 50.956 10.012 27.123 1.00 33.59 442 CYS A N 1
ATOM 3321 C CA . CYS A 1 442 ? 50.613 8.786 27.867 1.00 31.65 442 CYS A CA 1
ATOM 3322 C C . CYS A 1 442 ? 51.178 7.474 27.340 1.00 39.48 442 CYS A C 1
ATOM 3323 O O . CYS A 1 442 ? 51.530 6.609 28.143 1.00 38.93 442 CYS A O 1
ATOM 3326 N N . HIS A 1 443 ? 51.239 7.305 26.012 1.00 38.80 443 HIS A N 1
ATOM 3327 C CA . HIS A 1 443 ? 51.715 6.058 25.410 1.00 41.37 443 HIS A CA 1
ATOM 3328 C C . HIS A 1 443 ? 53.228 5.871 25.469 1.00 48.64 443 HIS A C 1
ATOM 3329 O O . HIS A 1 443 ? 53.703 4.737 25.456 1.00 47.41 443 HIS A O 1
ATOM 3336 N N . ASP A 1 444 ? 53.969 6.987 25.560 1.00 49.62 444 ASP A N 1
ATOM 3337 C CA . ASP A 1 444 ? 55.422 7.063 25.618 1.00 52.41 444 ASP A CA 1
ATOM 3338 C C . ASP A 1 444 ? 56.080 6.603 26.956 1.00 62.03 444 ASP A C 1
ATOM 3339 O O . ASP A 1 444 ? 56.584 7.416 27.735 1.00 61.21 444 ASP A O 1
ATOM 3344 N N . ASN A 1 445 ? 56.102 5.282 27.174 1.00 64.02 445 ASN A N 1
ATOM 3345 C CA . ASN A 1 445 ? 56.747 4.592 28.295 1.00 67.04 445 ASN A CA 1
ATOM 3346 C C . ASN A 1 445 ? 57.090 3.215 27.779 1.00 77.44 445 ASN A C 1
ATOM 3347 O O . ASN A 1 445 ? 56.183 2.406 27.559 1.00 78.36 445 ASN A O 1
ATOM 3352 N N . LYS A 1 446 ? 58.388 2.973 27.507 1.00 77.93 446 LYS A N 1
ATOM 3353 C CA . LYS A 1 446 ? 58.898 1.705 26.956 1.00 79.50 446 LYS A CA 1
ATOM 3354 C C . LYS A 1 446 ? 59.048 0.614 28.034 1.00 87.60 446 LYS A C 1
ATOM 3355 O O . LYS A 1 446 ? 59.161 -0.575 27.705 1.00 87.76 446 LYS A O 1
ATOM 3361 N N . ASP A 1 447 ? 59.021 1.037 29.319 1.00 86.10 447 ASP A N 1
ATOM 3362 C CA . ASP A 1 447 ? 59.141 0.220 30.528 1.00 86.87 447 ASP A CA 1
ATOM 3363 C C . ASP A 1 447 ? 57.784 -0.404 30.886 1.00 91.42 447 ASP A C 1
ATOM 3364 O O . ASP A 1 447 ? 56.818 0.329 31.125 1.00 90.82 447 ASP A O 1
ATOM 3369 N N . GLU A 1 448 ? 57.718 -1.758 30.916 1.00 88.55 448 GLU A N 1
ATOM 3370 C CA . GLU A 1 448 ? 56.499 -2.539 31.208 1.00 88.59 448 GLU A CA 1
ATOM 3371 C C . GLU A 1 448 ? 55.850 -2.263 32.568 1.00 91.34 448 GLU A C 1
ATOM 3372 O O . GLU A 1 448 ? 54.623 -2.340 32.681 1.00 91.08 448 GLU A O 1
ATOM 3378 N N . LYS A 1 449 ? 56.669 -1.953 33.590 1.00 86.28 449 LYS A N 1
ATOM 3379 C CA . LYS A 1 449 ? 56.177 -1.683 34.938 1.00 85.19 449 LYS A CA 1
ATOM 3380 C C . LYS A 1 449 ? 55.415 -0.355 35.065 1.00 84.47 449 LYS A C 1
ATOM 3381 O O . LYS A 1 449 ? 54.314 -0.343 35.619 1.00 84.66 449 LYS A O 1
ATOM 3387 N N . ASN A 1 450 ? 55.986 0.742 34.518 1.00 77.08 450 ASN A N 1
ATOM 3388 C CA . ASN A 1 450 ? 55.429 2.099 34.572 1.00 75.04 450 ASN A CA 1
ATOM 3389 C C . ASN A 1 450 ? 54.595 2.529 33.340 1.00 71.06 450 ASN A C 1
ATOM 3390 O O . ASN A 1 450 ? 54.581 3.714 32.986 1.00 70.54 450 ASN A O 1
ATOM 3395 N N . LYS A 1 451 ? 53.891 1.575 32.706 1.00 61.45 451 LYS A N 1
ATOM 3396 C CA . LYS A 1 451 ? 53.044 1.904 31.572 1.00 58.85 451 LYS A CA 1
ATOM 3397 C C . LYS A 1 451 ? 51.718 2.474 32.072 1.00 55.21 451 LYS A C 1
ATOM 3398 O O . LYS A 1 451 ? 51.126 1.934 33.007 1.00 54.83 451 LYS A O 1
ATOM 3404 N N . ILE A 1 452 ? 51.273 3.586 31.470 1.00 44.85 452 ILE A N 1
ATOM 3405 C CA . ILE A 1 452 ? 50.017 4.233 31.819 1.00 40.57 452 ILE A CA 1
ATOM 3406 C C . ILE A 1 452 ? 48.862 3.367 31.339 1.00 40.70 452 ILE A C 1
ATOM 3407 O O . ILE A 1 452 ? 48.834 2.984 30.166 1.00 41.06 452 ILE A O 1
ATOM 3412 N N . ASP A 1 453 ? 47.922 3.040 32.255 1.00 32.60 453 ASP A N 1
ATOM 3413 C CA . ASP A 1 453 ? 46.716 2.268 31.945 1.00 29.05 453 ASP A CA 1
ATOM 3414 C C . ASP A 1 453 ? 45.603 2.763 32.830 1.00 33.08 453 ASP A C 1
ATOM 3415 O O . ASP A 1 453 ? 45.508 2.371 34.009 1.00 33.92 453 ASP A O 1
ATOM 3420 N N . PHE A 1 454 ? 44.763 3.642 32.259 1.00 27.64 454 PHE A N 1
ATOM 3421 C CA . PHE A 1 454 ? 43.618 4.252 32.927 1.00 26.55 454 PHE A CA 1
ATOM 3422 C C . PHE A 1 454 ? 42.550 3.229 33.319 1.00 33.53 454 PHE A C 1
ATOM 3423 O O . PHE A 1 454 ? 41.726 3.523 34.197 1.00 33.32 454 PHE A O 1
ATOM 3431 N N . ASN A 1 455 ? 42.586 2.023 32.682 1.00 29.06 455 ASN A N 1
ATOM 3432 C CA . ASN A 1 455 ? 41.700 0.908 33.013 1.00 29.61 455 ASN A CA 1
ATOM 3433 C C . ASN A 1 455 ? 42.230 0.136 34.242 1.00 33.86 455 ASN A C 1
ATOM 3434 O O . ASN A 1 455 ? 41.561 -0.756 34.722 1.00 34.83 455 ASN A O 1
ATOM 3439 N N . LYS A 1 456 ? 43.413 0.493 34.753 1.00 31.52 456 LYS A N 1
ATOM 3440 C CA . LYS A 1 456 ? 44.000 -0.108 35.952 1.00 31.64 456 LYS A CA 1
ATOM 3441 C C . LYS A 1 456 ? 44.442 1.048 36.861 1.00 35.73 456 LYS A C 1
ATOM 3442 O O . LYS A 1 456 ? 45.634 1.355 36.931 1.00 36.50 456 LYS A O 1
ATOM 3452 N N . PRO A 1 457 ? 43.489 1.761 37.505 1.00 31.95 457 PRO A N 1
ATOM 3453 C CA . PRO A 1 457 ? 43.868 2.934 38.304 1.00 31.79 457 PRO A CA 1
ATOM 3454 C C . PRO A 1 457 ? 44.903 2.668 39.390 1.00 35.85 457 PRO A C 1
ATOM 3455 O O . PRO A 1 457 ? 45.792 3.490 39.594 1.00 33.35 457 PRO A O 1
ATOM 3459 N N . ILE A 1 458 ? 44.826 1.511 40.034 1.00 36.18 458 ILE A N 1
ATOM 3460 C CA . ILE A 1 458 ? 45.795 1.141 41.075 1.00 38.75 458 ILE A CA 1
ATOM 3461 C C . ILE A 1 458 ? 47.244 1.198 40.573 1.00 43.89 458 ILE A C 1
ATOM 3462 O O . ILE A 1 458 ? 48.079 1.764 41.262 1.00 43.74 458 ILE A O 1
ATOM 3467 N N . LYS A 1 459 ? 47.505 0.739 39.329 1.00 41.33 459 LYS A N 1
ATOM 3468 C CA . LYS A 1 459 ? 48.849 0.764 38.724 1.00 41.89 459 LYS A CA 1
ATOM 3469 C C . LYS A 1 459 ? 49.228 2.169 38.227 1.00 42.13 459 LYS A C 1
ATOM 3470 O O . LYS A 1 459 ? 50.368 2.598 38.403 1.00 41.90 459 LYS A O 1
ATOM 3476 N N . THR A 1 460 ? 48.274 2.896 37.634 1.00 35.66 460 THR A N 1
ATOM 3477 C CA . THR A 1 460 ? 48.550 4.228 37.106 1.00 34.28 460 THR A CA 1
ATOM 3478 C C . THR A 1 460 ? 48.704 5.292 38.168 1.00 33.24 460 THR A C 1
ATOM 3479 O O . THR A 1 460 ? 49.441 6.250 37.962 1.00 31.55 460 THR A O 1
ATOM 3483 N N . PHE A 1 461 ? 47.964 5.170 39.267 1.00 28.28 461 PHE A N 1
ATOM 3484 C CA . PHE A 1 461 ? 48.023 6.169 40.312 1.00 28.29 461 PHE A CA 1
ATOM 3485 C C . PHE A 1 461 ? 48.619 5.557 41.588 1.00 37.72 461 PHE A C 1
ATOM 3486 O O . PHE A 1 461 ? 48.079 5.712 42.670 1.00 40.40 461 PHE A O 1
ATOM 3494 N N . SER A 1 462 ? 49.729 4.835 41.443 1.00 36.39 462 SER A N 1
ATOM 3495 C CA . SER A 1 462 ? 50.425 4.191 42.560 1.00 36.10 462 SER A CA 1
ATOM 3496 C C . SER A 1 462 ? 51.552 5.084 43.058 1.00 40.27 462 SER A C 1
ATOM 3497 O O . SER A 1 462 ? 51.882 6.078 42.419 1.00 38.22 462 SER A O 1
ATOM 3500 N N . ILE A 1 463 ? 52.211 4.670 44.158 1.00 41.32 463 ILE A N 1
ATOM 3501 C CA . ILE A 1 463 ? 53.407 5.327 44.685 1.00 42.25 463 ILE A CA 1
ATOM 3502 C C . ILE A 1 463 ? 54.515 5.067 43.649 1.00 46.16 463 ILE A C 1
ATOM 3503 O O . ILE A 1 463 ? 54.438 4.074 42.900 1.00 45.36 463 ILE A O 1
ATOM 3508 N N . SER A 1 464 ? 55.522 5.948 43.580 1.00 42.19 464 SER A N 1
ATOM 3509 C CA . SER A 1 464 ? 56.654 5.750 42.666 1.00 42.34 464 SER A CA 1
ATOM 3510 C C . SER A 1 464 ? 57.428 4.503 43.113 1.00 46.62 464 SER A C 1
ATOM 3511 O O . SER A 1 464 ? 57.494 4.224 44.313 1.00 45.77 464 SER A O 1
ATOM 3514 N N . GLU A 1 465 ? 58.045 3.783 42.161 1.00 43.48 465 GLU A N 1
ATOM 3515 C CA . GLU A 1 465 ? 58.879 2.610 42.462 1.00 42.89 465 GLU A CA 1
ATOM 3516 C C . GLU A 1 465 ? 60.057 2.984 43.386 1.00 43.78 465 GLU A C 1
ATOM 3517 O O . GLU A 1 465 ? 60.486 2.160 44.178 1.00 43.67 465 GLU A O 1
ATOM 3523 N N . TYR A 1 466 ? 60.551 4.228 43.281 1.00 40.15 466 TYR A N 1
ATOM 3524 C CA . TYR A 1 466 ? 61.657 4.774 44.079 1.00 40.26 466 TYR A CA 1
ATOM 3525 C C . TYR A 1 466 ? 61.283 4.985 45.543 1.00 45.75 466 TYR A C 1
ATOM 3526 O O . TYR A 1 466 ? 62.164 5.171 46.373 1.00 46.42 466 TYR A O 1
ATOM 3535 N N . CYS A 1 467 ? 59.983 4.920 45.852 1.00 43.62 467 CYS A N 1
ATOM 3536 C CA . CYS A 1 467 ? 59.385 5.128 47.176 1.00 44.00 467 CYS A CA 1
ATOM 3537 C C . CYS A 1 467 ? 59.048 3.840 47.894 1.00 48.78 467 CYS A C 1
ATOM 3538 O O . CYS A 1 467 ? 58.652 3.897 49.064 1.00 47.58 467 CYS A O 1
ATOM 3541 N N . LYS A 1 468 ? 59.178 2.675 47.214 1.00 45.39 468 LYS A N 1
ATOM 3542 C CA . LYS A 1 468 ? 58.856 1.386 47.848 1.00 45.50 468 LYS A CA 1
ATOM 3543 C C . LYS A 1 468 ? 59.732 1.157 49.082 1.00 47.45 468 LYS A C 1
ATOM 3544 O O . LYS A 1 468 ? 60.795 1.790 49.205 1.00 44.65 468 LYS A O 1
ATOM 3550 N N . THR A 1 469 ? 59.268 0.280 50.010 1.00 44.83 469 THR A N 1
ATOM 3551 C CA . THR A 1 469 ? 60.033 -0.078 51.213 1.00 44.91 469 THR A CA 1
ATOM 3552 C C . THR A 1 469 ? 61.318 -0.763 50.735 1.00 48.55 469 THR A C 1
ATOM 3553 O O . THR A 1 469 ? 61.305 -1.380 49.672 1.00 45.77 469 THR A O 1
ATOM 3557 N N . CYS A 1 470 ? 62.424 -0.639 51.491 1.00 46.35 470 CYS A N 1
ATOM 3558 C CA . CYS A 1 470 ? 63.707 -1.268 51.132 1.00 46.46 470 CYS A CA 1
ATOM 3559 C C . CYS A 1 470 ? 63.539 -2.726 50.729 1.00 50.10 470 CYS A C 1
ATOM 3560 O O . CYS A 1 470 ? 62.857 -3.449 51.466 1.00 48.76 470 CYS A O 1
ATOM 3563 N N . PRO A 1 471 ? 64.296 -3.231 49.714 1.00 47.37 471 PRO A N 1
ATOM 3564 C CA . PRO A 1 471 ? 64.310 -4.690 49.476 1.00 47.26 471 PRO A CA 1
ATOM 3565 C C . PRO A 1 471 ? 64.717 -5.383 50.790 1.00 52.44 471 PRO A C 1
ATOM 3566 O O . PRO A 1 471 ? 65.626 -4.893 51.455 1.00 52.06 471 PRO A O 1
ATOM 3570 N N . LEU A 1 472 ? 63.942 -6.404 51.228 1.00 50.61 472 LEU A N 1
ATOM 3571 C CA . LEU A 1 472 ? 64.040 -7.145 52.507 1.00 51.98 472 LEU A CA 1
ATOM 3572 C C . LEU A 1 472 ? 65.396 -7.350 53.178 1.00 56.27 472 LEU A C 1
ATOM 3573 O O . LEU A 1 472 ? 65.479 -7.242 54.406 1.00 54.81 472 LEU A O 1
ATOM 3578 N N . TYR A 1 473 ? 66.424 -7.729 52.398 1.00 54.66 473 TYR A N 1
ATOM 3579 C CA . TYR A 1 473 ? 67.774 -8.036 52.911 1.00 55.25 473 TYR A CA 1
ATOM 3580 C C . TYR A 1 473 ? 68.800 -6.920 52.643 1.00 60.12 473 TYR A C 1
ATOM 3581 O O . TYR A 1 473 ? 70.003 -7.117 52.858 1.00 60.92 473 TYR A O 1
ATOM 3590 N N . GLY A 1 474 ? 68.301 -5.760 52.209 1.00 55.31 474 GLY A N 1
ATOM 3591 C CA . GLY A 1 474 ? 69.105 -4.592 51.876 1.00 54.77 474 GLY A CA 1
ATOM 3592 C C . GLY A 1 474 ? 69.672 -4.609 50.472 1.00 58.34 474 GLY A C 1
ATOM 3593 O O . GLY A 1 474 ? 69.380 -5.515 49.680 1.00 57.05 474 GLY A O 1
ATOM 3594 N N . VAL A 1 475 ? 70.464 -3.572 50.145 1.00 56.16 475 VAL A N 1
ATOM 3595 C CA . VAL A 1 475 ? 71.120 -3.425 48.839 1.00 56.81 475 VAL A CA 1
ATOM 3596 C C . VAL A 1 475 ? 72.627 -3.188 48.984 1.00 62.13 475 VAL A C 1
ATOM 3597 O O . VAL A 1 475 ? 73.068 -2.579 49.958 1.00 61.35 475 VAL A O 1
ATOM 3601 N N . THR A 1 476 ? 73.407 -3.686 48.014 1.00 60.40 476 THR A N 1
ATOM 3602 C CA . THR A 1 476 ? 74.851 -3.496 47.938 1.00 60.81 476 THR A CA 1
ATOM 3603 C C . THR A 1 476 ? 75.146 -2.776 46.642 1.00 67.51 476 THR A C 1
ATOM 3604 O O . THR A 1 476 ? 74.792 -3.247 45.555 1.00 66.40 476 THR A O 1
ATOM 3608 N N . CYS A 1 477 ? 75.750 -1.605 46.777 1.00 67.78 477 CYS A N 1
ATOM 3609 C CA . CYS A 1 477 ? 76.132 -0.775 45.655 1.00 69.64 477 CYS A CA 1
ATOM 3610 C C . CYS A 1 477 ? 77.642 -0.916 45.475 1.00 77.09 477 CYS A C 1
ATOM 3611 O O . CYS A 1 477 ? 78.406 -0.743 46.432 1.00 75.94 477 CYS A O 1
ATOM 3614 N N . THR A 1 478 ? 78.050 -1.337 44.268 1.00 76.96 478 THR A N 1
ATOM 3615 C CA . THR A 1 478 ? 79.451 -1.559 43.900 1.00 78.52 478 THR A CA 1
ATOM 3616 C C . THR A 1 478 ? 80.102 -0.249 43.432 1.00 87.27 478 THR A C 1
ATOM 3617 O O . THR A 1 478 ? 79.417 0.775 43.307 1.00 87.40 478 THR A O 1
ATOM 3621 N N . ASN A 1 479 ? 81.426 -0.283 43.173 1.00 86.45 479 ASN A N 1
ATOM 3622 C CA . ASN A 1 479 ? 82.169 0.871 42.657 1.00 87.21 479 ASN A CA 1
ATOM 3623 C C . ASN A 1 479 ? 81.848 1.062 41.164 1.00 91.56 479 ASN A C 1
ATOM 3624 O O . ASN A 1 479 ? 82.046 2.156 40.626 1.00 90.89 479 ASN A O 1
ATOM 3629 N N . ARG A 1 480 ? 81.303 -0.008 40.521 1.00 88.64 480 ARG A N 1
ATOM 3630 C CA . ARG A 1 480 ? 80.864 -0.068 39.122 1.00 88.58 480 ARG A CA 1
ATOM 3631 C C . ARG A 1 480 ? 79.733 0.947 38.841 1.00 92.46 480 ARG A C 1
ATOM 3632 O O . ARG A 1 480 ? 79.611 1.431 37.710 1.00 92.31 480 ARG A O 1
ATOM 3640 N N . GLY A 1 481 ? 78.938 1.256 39.870 1.00 87.87 481 GLY A N 1
ATOM 3641 C CA . GLY A 1 481 ? 77.839 2.213 39.792 1.00 86.78 481 GLY A CA 1
ATOM 3642 C C . GLY A 1 481 ? 76.459 1.590 39.717 1.00 88.61 481 GLY A C 1
ATOM 3643 O O . GLY A 1 481 ? 75.507 2.255 39.297 1.00 89.06 481 GLY A O 1
ATOM 3644 N N . ILE A 1 482 ? 76.338 0.307 40.106 1.00 82.27 482 ILE A N 1
ATOM 3645 C CA . ILE A 1 482 ? 75.059 -0.405 40.103 1.00 80.73 482 ILE A CA 1
ATOM 3646 C C . ILE A 1 482 ? 74.769 -1.031 41.454 1.00 80.68 482 ILE A C 1
ATOM 3647 O O . ILE A 1 482 ? 75.664 -1.608 42.081 1.00 80.74 482 ILE A O 1
ATOM 3652 N N . CYS A 1 483 ? 73.521 -0.889 41.912 1.00 73.25 483 CYS A N 1
ATOM 3653 C CA . CYS A 1 483 ? 73.079 -1.433 43.186 1.00 71.44 483 CYS A CA 1
ATOM 3654 C C . CYS A 1 483 ? 72.321 -2.722 42.925 1.00 73.51 483 CYS A C 1
ATOM 3655 O O . CYS A 1 483 ? 71.480 -2.762 42.024 1.00 73.19 483 CYS A O 1
ATOM 3658 N N . ILE A 1 484 ? 72.655 -3.785 43.685 1.00 68.24 484 ILE A N 1
ATOM 3659 C CA . ILE A 1 484 ? 72.038 -5.117 43.585 1.00 67.03 484 ILE A CA 1
ATOM 3660 C C . ILE A 1 484 ? 71.283 -5.464 44.866 1.00 67.13 484 ILE A C 1
ATOM 3661 O O . ILE A 1 484 ? 71.692 -5.039 45.950 1.00 65.56 484 ILE A O 1
ATOM 3666 N N . HIS A 1 485 ? 70.191 -6.241 44.745 1.00 62.25 485 HIS A N 1
ATOM 3667 C CA . HIS A 1 485 ? 69.395 -6.675 45.897 1.00 61.52 485 HIS A CA 1
ATOM 3668 C C . HIS A 1 485 ? 70.137 -7.820 46.575 1.00 65.77 485 HIS A C 1
ATOM 3669 O O . HIS A 1 485 ? 70.516 -8.779 45.896 1.00 65.46 485 HIS A O 1
ATOM 3676 N N . ASN A 1 486 ? 70.379 -7.701 47.904 1.00 62.31 486 ASN A N 1
ATOM 3677 C CA . ASN A 1 486 ? 71.047 -8.727 48.712 1.00 61.81 486 ASN A CA 1
ATOM 3678 C C . ASN A 1 486 ? 70.265 -10.054 48.718 1.00 67.77 486 ASN A C 1
ATOM 3679 O O . ASN A 1 486 ? 69.050 -10.061 48.479 1.00 66.33 486 ASN A O 1
ATOM 3684 N N . SER A 1 487 ? 70.990 -11.164 49.039 1.00 66.23 487 SER A N 1
ATOM 3685 C CA . SER A 1 487 ? 70.592 -12.583 49.080 1.00 70.42 487 SER A CA 1
ATOM 3686 C C . SER A 1 487 ? 70.447 -13.210 47.687 1.00 84.86 487 SER A C 1
ATOM 3687 O O . SER A 1 487 ? 70.750 -12.520 46.684 1.00 86.11 487 SER A O 1
#

B-factor: mean 49.86, std 18.38, range [18.26, 147.74]

Sequence (447 aa):
SPTLSESHKSARNVLENIGIKIYNQEIKKKNPYEQQLKGTLDGNSCNLDHLFGRKPCYGREQNRFDENAEAYCNSDKIRGNENNANGAACAPPRRRHICDQNLEFLDNKNTNTAHDLLGNVLVTAKYEGNYIVNDHPDKNSNGNKAGICTSLARSFADIGDIVRGRDMFLPNKDDKVQKGLQVVFKKIYKSLTPEARKHYAHGDGSGNYAKLREDWWTINREQIWKALTCSAPYYADYFRKGSDGTLHFSSHGKCGHNEGAPPTYLDYVPQFLRWFEEWSEEFCRIKKIKIDKVKKECRDEQNKKYCSGDGHDCTQTNLAHNQIFVDLDCPRCQDQCIKYNEWIVKKLEEFYKQNLKYSMEIQKWKKTKNNYYDKEFYENLDKKSYSTIDKFLNLLNNGKHCHDNKDEKNKIDFNKPIKTFSISEYCKTCPLYGVTCTNRGICIHNS

InterPro domains:
  IPR004258 Duffy-binding-like domain [PF03011] (575-716)
  IPR008602 Duffy-antigen binding domain [PF05424] (129-314)
  IPR008602 Duffy-antigen binding domain [PF05424] (863-1032)
  IPR008602 Duffy-antigen binding domain [PF05424] (1262-1434)
  IPR008602 Duffy-antigen binding domain [PF05424] (1675-1860)
  IPR008602 Duffy-antigen binding domain [PF05424] (2064-2204)
  IPR018247 EF-Hand 1, calcium-binding site [PS00018] (763-775)
  IPR029210 Plasmodium falciparum erythrocyte membrane protein-1, N-terminal segment [PF15447] (21-56)
  IPR029211 Plasmodium falciparum erythrocyte membrane protein 1, acidic terminal segment [PF15445] (2365-2459)
  IPR041480 Cysteine-rich interdomain region 1 gamma [PF18562] (508-559)
  IPR042202 Duffy-antigen binding superfamily [G3DSA:1.20.1310.20] (96-285)
  IPR042202 Duffy-antigen binding superfamily [G3DSA:1.20.1310.20] (827-1010)
  IPR042202 Duffy-antigen binding superfamily [G3DSA:1.20.1310.20] (1229-1407)
  IPR042202 Duffy-antigen binding superfamily [G3DSA:1.20.1310.20] (1642-1830)
  IPR042202 Duffy-antigen binding superfamily [G3DSA:1.20.1310.20] (2024-2196)
  IPR054595 Duffy-binding-like domain, C-terminal subdomain [PF22672] (318-464)
  IPR054595 Duffy-binding-like domain, C-terminal subdomain [PF22672] (1864-2003)